Protein AF-0000000079729311 (afdb_homodimer)

Organism: NCBI:txid2484979

Nearest PDB structures (foldseek):
  4n81-assembly1_A-2  TM=8.905E-01  e=1.165E-19  Zymomonas mobilis subsp. mobilis ZM4 = ATCC 31821
  3t0j-assembly1_B  TM=8.937E-01  e=8.590E-19  Staphylococcus aureus subsp. aureus MSSA476
  5j16-assembly2_B  TM=9.073E-01  e=2.200E-18  Staphylococcus aureus subsp. aureus MSSA476
  5dw8-assembly1_B  TM=8.768E-01  e=5.312E-18  Staphylococcus aureus
  5i3s-assembly1_A  TM=8.401E-01  e=3.130E-18  Staphylococcus aureus subsp. aureus MSSA476

pLDDT: mean 93.42, std 11.42, range [40.66, 98.94]

InterPro domains:
  IPR000760 Inositol monophosphatase-like [PF00459] (5-240)
  IPR000760 Inositol monophosphatase-like [PR00377] (39-59)
  IPR000760 Inositol monophosphatase-like [PR00377] (81-97)
  IPR000760 Inositol monophosphatase-like [PR00377] (130-153)
  IPR000760 Inositol monophosphatase-like [PR00377] (206-230)

Radius of gyration: 22.95 Å; Cα contacts (8 Å, |Δi|>4): 1235; chains: 2; bounding box: 49×71×58 Å

Structure (mmCIF, N/CA/C/O backbone):
data_AF-0000000079729311-model_v1
#
loop_
_entity.id
_entity.type
_entity.pdbx_description
1 polymer 'Inositol monophosphatase family protein'
#
loop_
_atom_site.group_PDB
_atom_site.id
_atom_site.type_symbol
_atom_site.label_atom_id
_atom_site.label_alt_id
_atom_site.label_comp_id
_atom_site.label_asym_id
_atom_site.label_entity_id
_atom_site.label_seq_id
_atom_site.p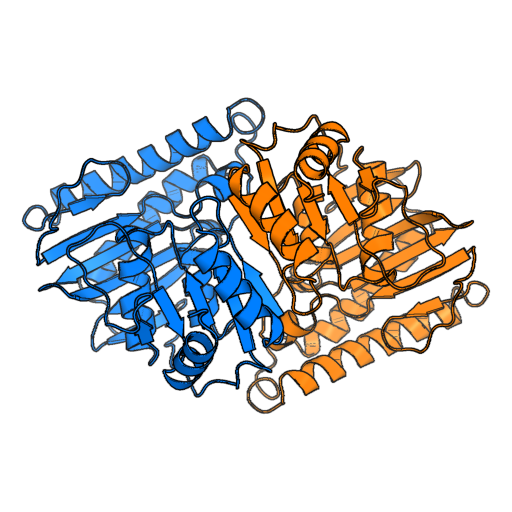dbx_PDB_ins_code
_atom_site.Cartn_x
_atom_site.Cartn_y
_atom_site.Cartn_z
_atom_site.occupancy
_atom_site.B_iso_or_equiv
_atom_site.auth_seq_id
_atom_site.auth_comp_id
_atom_site.auth_asym_id
_atom_site.auth_atom_id
_atom_site.pdbx_PDB_model_num
ATOM 1 N N . MET A 1 1 ? -20.75 22.094 -6.539 1 47.5 1 MET A N 1
ATOM 2 C CA . MET A 1 1 ? -19.781 22.016 -5.438 1 47.5 1 MET A CA 1
ATOM 3 C C . MET A 1 1 ? -19.891 23.234 -4.539 1 47.5 1 MET A C 1
ATOM 5 O O . MET A 1 1 ? -20.016 24.359 -5.023 1 47.5 1 MET A O 1
ATOM 9 N N . PRO A 1 2 ? -20.234 23.047 -3.271 1 57.47 2 PRO A N 1
ATOM 10 C CA . PRO A 1 2 ? -20.359 24.266 -2.471 1 57.47 2 PRO A CA 1
ATOM 11 C C . PRO A 1 2 ? -19.219 25.25 -2.693 1 57.47 2 PRO A C 1
ATOM 13 O O . PRO A 1 2 ? -18.109 24.828 -3.055 1 57.47 2 PRO A O 1
ATOM 16 N N . VAL A 1 3 ? -19.5 26.375 -2.639 1 67 3 VAL A N 1
ATOM 17 C CA . VAL A 1 3 ? -18.531 27.453 -2.781 1 67 3 VAL A CA 1
ATOM 18 C C . VAL A 1 3 ? -17.406 27.281 -1.766 1 67 3 VAL A C 1
ATOM 20 O O . VAL A 1 3 ? -17.656 27.172 -0.562 1 67 3 VAL A O 1
ATOM 23 N N . ARG A 1 4 ? -16.219 27.094 -2.252 1 81.12 4 ARG A N 1
ATOM 24 C CA . ARG A 1 4 ? -15.055 26.922 -1.406 1 81.12 4 ARG A CA 1
ATOM 25 C C . ARG A 1 4 ? -14.695 28.219 -0.682 1 81.12 4 ARG A C 1
ATOM 27 O O . ARG A 1 4 ? -14.812 29.297 -1.249 1 81.12 4 ARG A O 1
ATOM 34 N N . SER A 1 5 ? -14.352 28.078 0.505 1 90.75 5 SER A N 1
ATOM 35 C CA . SER A 1 5 ? -13.852 29.219 1.27 1 90.75 5 SER A CA 1
ATOM 36 C C . SER A 1 5 ? -12.57 29.781 0.652 1 90.75 5 SER A C 1
ATOM 38 O O . SER A 1 5 ? -11.969 29.156 -0.216 1 90.75 5 SER A O 1
ATOM 40 N N . GLU A 1 6 ? -12.242 30.953 1.077 1 93.06 6 GLU A N 1
ATOM 41 C CA . GLU A 1 6 ? -11.016 31.594 0.625 1 93.06 6 GLU A CA 1
ATOM 42 C C . GLU A 1 6 ? -9.797 30.734 0.941 1 93.06 6 GLU A C 1
ATOM 44 O O . GLU A 1 6 ? -8.883 30.625 0.123 1 93.06 6 GLU A O 1
ATOM 49 N N . ILE A 1 7 ? -9.812 30.094 2.055 1 96.5 7 ILE A N 1
ATOM 50 C CA . ILE A 1 7 ? -8.688 29.281 2.5 1 96.5 7 ILE A CA 1
ATOM 51 C C . ILE A 1 7 ? -8.555 28.047 1.61 1 96.5 7 ILE A C 1
ATOM 53 O O . ILE A 1 7 ? -7.461 27.75 1.122 1 96.5 7 ILE A O 1
ATOM 57 N N . LEU A 1 8 ? -9.609 27.375 1.333 1 97.75 8 LEU A N 1
ATOM 58 C CA . LEU A 1 8 ? -9.547 26.172 0.509 1 97.75 8 LEU A CA 1
ATOM 59 C C . LEU A 1 8 ? -9.18 26.516 -0.929 1 97.75 8 LEU A C 1
ATOM 61 O O . LEU A 1 8 ? -8.469 25.75 -1.594 1 97.75 8 LEU A O 1
ATOM 65 N N . SER A 1 9 ? -9.703 27.672 -1.355 1 97.56 9 SER A N 1
ATOM 66 C CA . SER A 1 9 ? -9.312 28.125 -2.686 1 97.56 9 SER A CA 1
ATOM 67 C C . SER A 1 9 ? -7.812 28.391 -2.764 1 97.56 9 SER A C 1
ATOM 69 O O . SER A 1 9 ? -7.16 28.031 -3.742 1 97.56 9 SER A O 1
ATOM 71 N N . ALA A 1 10 ? -7.312 29.016 -1.75 1 97.88 10 ALA A N 1
ATOM 72 C CA . ALA A 1 10 ? -5.875 29.266 -1.676 1 97.88 10 ALA A CA 1
ATOM 73 C C . ALA A 1 10 ? -5.09 27.953 -1.637 1 97.88 10 ALA A C 1
ATOM 75 O O . ALA A 1 10 ? -4.07 27.828 -2.318 1 97.88 10 ALA A O 1
ATOM 76 N N . PHE A 1 11 ? -5.605 26.984 -0.88 1 98.69 11 PHE A N 1
ATOM 77 C CA . PHE A 1 11 ? -4.957 25.672 -0.783 1 98.69 11 PHE A CA 1
ATOM 78 C C . PHE A 1 11 ? -4.883 25 -2.148 1 98.69 11 PHE A C 1
ATOM 80 O O . PHE A 1 11 ? -3.838 24.469 -2.523 1 98.69 11 PHE A O 1
ATOM 87 N N . GLU A 1 12 ? -5.961 25.062 -2.838 1 98.31 12 GLU A N 1
ATOM 88 C CA . GLU A 1 12 ? -5.988 24.422 -4.148 1 98.31 12 GLU A CA 1
ATOM 89 C C . GLU A 1 12 ? -4.949 25.031 -5.082 1 98.31 12 GLU A C 1
ATOM 91 O O . GLU A 1 12 ? -4.199 24.312 -5.742 1 98.31 12 GLU A O 1
ATOM 96 N N . VAL A 1 13 ? -4.91 26.328 -5.098 1 98.12 13 VAL A N 1
ATOM 97 C CA . VAL A 1 13 ? -4.023 27.047 -6.004 1 98.12 13 VAL A CA 1
ATOM 98 C C . VAL A 1 13 ? -2.57 26.688 -5.699 1 98.12 13 VAL A C 1
ATOM 100 O O . VAL A 1 13 ? -1.824 26.281 -6.594 1 98.12 13 VAL A O 1
ATOM 103 N N . VAL A 1 14 ? -2.229 26.766 -4.469 1 98.69 14 VAL A N 1
ATOM 104 C CA . VAL A 1 14 ? -0.816 26.625 -4.137 1 98.69 14 VAL A CA 1
ATOM 105 C C . VAL A 1 14 ? -0.429 25.141 -4.184 1 98.69 14 VAL A C 1
ATOM 107 O O . VAL A 1 14 ? 0.695 24.812 -4.562 1 98.69 14 VAL A O 1
ATOM 110 N N . ALA A 1 15 ? -1.345 24.266 -3.83 1 98.75 15 ALA A N 1
ATOM 111 C CA . ALA A 1 15 ? -1.068 22.828 -3.92 1 98.75 15 ALA A CA 1
ATOM 112 C C . ALA A 1 15 ? -0.78 22.422 -5.359 1 98.75 15 ALA A C 1
ATOM 114 O O . ALA A 1 15 ? 0.157 21.656 -5.617 1 98.75 15 ALA A O 1
ATOM 115 N N . ARG A 1 16 ? -1.562 22.938 -6.262 1 98.62 16 ARG A N 1
ATOM 116 C CA . ARG A 1 16 ? -1.352 22.625 -7.672 1 98.62 16 ARG A CA 1
ATOM 117 C C . ARG A 1 16 ? -0.005 23.156 -8.156 1 98.62 16 ARG A C 1
ATOM 119 O O . ARG A 1 16 ? 0.691 22.484 -8.922 1 98.62 16 ARG A O 1
ATOM 126 N N . LYS A 1 17 ? 0.293 24.328 -7.727 1 98.62 17 LYS A N 1
ATOM 127 C CA . LYS A 1 17 ? 1.581 24.906 -8.102 1 98.62 17 LYS A CA 1
ATOM 128 C C . LYS A 1 17 ? 2.736 24.062 -7.574 1 98.62 17 LYS A C 1
ATOM 130 O O . LYS A 1 17 ? 3.67 23.75 -8.312 1 98.62 17 LYS A O 1
ATOM 135 N N . ALA A 1 18 ? 2.688 23.719 -6.297 1 98.31 18 ALA A N 1
ATOM 136 C CA . ALA A 1 18 ? 3.717 22.891 -5.691 1 98.31 18 ALA A CA 1
ATOM 137 C C . ALA A 1 18 ? 3.783 21.516 -6.379 1 98.31 18 ALA A C 1
ATOM 139 O O . ALA A 1 18 ? 4.871 21.031 -6.691 1 98.31 18 ALA A O 1
ATOM 140 N N . GLY A 1 19 ? 2.6 20.922 -6.605 1 97.94 19 GLY A N 1
ATOM 141 C CA . GLY A 1 19 ? 2.527 19.641 -7.285 1 97.94 19 GLY A CA 1
ATOM 142 C C . GLY A 1 19 ? 3.166 19.656 -8.656 1 97.94 19 GLY A C 1
ATOM 143 O O . GLY A 1 19 ? 3.898 18.734 -9.023 1 97.94 19 GLY A O 1
ATOM 144 N N . ALA A 1 20 ? 2.869 20.688 -9.398 1 97.56 20 ALA A N 1
ATOM 145 C CA . ALA A 1 20 ? 3.441 20.828 -10.734 1 97.56 20 ALA A CA 1
ATOM 146 C C . ALA A 1 20 ? 4.965 20.875 -10.672 1 97.56 20 ALA A C 1
ATOM 148 O O . ALA A 1 20 ? 5.645 20.281 -11.516 1 97.56 20 ALA A O 1
ATOM 149 N N . GLU A 1 21 ? 5.477 21.562 -9.719 1 95.38 21 GLU A N 1
ATOM 150 C CA . GLU A 1 21 ? 6.926 21.672 -9.57 1 95.38 21 GLU A CA 1
ATOM 151 C C . GLU A 1 21 ? 7.547 20.328 -9.203 1 95.38 21 GLU A C 1
ATOM 153 O O . GLU A 1 21 ? 8.562 19.938 -9.773 1 95.38 21 GLU A O 1
ATOM 158 N N . ILE A 1 22 ? 6.941 19.641 -8.266 1 94 22 ILE A N 1
ATOM 159 C CA . ILE A 1 22 ? 7.422 18.344 -7.805 1 94 22 ILE A CA 1
ATOM 160 C C . ILE A 1 22 ? 7.438 17.359 -8.969 1 94 22 ILE A C 1
ATOM 162 O O . ILE A 1 22 ? 8.359 16.547 -9.086 1 94 22 ILE A O 1
ATOM 166 N N . LEU A 1 23 ? 6.48 17.391 -9.836 1 94.25 23 LEU A N 1
ATOM 167 C CA . LEU A 1 23 ? 6.309 16.438 -10.922 1 94.25 23 LEU A CA 1
ATOM 168 C C . LEU A 1 23 ? 7.445 16.547 -11.938 1 94.25 23 LEU A C 1
ATOM 170 O O . LEU A 1 23 ? 7.738 15.602 -12.664 1 94.25 23 LEU A O 1
ATOM 174 N N . LYS A 1 24 ? 8.094 17.719 -12.016 1 91.75 24 LYS A N 1
ATOM 175 C CA . LYS A 1 24 ? 9.227 17.906 -12.914 1 91.75 24 LYS A CA 1
ATOM 176 C C . LYS A 1 24 ? 10.367 16.953 -12.562 1 91.75 24 LYS A C 1
ATOM 178 O O . LYS A 1 24 ? 11.148 16.562 -13.438 1 91.75 24 LYS A O 1
ATOM 183 N N . ALA A 1 25 ? 10.375 16.594 -11.305 1 87.44 25 ALA A N 1
ATOM 184 C CA . ALA A 1 25 ? 11.469 15.75 -10.828 1 87.44 25 ALA A CA 1
ATOM 185 C C . ALA A 1 25 ? 11.039 14.289 -10.758 1 87.44 25 ALA A C 1
ATOM 187 O O . ALA A 1 25 ? 11.859 13.406 -10.531 1 87.44 25 ALA A O 1
ATOM 188 N N . PHE A 1 26 ? 9.828 13.992 -10.992 1 89.06 26 PHE A N 1
ATOM 189 C CA . PHE A 1 26 ? 9.305 12.641 -10.836 1 89.06 26 PHE A CA 1
ATOM 190 C C . PHE A 1 26 ? 9.672 11.781 -12.039 1 89.06 26 PHE A C 1
ATOM 192 O O . PHE A 1 26 ? 9.352 12.125 -13.18 1 89.06 26 PHE A O 1
ATOM 199 N N . ARG A 1 27 ? 10.234 10.57 -11.867 1 77.25 27 ARG A N 1
ATOM 200 C CA . ARG A 1 27 ? 10.68 9.594 -12.859 1 77.25 27 ARG A CA 1
ATOM 201 C C . ARG A 1 27 ? 11.578 10.234 -13.906 1 77.25 27 ARG A C 1
ATOM 203 O O . ARG A 1 27 ? 11.594 9.812 -15.062 1 77.25 27 ARG A O 1
ATOM 210 N N . SER A 1 28 ? 11.953 11.461 -13.758 1 63.97 28 SER A N 1
ATOM 211 C CA . SER A 1 28 ? 12.891 12.102 -14.68 1 63.97 28 SER A CA 1
ATOM 212 C C . SER A 1 28 ? 14.227 11.367 -14.703 1 63.97 28 SER A C 1
ATOM 214 O O . SER A 1 28 ? 14.648 10.797 -13.695 1 63.97 28 SER A O 1
ATOM 216 N N . SER A 1 29 ? 14.438 10.508 -15.898 1 52.09 29 SER A N 1
ATOM 217 C CA . SER A 1 29 ? 15.562 9.664 -16.297 1 52.09 29 SER A CA 1
ATOM 218 C C . SER A 1 29 ? 16.844 10.102 -15.602 1 52.09 29 SER A C 1
ATOM 220 O O . SER A 1 29 ? 17.656 9.258 -15.203 1 52.09 29 SER A O 1
ATOM 222 N N . SER A 1 30 ? 17.266 11.297 -15.883 1 42.31 30 SER A N 1
ATOM 223 C CA . SER A 1 30 ? 18.625 11.727 -15.578 1 42.31 30 SER A CA 1
ATOM 224 C C . SER A 1 30 ? 18.953 11.492 -14.109 1 42.31 30 SER A C 1
ATOM 226 O O . SER A 1 30 ? 20.062 11.07 -13.781 1 42.31 30 SER A O 1
ATOM 228 N N . GLU A 1 31 ? 18.203 12 -13.242 1 41 31 GLU A N 1
ATOM 229 C CA . GLU A 1 31 ? 18.609 12.141 -11.844 1 41 31 GLU A CA 1
ATOM 230 C C . GLU A 1 31 ? 18.234 10.906 -11.031 1 41 31 GLU A C 1
ATOM 232 O O . GLU A 1 31 ? 18.703 10.727 -9.906 1 41 31 GLU A O 1
ATOM 237 N N . PHE A 1 32 ? 17.344 10.031 -11.312 1 41.97 32 PHE A N 1
ATOM 238 C CA . PHE A 1 32 ? 16.984 8.859 -10.523 1 41.97 32 PHE A CA 1
ATOM 239 C C . PHE A 1 32 ? 18.125 7.844 -10.523 1 41.97 32 PHE A C 1
ATOM 241 O O . PHE A 1 32 ? 18.391 7.191 -9.508 1 41.97 32 PHE A O 1
ATOM 248 N N . ARG A 1 33 ? 18.719 7.496 -11.75 1 44 33 ARG A N 1
ATOM 249 C CA . ARG A 1 33 ? 19.797 6.523 -11.797 1 44 33 ARG A CA 1
ATOM 250 C C . ARG A 1 33 ? 21 7.008 -11 1 44 33 ARG A C 1
ATOM 252 O O . ARG A 1 33 ? 21.828 6.203 -10.547 1 44 33 ARG A O 1
ATOM 259 N N . LEU A 1 34 ? 21.219 8.273 -11.164 1 42.59 34 LEU A N 1
ATOM 260 C CA . LEU A 1 34 ? 22.5 8.742 -10.641 1 42.59 34 LEU A CA 1
ATOM 261 C C . LEU A 1 34 ? 22.344 9.289 -9.227 1 42.59 34 LEU A C 1
ATOM 263 O O . LEU A 1 34 ? 23.312 9.414 -8.484 1 42.59 34 LEU A O 1
ATOM 267 N N . LYS A 1 35 ? 21.203 9.875 -8.938 1 47.66 35 LYS A N 1
ATOM 268 C CA . LYS A 1 35 ? 21.266 10.617 -7.676 1 47.66 35 LYS A CA 1
ATOM 269 C C . LYS A 1 35 ? 20.812 9.75 -6.504 1 47.66 35 LYS A C 1
ATOM 271 O O . LYS A 1 35 ? 20 8.844 -6.676 1 47.66 35 LYS A O 1
ATOM 276 N N . ASP A 1 36 ? 21.516 9.688 -5.402 1 56.91 36 ASP A N 1
ATOM 277 C CA . ASP A 1 36 ? 21.172 9.117 -4.105 1 56.91 36 ASP A CA 1
ATOM 278 C C . ASP A 1 36 ? 19.703 9.391 -3.768 1 56.91 36 ASP A C 1
ATOM 280 O O . ASP A 1 36 ? 19.25 10.539 -3.795 1 56.91 36 ASP A O 1
ATOM 284 N N . PRO A 1 37 ? 18.844 8.32 -3.945 1 59.69 37 PRO A N 1
ATOM 285 C CA . PRO A 1 37 ? 17.453 8.516 -3.549 1 59.69 37 PRO A CA 1
ATOM 286 C C . PRO A 1 37 ? 17.281 9.578 -2.459 1 59.69 37 PRO A C 1
ATOM 288 O O . PRO A 1 37 ? 16.297 10.305 -2.441 1 59.69 37 PRO A O 1
ATOM 291 N N . MET A 1 38 ? 18.188 9.781 -1.799 1 64.94 38 MET A N 1
ATOM 292 C CA . MET A 1 38 ? 18.156 10.758 -0.714 1 64.94 38 MET A CA 1
ATOM 293 C C . MET A 1 38 ? 18.266 12.172 -1.257 1 64.94 38 MET A C 1
ATOM 295 O O . MET A 1 38 ? 17.672 13.102 -0.707 1 64.94 38 MET A O 1
ATOM 299 N N . GLN A 1 39 ? 18.938 12.227 -2.35 1 65.56 39 GLN A N 1
ATOM 300 C CA . GLN A 1 39 ? 19.094 13.555 -2.934 1 65.56 39 GLN A CA 1
ATOM 301 C C . GLN A 1 39 ? 17.812 14 -3.627 1 65.56 39 GLN A C 1
ATOM 303 O O . GLN A 1 39 ? 17.438 15.172 -3.545 1 65.56 39 GLN A O 1
ATOM 308 N N . VAL A 1 40 ? 17.234 13.102 -4.352 1 63.16 40 VAL A N 1
ATOM 309 C CA . VAL A 1 40 ? 15.977 13.398 -5.031 1 63.16 40 VAL A CA 1
ATOM 310 C C . VAL A 1 40 ? 14.938 13.875 -4.016 1 63.16 40 VAL A C 1
ATOM 312 O O . VAL A 1 40 ? 14.211 14.844 -4.27 1 63.16 40 VAL A O 1
ATOM 315 N N . LEU A 1 41 ? 15.008 13.203 -2.936 1 67.12 41 LEU A N 1
ATOM 316 C CA . LEU A 1 41 ? 14.109 13.562 -1.84 1 67.12 41 LEU A CA 1
ATOM 317 C C . LEU A 1 41 ? 14.297 15.016 -1.44 1 67.12 41 LEU A C 1
ATOM 319 O O . LEU A 1 41 ? 13.32 15.766 -1.323 1 67.12 41 LEU A O 1
ATOM 323 N N . THR A 1 42 ? 15.461 15.352 -1.582 1 72.62 42 THR A N 1
ATOM 324 C CA . THR A 1 42 ? 15.82 16.656 -1.043 1 72.62 42 THR A CA 1
ATOM 325 C C . THR A 1 42 ? 15.422 17.766 -2.016 1 72.62 42 THR A C 1
ATOM 327 O O . THR A 1 42 ? 14.805 18.75 -1.621 1 72.62 42 THR A O 1
ATOM 330 N N . ASP A 1 43 ? 15.562 17.562 -3.281 1 84.06 43 ASP A N 1
ATOM 331 C CA . ASP A 1 43 ? 15.328 18.625 -4.262 1 84.06 43 ASP A CA 1
ATOM 332 C C . ASP A 1 43 ? 13.836 18.891 -4.422 1 84.06 43 ASP A C 1
ATOM 334 O O . ASP A 1 43 ? 13.406 20.047 -4.453 1 84.06 43 ASP A O 1
ATOM 338 N N . ALA A 1 44 ? 13.094 17.891 -4.527 1 90 44 ALA A N 1
ATOM 339 C CA . ALA A 1 44 ? 11.648 18.047 -4.695 1 90 44 ALA A CA 1
ATOM 340 C C . ALA A 1 44 ? 11.016 18.672 -3.451 1 90 44 ALA A C 1
ATOM 342 O O . ALA A 1 44 ? 10.141 19.531 -3.555 1 90 44 ALA A O 1
ATOM 343 N N . ASP A 1 45 ? 11.484 18.25 -2.346 1 92 45 ASP A N 1
ATOM 344 C CA . ASP A 1 45 ? 11 18.797 -1.084 1 92 45 ASP A CA 1
ATOM 345 C C . ASP A 1 45 ? 11.297 20.297 -0.988 1 92 45 ASP A C 1
ATOM 347 O O . ASP A 1 45 ? 10.43 21.078 -0.602 1 92 45 ASP A O 1
ATOM 351 N N . LEU A 1 46 ? 12.43 20.672 -1.38 1 91.69 46 LEU A N 1
ATOM 352 C CA . LEU A 1 46 ? 12.852 22.062 -1.276 1 91.69 46 LEU A CA 1
ATOM 353 C C . LEU A 1 46 ? 12.109 22.922 -2.285 1 91.69 46 LEU A C 1
ATOM 355 O O . LEU A 1 46 ? 11.766 24.078 -1.987 1 91.69 46 LEU A O 1
ATOM 359 N N . ALA A 1 47 ? 11.93 22.391 -3.449 1 93.5 47 ALA A N 1
ATOM 360 C CA . ALA A 1 47 ? 11.188 23.141 -4.461 1 93.5 47 ALA A CA 1
ATOM 361 C C . ALA A 1 47 ? 9.758 23.422 -3.99 1 93.5 47 ALA A C 1
ATOM 363 O O . ALA A 1 47 ? 9.266 24.547 -4.121 1 93.5 47 ALA A O 1
ATOM 364 N N . SER A 1 48 ? 9.156 22.422 -3.482 1 96.62 48 SER A N 1
ATOM 365 C CA . SER A 1 48 ? 7.812 22.578 -2.928 1 96.62 48 SER A CA 1
ATOM 366 C C . SER A 1 48 ? 7.812 23.547 -1.749 1 96.62 48 SER A C 1
ATOM 368 O O . SER A 1 48 ? 6.906 24.375 -1.613 1 96.62 48 SER A O 1
ATOM 370 N N . HIS A 1 49 ? 8.82 23.5 -0.948 1 96.75 49 HIS A N 1
ATOM 371 C CA . HIS A 1 49 ? 8.969 24.391 0.204 1 96.75 49 HIS A CA 1
ATOM 372 C C . HIS A 1 49 ? 9 25.844 -0.222 1 96.75 49 HIS A C 1
ATOM 374 O O . HIS A 1 49 ? 8.289 26.672 0.35 1 96.75 49 HIS A O 1
ATOM 380 N N . GLU A 1 50 ? 9.727 26.141 -1.214 1 96.81 50 GLU A N 1
ATOM 381 C CA . GLU A 1 50 ? 9.859 27.516 -1.681 1 96.81 50 GLU A CA 1
ATOM 382 C C . GLU A 1 50 ? 8.531 28.078 -2.184 1 96.81 50 GLU A C 1
ATOM 384 O O . GLU A 1 50 ? 8.172 29.219 -1.894 1 96.81 50 GLU A O 1
ATOM 389 N N . ILE A 1 51 ? 7.82 27.25 -2.834 1 98.19 51 ILE A N 1
ATOM 390 C CA . ILE A 1 51 ? 6.539 27.672 -3.398 1 98.19 51 ILE A CA 1
ATOM 391 C C . ILE A 1 51 ? 5.543 27.938 -2.271 1 98.19 51 ILE A C 1
ATOM 393 O O . ILE A 1 51 ? 4.895 28.984 -2.242 1 98.19 51 ILE A O 1
ATOM 397 N N . LEU A 1 52 ? 5.477 27.016 -1.348 1 98.31 52 LEU A N 1
ATOM 398 C CA . LEU A 1 52 ? 4.508 27.125 -0.264 1 98.31 52 LEU A CA 1
ATOM 399 C C . LEU A 1 52 ? 4.863 28.266 0.672 1 98.31 52 LEU A C 1
ATOM 401 O O . LEU A 1 52 ? 4.004 29.094 1.014 1 98.31 52 LEU A O 1
ATOM 405 N N . ALA A 1 53 ? 6.117 28.328 1.038 1 97.88 53 ALA A N 1
ATOM 406 C CA . ALA A 1 53 ? 6.57 29.391 1.929 1 97.88 53 ALA A CA 1
ATOM 407 C C . ALA A 1 53 ? 6.332 30.766 1.308 1 97.88 53 ALA A C 1
ATOM 409 O O . ALA A 1 53 ? 5.84 31.688 1.975 1 97.88 53 ALA A O 1
ATOM 410 N N . GLY A 1 54 ? 6.688 30.875 0.041 1 98.19 54 GLY A N 1
ATOM 411 C CA . GLY A 1 54 ? 6.488 32.156 -0.641 1 98.19 54 GLY A CA 1
ATOM 412 C C . GLY A 1 54 ? 5.027 32.562 -0.742 1 98.19 54 GLY A C 1
ATOM 413 O O . GLY A 1 54 ? 4.684 33.719 -0.535 1 98.19 54 GLY A O 1
ATOM 414 N N . PHE A 1 55 ? 4.211 31.609 -1.044 1 98.31 55 PHE A N 1
ATOM 415 C CA . PHE A 1 55 ? 2.781 31.844 -1.207 1 98.31 55 PHE A CA 1
ATOM 416 C C . PHE A 1 55 ? 2.166 32.344 0.091 1 98.31 55 PHE A C 1
ATOM 418 O O . PHE A 1 55 ? 1.463 33.375 0.095 1 98.31 55 PHE A O 1
ATOM 425 N N . PHE A 1 56 ? 2.404 31.688 1.217 1 97.88 56 PHE A N 1
ATOM 426 C CA . PHE A 1 56 ? 1.772 32.031 2.486 1 97.88 56 PHE A CA 1
ATOM 427 C C . PHE A 1 56 ? 2.361 33.312 3.053 1 97.88 56 PHE A C 1
ATOM 429 O O . PHE A 1 56 ? 1.659 34.094 3.699 1 97.88 56 PHE A O 1
ATOM 436 N N . ALA A 1 57 ? 3.646 33.562 2.811 1 96.5 57 ALA A N 1
ATOM 437 C CA . ALA A 1 57 ? 4.273 34.812 3.242 1 96.5 57 ALA A CA 1
ATOM 438 C C . ALA A 1 57 ? 3.639 36 2.547 1 96.5 57 ALA A C 1
ATOM 440 O O . ALA A 1 57 ? 3.49 37.062 3.148 1 96.5 57 ALA A O 1
ATOM 441 N N . ARG A 1 58 ? 3.23 35.781 1.36 1 97.38 58 ARG A N 1
ATOM 442 C CA . ARG A 1 58 ? 2.684 36.875 0.559 1 97.38 58 ARG A CA 1
ATOM 443 C C . ARG A 1 58 ? 1.209 37.125 0.873 1 97.38 58 ARG A C 1
ATOM 445 O O . ARG A 1 58 ? 0.784 38.25 1.111 1 97.38 58 ARG A O 1
ATOM 452 N N . ASP A 1 59 ? 0.445 36.062 0.952 1 96.69 59 ASP A N 1
ATOM 453 C CA . ASP A 1 59 ? -1.009 36.188 0.928 1 96.69 59 ASP A CA 1
ATOM 454 C C . ASP A 1 59 ? -1.597 36.031 2.33 1 96.69 59 ASP A C 1
ATOM 456 O O . ASP A 1 59 ? -2.746 36.406 2.57 1 96.69 59 ASP A O 1
ATOM 460 N N . PHE A 1 60 ? -0.788 35.438 3.248 1 97.31 60 PHE A N 1
ATOM 461 C CA . PHE A 1 60 ? -1.29 35.156 4.59 1 97.31 60 PHE A CA 1
ATOM 462 C C . PHE A 1 60 ? -0.231 35.469 5.641 1 97.31 60 PHE A C 1
ATOM 464 O O . PHE A 1 60 ? -0.03 34.688 6.578 1 97.31 60 PHE A O 1
ATOM 471 N N . SER A 1 61 ? 0.376 36.594 5.52 1 96.38 61 SER A N 1
ATOM 472 C CA . SER A 1 61 ? 1.564 36.938 6.293 1 96.38 61 SER A CA 1
ATOM 473 C C . SER A 1 61 ? 1.238 37.062 7.777 1 96.38 61 SER A C 1
ATOM 475 O O . SER A 1 61 ? 2.125 36.938 8.625 1 96.38 61 SER A O 1
ATOM 477 N N . GLU A 1 62 ? 0.021 37.25 8.156 1 97.38 62 GLU A N 1
ATOM 478 C CA . GLU A 1 62 ? -0.361 37.5 9.547 1 97.38 62 GLU A CA 1
ATOM 479 C C . GLU A 1 62 ? -0.549 36.188 10.305 1 97.38 62 GLU A C 1
ATOM 481 O O . GLU A 1 62 ? -0.654 36.188 11.531 1 97.38 62 GLU A O 1
ATOM 486 N N . ILE A 1 63 ? -0.631 35.125 9.617 1 97.94 63 ILE A N 1
ATOM 487 C CA . ILE A 1 63 ? -0.85 33.844 10.234 1 97.94 63 ILE A CA 1
ATOM 488 C C . ILE A 1 63 ? 0.452 33.031 10.227 1 97.94 63 ILE A C 1
ATOM 490 O O . ILE A 1 63 ? 1.087 32.875 9.18 1 97.94 63 ILE A O 1
ATOM 494 N N . PRO A 1 64 ? 0.859 32.531 11.352 1 98.19 64 PRO A N 1
ATOM 495 C CA . PRO A 1 64 ? 2.07 31.703 11.398 1 98.19 64 PRO A CA 1
ATOM 496 C C . PRO A 1 64 ? 1.999 30.5 10.461 1 98.19 64 PRO A C 1
ATOM 498 O O . PRO A 1 64 ? 0.914 29.969 10.211 1 98.19 64 PRO A O 1
ATOM 501 N N . LEU A 1 65 ? 3.234 30.125 9.969 1 98.19 65 LEU A N 1
ATOM 502 C CA . LEU A 1 65 ? 3.344 29 9.039 1 98.19 65 LEU A CA 1
ATOM 503 C C . LEU A 1 65 ? 4.281 27.938 9.578 1 98.19 65 LEU A C 1
ATOM 505 O O . LEU A 1 65 ? 5.418 28.219 9.953 1 98.19 65 LEU A O 1
ATOM 509 N N . VAL A 1 66 ? 3.758 26.734 9.656 1 98.25 66 VAL A N 1
ATOM 510 C CA . VAL A 1 66 ? 4.531 25.562 10.07 1 98.25 66 VAL A CA 1
ATOM 511 C C . VAL A 1 66 ? 4.801 24.672 8.859 1 98.25 66 VAL A C 1
ATOM 513 O O . VAL A 1 66 ? 3.869 24.25 8.172 1 98.25 66 VAL A O 1
ATOM 516 N N . LEU A 1 67 ? 6.074 24.422 8.578 1 96.25 67 LEU A N 1
ATOM 517 C CA . LEU A 1 67 ? 6.48 23.578 7.461 1 96.25 67 LEU A CA 1
ATOM 518 C C . LEU A 1 67 ? 7.402 22.453 7.93 1 96.25 67 LEU A C 1
ATOM 520 O O . LEU A 1 67 ? 8.117 22.609 8.93 1 96.25 67 LEU A O 1
ATOM 524 N N . GLU A 1 68 ? 7.391 21.359 7.215 1 91.38 68 GLU A N 1
ATOM 525 C CA . GLU A 1 68 ? 8.281 20.234 7.535 1 91.38 68 GLU A CA 1
ATOM 526 C C . GLU A 1 68 ? 9.742 20.625 7.348 1 91.38 68 GLU A C 1
ATOM 528 O O . GLU A 1 68 ? 10.594 20.281 8.172 1 91.38 68 GLU A O 1
ATOM 533 N N . GLU A 1 69 ? 10.031 21.359 6.328 1 87.31 69 GLU A N 1
ATOM 534 C CA . GLU A 1 69 ? 11.406 21.625 5.914 1 87.31 69 GLU A CA 1
ATOM 535 C C . GLU A 1 69 ? 11.961 22.875 6.602 1 87.31 69 GLU A C 1
ATOM 537 O O . GLU A 1 69 ? 12.906 23.484 6.109 1 87.31 69 GLU A O 1
ATOM 542 N N . GLN A 1 70 ? 11.359 23.344 7.672 1 89.25 70 GLN A N 1
ATOM 543 C CA . GLN A 1 70 ? 11.891 24.453 8.469 1 89.25 70 GLN A CA 1
ATOM 544 C C . GLN A 1 70 ? 11.867 24.109 9.953 1 89.25 70 GLN A C 1
ATOM 546 O O . GLN A 1 70 ? 11.289 23.109 10.359 1 89.25 70 GLN A O 1
ATOM 551 N N . GLU A 1 71 ? 12.578 24.938 10.711 1 91.5 71 GLU A N 1
ATOM 552 C CA . GLU A 1 71 ? 12.523 24.797 12.164 1 91.5 71 GLU A CA 1
ATOM 553 C C . GLU A 1 71 ? 11.219 25.344 12.719 1 91.5 71 GLU A C 1
ATOM 555 O O . GLU A 1 71 ? 10.75 26.406 12.289 1 91.5 71 GLU A O 1
ATOM 560 N N . ASN A 1 72 ? 10.648 24.516 13.539 1 95.75 72 ASN A N 1
ATOM 561 C CA . ASN A 1 72 ? 9.422 24.922 14.219 1 95.75 72 ASN A CA 1
ATOM 562 C C . ASN A 1 72 ? 9.57 24.828 15.734 1 95.75 72 ASN A C 1
ATOM 564 O O . ASN A 1 72 ? 10.234 23.922 16.25 1 95.75 72 ASN A O 1
ATOM 568 N N . LEU A 1 73 ? 8.969 25.734 16.406 1 94.5 73 LEU A N 1
ATOM 569 C CA . LEU A 1 73 ? 9.055 25.75 17.875 1 94.5 73 LEU A CA 1
ATOM 570 C C . LEU A 1 73 ? 7.758 25.25 18.5 1 94.5 73 LEU A C 1
ATOM 572 O O . LEU A 1 73 ? 6.672 25.562 18 1 94.5 73 LEU A O 1
ATOM 576 N N . GLU A 1 74 ? 7.91 24.531 19.562 1 96.12 74 GLU A N 1
ATOM 577 C CA . GLU A 1 74 ? 6.77 24.109 20.359 1 96.12 74 GLU A CA 1
ATOM 578 C C . GLU A 1 74 ? 6.672 24.922 21.641 1 96.12 74 GLU A C 1
ATOM 580 O O . GLU A 1 74 ? 7.688 25.375 22.188 1 96.12 74 GLU A O 1
ATOM 585 N N . PRO A 1 75 ? 5.523 25.078 22.203 1 97.88 75 PRO A N 1
ATOM 586 C CA . PRO A 1 75 ? 4.25 24.656 21.609 1 97.88 75 PRO A CA 1
ATOM 587 C C . PRO A 1 75 ? 3.895 25.453 20.359 1 97.88 75 PRO A C 1
ATOM 589 O O . PRO A 1 75 ? 4.246 26.641 20.25 1 97.88 75 PRO A O 1
ATOM 592 N N . LEU A 1 76 ? 3.236 24.844 19.438 1 98.38 76 LEU A N 1
ATOM 593 C CA . LEU A 1 76 ? 2.752 25.516 18.234 1 98.38 76 LEU A CA 1
ATOM 594 C C . LEU A 1 76 ? 1.685 26.547 18.578 1 98.38 76 LEU A C 1
ATOM 596 O O . LEU A 1 76 ? 1.037 26.453 19.625 1 98.38 76 LEU A O 1
ATOM 600 N N . PRO A 1 77 ? 1.488 27.547 17.688 1 98 77 PRO A N 1
ATOM 601 C CA . PRO A 1 77 ? 0.451 28.547 17.938 1 98 77 PRO A CA 1
ATOM 602 C C . PRO A 1 77 ? -0.96 27.969 17.875 1 98 77 PRO A C 1
ATOM 604 O O . PRO A 1 77 ? -1.149 26.844 17.391 1 98 77 PRO A O 1
ATOM 607 N N . LYS A 1 78 ? -1.899 28.766 18.375 1 98.19 78 LYS A N 1
ATOM 608 C CA . LYS A 1 78 ? -3.295 28.344 18.375 1 98.19 78 LYS A CA 1
ATOM 609 C C . LYS A 1 78 ? -3.896 28.406 16.984 1 98.19 78 LYS A C 1
ATOM 611 O O . LYS A 1 78 ? -4.844 27.688 16.672 1 98.19 78 LYS A O 1
ATOM 616 N N . THR A 1 79 ? -3.395 29.375 16.203 1 98.69 79 THR A N 1
ATOM 617 C CA . THR A 1 79 ? -3.824 29.547 14.828 1 98.69 79 THR A CA 1
ATOM 618 C C . THR A 1 79 ? -2.623 29.578 13.883 1 98.69 79 THR A C 1
ATOM 620 O O . THR A 1 79 ? -1.706 30.375 14.062 1 98.69 79 THR A O 1
ATOM 623 N N . TYR A 1 80 ? -2.598 28.641 12.906 1 98.81 80 TYR A N 1
ATOM 624 C CA . TYR A 1 80 ? -1.459 28.547 12 1 98.81 80 TYR A CA 1
ATOM 625 C C . TYR A 1 80 ? -1.812 27.719 10.766 1 98.81 80 TYR A C 1
ATOM 627 O O . TYR A 1 80 ? -2.746 26.922 10.789 1 98.81 80 TYR A O 1
ATOM 635 N N . PHE A 1 81 ? -1.13 27.984 9.688 1 98.81 81 PHE A N 1
ATOM 636 C CA . PHE A 1 81 ? -1.075 27.078 8.547 1 98.81 81 PHE A CA 1
ATOM 637 C C . PHE A 1 81 ? -0.01 26 8.766 1 98.81 81 PHE A C 1
ATOM 639 O O . PHE A 1 81 ? 0.99 26.25 9.445 1 98.81 81 PHE A O 1
ATOM 646 N N . VAL A 1 82 ? -0.241 24.875 8.227 1 98.81 82 VAL A N 1
ATOM 647 C CA . VAL A 1 82 ? 0.721 23.781 8.352 1 98.81 82 VAL A CA 1
ATOM 648 C C . VAL A 1 82 ? 0.752 22.969 7.051 1 98.81 82 VAL A C 1
ATOM 650 O O . VAL A 1 82 ? -0.292 22.719 6.445 1 98.81 82 VAL A O 1
ATOM 653 N N . CYS A 1 83 ? 2.004 22.609 6.598 1 98.44 83 CYS A N 1
ATOM 654 C CA . CYS A 1 83 ? 2.121 21.938 5.312 1 98.44 83 CYS A CA 1
ATOM 655 C C . CYS A 1 83 ? 3.178 20.844 5.367 1 98.44 83 CYS A C 1
ATOM 657 O O . CYS A 1 83 ? 4.234 21.016 5.969 1 98.44 83 CYS A O 1
ATOM 659 N N . ASP A 1 84 ? 2.859 19.766 4.82 1 98.19 84 ASP A N 1
ATOM 660 C CA . ASP A 1 84 ? 3.852 18.797 4.348 1 98.19 84 ASP A CA 1
ATOM 661 C C . ASP A 1 84 ? 4.156 19.016 2.867 1 98.19 84 ASP A C 1
ATOM 663 O O . ASP A 1 84 ? 3.328 18.688 2.01 1 98.19 84 ASP A O 1
ATOM 667 N N . GLU A 1 85 ? 5.293 19.469 2.594 1 97.19 85 GLU A N 1
ATOM 668 C CA . GLU A 1 85 ? 5.68 19.859 1.242 1 97.19 85 GLU A CA 1
ATOM 669 C C . GLU A 1 85 ? 5.637 18.672 0.29 1 97.19 85 GLU A C 1
ATOM 671 O O . GLU A 1 85 ? 5.273 18.812 -0.878 1 97.19 85 GLU A O 1
ATOM 676 N N . LEU A 1 86 ? 6.02 17.578 0.76 1 96.69 86 LEU A N 1
ATOM 677 C CA . LEU A 1 86 ? 6.02 16.344 -0.019 1 96.69 86 LEU A CA 1
ATOM 678 C C . LEU A 1 86 ? 5.91 15.125 0.892 1 96.69 86 LEU A C 1
ATOM 680 O O . LEU A 1 86 ? 6.926 14.555 1.303 1 96.69 86 LEU A O 1
ATOM 684 N N . ASP A 1 87 ? 4.66 14.688 1.139 1 97.06 87 ASP A N 1
ATOM 685 C CA . ASP A 1 87 ? 4.418 13.453 1.88 1 97.06 87 ASP A CA 1
ATOM 686 C C . ASP A 1 87 ? 4.641 12.234 0.996 1 97.06 87 ASP A C 1
ATOM 688 O O . ASP A 1 87 ? 4.078 12.141 -0.097 1 97.06 87 ASP A O 1
ATOM 692 N N . GLY A 1 88 ? 5.43 11.281 1.505 1 95.5 88 GLY A N 1
ATOM 693 C CA . GLY A 1 88 ? 5.805 10.133 0.699 1 95.5 88 GLY A CA 1
ATOM 694 C C . GLY A 1 88 ? 7.035 10.375 -0.154 1 95.5 88 GLY A C 1
ATOM 695 O O . GLY A 1 88 ? 7.102 9.922 -1.298 1 95.5 88 GLY A O 1
ATOM 696 N N . SER A 1 89 ? 8.039 11.141 0.408 1 92.38 89 SER A N 1
ATOM 697 C CA . SER A 1 89 ? 9.227 11.523 -0.344 1 92.38 89 SER A CA 1
ATOM 698 C C . SER A 1 89 ? 10.047 10.297 -0.748 1 92.38 89 SER A C 1
ATOM 700 O O . SER A 1 89 ? 10.602 10.25 -1.848 1 92.38 89 SER A O 1
ATOM 702 N N . ALA A 1 90 ? 10.102 9.281 0.131 1 90.81 90 ALA A N 1
ATOM 703 C CA . ALA A 1 90 ? 10.805 8.047 -0.212 1 90.81 90 ALA A CA 1
ATOM 704 C C . ALA A 1 90 ? 10.141 7.344 -1.392 1 90.81 90 ALA A C 1
ATOM 706 O O . ALA A 1 90 ? 10.828 6.848 -2.293 1 90.81 90 ALA A O 1
ATOM 707 N N . LEU A 1 91 ? 8.828 7.262 -1.365 1 93.69 91 LEU A N 1
ATOM 708 C CA . LEU A 1 91 ? 8.086 6.672 -2.475 1 93.69 91 LEU A CA 1
ATOM 709 C C . LEU A 1 91 ? 8.336 7.441 -3.766 1 93.69 91 LEU A C 1
ATOM 711 O O . LEU A 1 91 ? 8.586 6.84 -4.812 1 93.69 91 LEU A O 1
ATOM 715 N N . PHE A 1 92 ? 8.328 8.742 -3.627 1 93.31 92 PHE A N 1
ATOM 716 C CA . PHE A 1 92 ? 8.594 9.633 -4.754 1 93.31 92 PHE A CA 1
ATOM 717 C C . PHE A 1 92 ? 9.945 9.305 -5.387 1 93.31 92 PHE A C 1
ATOM 719 O O . PHE A 1 92 ? 10.047 9.203 -6.613 1 93.31 92 PHE A O 1
ATOM 726 N N . SER A 1 93 ? 10.898 9.125 -4.602 1 89.25 93 SER A N 1
ATOM 727 C CA . SER A 1 93 ? 12.258 8.883 -5.07 1 89.25 93 SER A CA 1
ATOM 728 C C . SER A 1 93 ? 12.359 7.551 -5.809 1 89.25 93 SER A C 1
ATOM 730 O O . SER A 1 93 ? 13.32 7.309 -6.539 1 89.25 93 SER A O 1
ATOM 732 N N . ARG A 1 94 ? 11.32 6.684 -5.664 1 90.12 94 ARG A N 1
ATOM 733 C CA . ARG A 1 94 ? 11.32 5.367 -6.297 1 90.12 94 ARG A CA 1
ATOM 734 C C . ARG A 1 94 ? 10.32 5.312 -7.449 1 90.12 94 ARG A C 1
ATOM 736 O O . ARG A 1 94 ? 10.062 4.242 -8 1 90.12 94 ARG A O 1
ATOM 743 N N . GLY A 1 95 ? 9.734 6.398 -7.684 1 91.31 95 GLY A N 1
ATOM 744 C CA . GLY A 1 95 ? 8.789 6.473 -8.789 1 91.31 95 GLY A CA 1
ATOM 745 C C . GLY A 1 95 ? 7.406 5.977 -8.422 1 91.31 95 GLY A C 1
ATOM 746 O O . GLY A 1 95 ? 6.609 5.645 -9.297 1 91.31 95 GLY A O 1
ATOM 747 N N . ILE A 1 96 ? 7.113 5.852 -7.191 1 93.94 96 ILE A N 1
ATOM 748 C CA . ILE A 1 96 ? 5.789 5.453 -6.734 1 93.94 96 ILE A CA 1
ATOM 749 C C . ILE A 1 96 ? 4.895 6.684 -6.602 1 93.94 96 ILE A C 1
ATOM 751 O O . ILE A 1 96 ? 5.312 7.703 -6.051 1 93.94 96 ILE A O 1
ATOM 755 N N . SER A 1 97 ? 3.736 6.637 -7.02 1 94.81 97 SER A N 1
ATOM 756 C CA . SER A 1 97 ? 2.893 7.805 -7.262 1 94.81 97 SER A CA 1
ATOM 757 C C . SER A 1 97 ? 2.115 8.195 -6.008 1 94.81 97 SER A C 1
ATOM 759 O O . SER A 1 97 ? 1.422 9.211 -5.992 1 94.81 97 SER A O 1
ATOM 761 N N . ASP A 1 98 ? 2.279 7.461 -4.906 1 96.5 98 ASP A N 1
ATOM 762 C CA . ASP A 1 98 ? 1.441 7.66 -3.727 1 96.5 98 ASP A CA 1
ATOM 763 C C . ASP A 1 98 ? 1.982 8.789 -2.854 1 96.5 98 ASP A C 1
ATOM 765 O O . ASP A 1 98 ? 1.947 8.703 -1.624 1 96.5 98 ASP A O 1
ATOM 769 N N . PHE A 1 99 ? 2.463 9.867 -3.451 1 96.44 99 PHE A N 1
ATOM 770 C CA . PHE A 1 99 ? 2.912 11.047 -2.719 1 96.44 99 PHE A CA 1
ATOM 771 C C . PHE A 1 99 ? 1.904 12.18 -2.846 1 96.44 99 PHE A C 1
ATOM 773 O O . PHE A 1 99 ? 1.061 12.172 -3.744 1 96.44 99 PHE A O 1
ATOM 780 N N . SER A 1 100 ? 1.996 13.109 -1.889 1 98.56 100 SER A N 1
ATOM 781 C CA . SER A 1 100 ? 1.011 14.18 -1.862 1 98.56 100 SER A CA 1
ATOM 782 C C . SER A 1 100 ? 1.6 15.453 -1.267 1 98.56 100 SER A C 1
ATOM 784 O O . SER A 1 100 ? 2.686 15.43 -0.683 1 98.56 100 SER A O 1
ATOM 786 N N . VAL A 1 101 ? 0.911 16.562 -1.531 1 98.75 101 VAL A N 1
ATOM 787 C CA . VAL A 1 101 ? 1.084 17.828 -0.823 1 98.75 101 VAL A CA 1
ATOM 788 C C . VAL A 1 101 ? -0.059 18.016 0.17 1 98.75 101 VAL A C 1
ATOM 790 O O . VAL A 1 101 ? -1.232 17.969 -0.207 1 98.75 101 VAL A O 1
ATOM 793 N N . ILE A 1 102 ? 0.296 18.234 1.431 1 98.88 102 ILE A N 1
ATOM 794 C CA . ILE A 1 102 ? -0.725 18.312 2.469 1 98.88 102 ILE A CA 1
ATOM 795 C C . ILE A 1 102 ? -0.743 19.719 3.064 1 98.88 102 ILE A C 1
ATOM 797 O O . ILE A 1 102 ? 0.301 20.25 3.455 1 98.88 102 ILE A O 1
ATOM 801 N N . LEU A 1 103 ? -1.913 20.328 3.111 1 98.94 103 LEU A N 1
ATOM 802 C CA . LEU A 1 103 ? -2.098 21.656 3.666 1 98.94 103 LEU A CA 1
ATOM 803 C C . LEU A 1 103 ? -3.213 21.672 4.707 1 98.94 103 LEU A C 1
ATOM 805 O O . LEU A 1 103 ? -4.309 21.156 4.453 1 98.94 103 LEU A O 1
ATOM 809 N N . GLY A 1 104 ? -2.9 22.219 5.848 1 98.88 104 GLY A N 1
ATOM 810 C CA . GLY A 1 104 ? -3.885 22.344 6.91 1 98.88 104 GLY A CA 1
ATOM 811 C C . GLY A 1 104 ? -3.949 23.75 7.496 1 98.88 104 GLY A C 1
ATOM 812 O O . GLY A 1 104 ? -2.986 24.516 7.398 1 98.88 104 GLY A O 1
ATOM 813 N N . TYR A 1 105 ? -5.07 24.109 7.953 1 98.88 105 TYR A N 1
ATOM 814 C CA . TYR A 1 105 ? -5.309 25.328 8.727 1 98.88 105 TYR A CA 1
ATOM 815 C C . TYR A 1 105 ? -5.895 25 10.094 1 98.88 105 TYR A C 1
ATOM 817 O O . TYR A 1 105 ? -6.969 24.391 10.188 1 98.88 105 TYR A O 1
ATOM 825 N N . VAL A 1 106 ? -5.086 25.281 11.109 1 98.81 106 VAL A N 1
ATOM 826 C CA . VAL A 1 106 ? -5.531 25.109 12.492 1 98.81 106 VAL A CA 1
ATOM 827 C C . VAL A 1 106 ? -5.996 26.453 13.055 1 98.81 106 VAL A C 1
ATOM 829 O O . VAL A 1 106 ? -5.281 27.453 12.961 1 98.81 106 VAL A O 1
ATOM 832 N N . GLU A 1 107 ? -7.137 26.453 13.602 1 98.62 107 GLU A N 1
ATOM 833 C CA . GLU A 1 107 ? -7.715 27.656 14.203 1 98.62 107 GLU A CA 1
ATOM 834 C C . GLU A 1 107 ? -8.133 27.391 15.648 1 98.62 107 GLU A C 1
ATOM 836 O O . GLU A 1 107 ? -8.898 26.469 15.922 1 98.62 107 GLU A O 1
ATOM 841 N N . ASN A 1 108 ? -7.602 28.188 16.516 1 98.19 108 ASN A N 1
ATOM 842 C CA . ASN A 1 108 ? -7.93 28.094 17.938 1 98.19 108 ASN A CA 1
ATOM 843 C C . ASN A 1 108 ? -7.684 26.672 18.469 1 98.19 108 ASN A C 1
ATOM 845 O O . ASN A 1 108 ? -8.531 26.109 19.156 1 98.19 108 ASN A O 1
ATOM 849 N N . GLY A 1 109 ? -6.672 26.062 17.969 1 97.94 109 GLY A N 1
ATOM 850 C CA . GLY A 1 109 ? -6.199 24.797 18.516 1 97.94 109 GLY A CA 1
ATOM 851 C C . GLY A 1 109 ? -6.887 23.594 17.906 1 97.94 109 GLY A C 1
ATOM 852 O O . GLY A 1 109 ? -6.836 22.484 18.469 1 97.94 109 GLY A O 1
ATOM 853 N N . ARG A 1 110 ? -7.559 23.844 16.812 1 98.12 110 ARG A N 1
ATOM 854 C CA . ARG A 1 110 ? -8.258 22.734 16.172 1 98.12 110 ARG A CA 1
ATOM 855 C C . ARG A 1 110 ? -8.156 22.828 14.648 1 98.12 110 ARG A C 1
ATOM 857 O O . ARG A 1 110 ? -8.312 23.906 14.078 1 98.12 110 ARG A O 1
ATOM 864 N N . PRO A 1 111 ? -7.906 21.688 13.992 1 98.75 111 PRO A N 1
ATOM 865 C CA . PRO A 1 111 ? -7.945 21.75 12.523 1 98.75 111 PRO A CA 1
ATOM 866 C C . PRO A 1 111 ? -9.281 22.266 11.992 1 98.75 111 PRO A C 1
ATOM 868 O O . PRO A 1 111 ? -10.336 21.781 12.391 1 98.75 111 PRO A O 1
ATOM 871 N N . PHE A 1 112 ? -9.188 23.203 11.078 1 98.75 112 PHE A N 1
ATOM 872 C CA . PHE A 1 112 ? -10.383 23.875 10.594 1 98.75 112 PHE A CA 1
ATOM 873 C C . PHE A 1 112 ? -10.594 23.609 9.109 1 98.75 112 PHE A C 1
ATOM 875 O O . PHE A 1 112 ? -11.719 23.406 8.656 1 98.75 112 PHE A O 1
ATOM 882 N N . ALA A 1 113 ? -9.578 23.625 8.375 1 98.81 113 ALA A N 1
ATOM 883 C CA . ALA A 1 113 ? -9.617 23.344 6.941 1 98.81 113 ALA A CA 1
ATOM 884 C C . ALA A 1 113 ? -8.406 22.531 6.504 1 98.81 113 ALA A C 1
ATOM 886 O O . ALA A 1 113 ? -7.344 22.594 7.129 1 98.81 113 ALA A O 1
ATOM 887 N N . GLY A 1 114 ? -8.594 21.719 5.441 1 98.81 114 GLY A N 1
ATOM 888 C CA . GLY A 1 114 ? -7.5 20.891 4.973 1 98.81 114 GLY A CA 1
ATOM 889 C C . GLY A 1 114 ? -7.613 20.531 3.504 1 98.81 114 GLY A C 1
ATOM 890 O O . GLY A 1 114 ? -8.711 20.5 2.949 1 98.81 114 GLY A O 1
ATOM 891 N N . CYS A 1 115 ? -6.457 20.266 2.973 1 98.88 115 CYS A N 1
ATOM 892 C CA . CYS A 1 115 ? -6.301 19.828 1.59 1 98.88 115 CYS A CA 1
ATOM 893 C C . CYS A 1 115 ? -5.188 18.797 1.466 1 98.88 115 CYS A C 1
ATOM 895 O O . CYS A 1 115 ? -4.09 19 1.989 1 98.88 115 CYS A O 1
ATOM 897 N N . ILE A 1 116 ? -5.484 17.703 0.901 1 98.94 116 ILE A N 1
ATOM 898 C CA . ILE A 1 116 ? -4.48 16.75 0.463 1 98.94 116 ILE A CA 1
ATOM 899 C C . ILE A 1 116 ? -4.527 16.609 -1.057 1 98.94 116 ILE A C 1
ATOM 901 O O . ILE A 1 116 ? -5.547 16.188 -1.617 1 98.94 116 ILE A O 1
ATOM 905 N N . TYR A 1 117 ? -3.393 16.938 -1.685 1 98.94 117 TYR A N 1
ATOM 906 C CA . TYR A 1 117 ? -3.342 16.953 -3.143 1 98.94 117 TYR A CA 1
ATOM 907 C C . TYR A 1 117 ? -2.377 15.891 -3.666 1 98.94 117 TYR A C 1
ATOM 909 O O . TYR A 1 117 ? -1.219 15.836 -3.248 1 98.94 117 TYR A O 1
ATOM 917 N N . PHE A 1 118 ? -2.883 15.055 -4.543 1 98.75 118 PHE A N 1
ATOM 918 C CA . PHE A 1 118 ? -2.088 14.039 -5.227 1 98.75 118 PHE A CA 1
ATOM 919 C C . PHE A 1 118 ? -1.804 14.453 -6.664 1 98.75 118 PHE A C 1
ATOM 921 O O . PHE A 1 118 ? -2.65 14.281 -7.543 1 98.75 118 PHE A O 1
ATOM 928 N N . PRO A 1 119 ? -0.597 14.883 -6.918 1 97.88 119 PRO A N 1
ATOM 929 C CA . PRO A 1 119 ? -0.292 15.508 -8.211 1 97.88 119 PRO A CA 1
ATOM 930 C C . PRO A 1 119 ? -0.453 14.547 -9.383 1 97.88 119 PRO A C 1
ATOM 932 O O . PRO A 1 119 ? -0.932 14.945 -10.453 1 97.88 119 PRO A O 1
ATOM 935 N N . ILE A 1 120 ? -0.12 13.32 -9.211 1 96.88 120 ILE A N 1
ATOM 936 C CA . ILE A 1 120 ? -0.114 12.383 -10.32 1 96.88 120 ILE A CA 1
ATOM 937 C C . ILE A 1 120 ? -1.543 12.148 -10.812 1 96.88 120 ILE A C 1
ATOM 939 O O . ILE A 1 120 ? -1.804 12.148 -12.016 1 96.88 120 ILE A O 1
ATOM 943 N N . SER A 1 121 ? -2.439 12 -9.953 1 96.69 121 SER A N 1
ATOM 944 C CA . SER A 1 121 ? -3.816 11.688 -10.32 1 96.69 121 SER A CA 1
ATOM 945 C C . SER A 1 121 ? -4.676 12.953 -10.359 1 96.69 121 SER A C 1
ATOM 947 O O . SER A 1 121 ? -5.863 12.891 -10.688 1 96.69 121 SER A O 1
ATOM 949 N N . ASP A 1 122 ? -4.094 14.078 -10.031 1 98.06 122 ASP A N 1
ATOM 950 C CA . ASP A 1 122 ? -4.852 15.312 -9.875 1 98.06 122 ASP A CA 1
ATOM 951 C C . ASP A 1 122 ? -6.062 15.102 -8.961 1 98.06 122 ASP A C 1
ATOM 953 O O . ASP A 1 122 ? -7.184 15.477 -9.312 1 98.06 122 ASP A O 1
ATOM 957 N N . SER A 1 123 ? -5.848 14.453 -7.898 1 98.25 123 SER A N 1
ATOM 958 C CA . SER A 1 123 ? -6.863 14.102 -6.91 1 98.25 123 SER A CA 1
ATOM 959 C C . SER A 1 123 ? -6.758 14.992 -5.676 1 98.25 123 SER A C 1
ATOM 961 O O . SER A 1 123 ? -5.656 15.312 -5.23 1 98.25 123 SER A O 1
ATOM 963 N N . PHE A 1 124 ? -7.973 15.375 -5.141 1 98.62 124 PHE A N 1
ATOM 964 C CA . PHE A 1 124 ? -8.008 16.266 -3.982 1 98.62 124 PHE A CA 1
ATOM 965 C C . PHE A 1 124 ? -8.891 15.688 -2.887 1 98.62 124 PHE A C 1
ATOM 967 O O . PHE A 1 124 ? -9.992 15.195 -3.162 1 98.62 124 PHE A O 1
ATOM 974 N N . VAL A 1 125 ? -8.422 15.797 -1.716 1 98.81 125 VAL A N 1
ATOM 975 C CA . VAL A 1 125 ? -9.273 15.805 -0.529 1 98.81 125 VAL A CA 1
ATOM 976 C C . VAL A 1 125 ? -9.414 17.219 0.003 1 98.81 125 VAL A C 1
ATOM 978 O O . VAL A 1 125 ? -8.422 17.922 0.204 1 98.81 125 VAL A O 1
ATOM 981 N N . PHE A 1 126 ? -10.602 17.641 0.193 1 98.81 126 PHE A N 1
ATOM 982 C CA . PHE A 1 126 ? -10.898 18.938 0.822 1 98.81 126 PHE A CA 1
ATOM 983 C C . PHE A 1 126 ? -11.828 18.75 2.016 1 98.81 126 PHE A C 1
ATOM 985 O O . PHE A 1 126 ? -12.734 17.922 1.977 1 98.81 126 PHE A O 1
ATOM 992 N N . ALA A 1 127 ? -11.594 19.531 2.986 1 98.75 127 ALA A N 1
ATOM 993 C CA . ALA A 1 127 ? -12.539 19.562 4.098 1 98.75 127 ALA A CA 1
ATOM 994 C C . ALA A 1 127 ? -12.477 20.891 4.836 1 98.75 127 ALA A C 1
ATOM 996 O O . ALA A 1 127 ? -11.422 21.531 4.895 1 98.75 127 ALA A O 1
ATOM 997 N N . GLU A 1 128 ? -13.5 21.281 5.34 1 98.56 128 GLU A N 1
ATOM 998 C CA . GLU A 1 128 ? -13.641 22.453 6.195 1 98.56 128 GLU A CA 1
ATOM 999 C C . GLU A 1 128 ? -14.719 22.234 7.254 1 98.56 128 GLU A C 1
ATOM 1001 O O . GLU A 1 128 ? -15.773 21.672 6.969 1 98.56 128 GLU A O 1
ATOM 1006 N N . ARG A 1 129 ? -14.383 22.672 8.461 1 97.94 129 ARG A N 1
ATOM 1007 C CA . ARG A 1 129 ? -15.312 22.453 9.562 1 97.94 129 ARG A CA 1
ATOM 1008 C C . ARG A 1 129 ? -16.688 23.047 9.242 1 97.94 129 ARG A C 1
ATOM 1010 O O . ARG A 1 129 ? -16.797 24.219 8.906 1 97.94 129 ARG A O 1
ATOM 1017 N N . GLY A 1 130 ? -17.672 22.188 9.328 1 97.44 130 GLY A N 1
ATOM 1018 C CA . GLY A 1 130 ? -19.047 22.609 9.094 1 97.44 130 GLY A CA 1
ATOM 1019 C C . GLY A 1 130 ? -19.438 22.562 7.633 1 97.44 130 GLY A C 1
ATOM 1020 O O . GLY A 1 130 ? -20.609 22.766 7.297 1 97.44 130 GLY A O 1
ATOM 1021 N N . LYS A 1 131 ? -18.516 22.25 6.777 1 97.62 131 LYS A N 1
ATOM 1022 C CA . LYS A 1 131 ? -18.812 22.297 5.348 1 97.62 131 LYS A CA 1
ATOM 1023 C C . LYS A 1 131 ? -18.625 20.922 4.703 1 97.62 131 LYS A C 1
ATOM 1025 O O . LYS A 1 131 ? -18.812 20.766 3.494 1 97.62 131 LYS A O 1
ATOM 1030 N N . GLY A 1 132 ? -18.172 19.922 5.441 1 97.88 132 GLY A N 1
ATOM 1031 C CA . GLY A 1 132 ? -18.094 18.562 4.941 1 97.88 132 GLY A CA 1
ATOM 1032 C C . GLY A 1 132 ? -16.703 18.219 4.406 1 97.88 132 GLY A C 1
ATOM 1033 O O . GLY A 1 132 ? -15.789 19.031 4.465 1 97.88 132 GLY A O 1
ATOM 1034 N N . ALA A 1 133 ? -16.547 17.031 4.004 1 98.44 133 ALA A N 1
ATOM 1035 C CA . ALA A 1 133 ? -15.344 16.5 3.357 1 98.44 133 ALA A CA 1
ATOM 1036 C C . ALA A 1 133 ? -15.648 16.031 1.935 1 98.44 133 ALA A C 1
ATOM 1038 O O . ALA A 1 133 ? -16.719 15.477 1.673 1 98.44 133 ALA A O 1
ATOM 1039 N N . TYR A 1 134 ? -14.742 16.281 1.081 1 98.44 134 TYR A N 1
ATOM 1040 C CA . TYR A 1 134 ? -14.93 15.961 -0.329 1 98.44 134 TYR A CA 1
ATOM 1041 C C . TYR A 1 134 ? -13.703 15.266 -0.9 1 98.44 134 TYR A C 1
ATOM 1043 O O . TYR A 1 134 ? -12.57 15.641 -0.592 1 98.44 134 TYR A O 1
ATOM 1051 N N . LEU A 1 135 ? -13.922 14.281 -1.67 1 98.19 135 LEU A N 1
ATOM 1052 C CA . LEU A 1 135 ? -12.914 13.617 -2.486 1 98.19 135 LEU A CA 1
ATOM 1053 C C . LEU A 1 135 ? -13.227 13.766 -3.971 1 98.19 135 LEU A C 1
ATOM 1055 O O . LEU A 1 135 ? -14.227 13.227 -4.453 1 98.19 135 LEU A O 1
ATOM 1059 N N . ASP A 1 136 ? -12.414 14.508 -4.582 1 97.5 136 ASP A N 1
ATOM 1060 C CA . ASP A 1 136 ? -12.578 14.789 -6.004 1 97.5 136 ASP A CA 1
ATOM 1061 C C . ASP A 1 136 ? -13.984 15.312 -6.305 1 97.5 136 ASP A C 1
ATOM 1063 O O . ASP A 1 136 ? -14.641 14.836 -7.23 1 97.5 136 ASP A O 1
ATOM 1067 N N . GLY A 1 137 ? -14.375 16.188 -5.461 1 96.44 137 GLY A N 1
ATOM 1068 C CA . GLY A 1 137 ? -15.625 16.891 -5.688 1 96.44 137 GLY A CA 1
ATOM 1069 C C . GLY A 1 137 ? -16.828 16.141 -5.125 1 96.44 137 GLY A C 1
ATOM 1070 O O . GLY A 1 137 ? -17.922 16.703 -5.047 1 96.44 137 GLY A O 1
ATOM 1071 N N . ARG A 1 138 ? -16.703 14.938 -4.707 1 96.31 138 ARG A N 1
ATOM 1072 C CA . ARG A 1 138 ? -17.797 14.164 -4.141 1 96.31 138 ARG A CA 1
ATOM 1073 C C . ARG A 1 138 ? -17.781 14.211 -2.617 1 96.31 138 ARG A C 1
ATOM 1075 O O . ARG A 1 138 ? -16.75 13.938 -1.997 1 96.31 138 ARG A O 1
ATOM 1082 N N . ARG A 1 139 ? -18.875 14.508 -2.039 1 97.38 139 ARG A N 1
ATOM 1083 C CA . ARG A 1 139 ? -18.969 14.555 -0.583 1 97.38 139 ARG A CA 1
ATOM 1084 C C . ARG A 1 139 ? -18.812 13.164 0.025 1 97.38 139 ARG A C 1
ATOM 1086 O O . ARG A 1 139 ? -19.344 12.188 -0.504 1 97.38 139 ARG A O 1
ATOM 1093 N N . ILE A 1 140 ? -18.141 13.125 1.087 1 97 140 ILE A N 1
ATOM 1094 C CA . ILE A 1 140 ? -17.875 11.859 1.774 1 97 140 ILE A CA 1
ATOM 1095 C C . ILE A 1 140 ? -18.641 11.836 3.096 1 97 140 ILE A C 1
ATOM 1097 O O . ILE A 1 140 ? -18.562 12.773 3.887 1 97 140 ILE A O 1
ATOM 1101 N N . GLU A 1 141 ? -19.312 10.82 3.275 1 95.94 141 GLU A N 1
ATOM 1102 C CA . GLU A 1 141 ? -19.969 10.531 4.539 1 95.94 141 GLU A CA 1
ATOM 1103 C C . GLU A 1 141 ? -19.844 9.062 4.914 1 95.94 141 GLU A C 1
ATOM 1105 O O . GLU A 1 141 ? -20.234 8.18 4.145 1 95.94 141 GLU A O 1
ATOM 1110 N N . PHE A 1 142 ? -19.266 8.852 6.012 1 93.94 142 PHE A N 1
ATOM 1111 C CA . PHE A 1 142 ? -19.125 7.477 6.469 1 93.94 142 PHE A CA 1
ATOM 1112 C C . PHE A 1 142 ? -20.469 6.93 6.945 1 93.94 142 PHE A C 1
ATOM 1114 O O . PHE A 1 142 ? -21.25 7.645 7.578 1 93.94 142 PHE A O 1
ATOM 1121 N N . SER A 1 143 ? -20.812 5.738 6.312 1 80 143 SER A N 1
ATOM 1122 C CA . SER A 1 143 ? -22.031 5.051 6.723 1 80 143 SER A CA 1
ATOM 1123 C C . SER A 1 143 ? -21.719 3.785 7.512 1 80 143 SER A C 1
ATOM 1125 O O . SER A 1 143 ? -21.281 2.783 6.938 1 80 143 SER A O 1
ATOM 1127 N N . GLY A 1 144 ? -21.672 3.689 8.773 1 71.38 144 GLY A N 1
ATOM 1128 C CA . GLY A 1 144 ? -21.453 2.523 9.617 1 71.38 144 GLY A CA 1
ATOM 1129 C C . GLY A 1 144 ? -20.172 1.786 9.289 1 71.38 144 GLY A C 1
ATOM 1130 O O . GLY A 1 144 ? -19.516 2.082 8.289 1 71.38 144 GLY A O 1
ATOM 1131 N N . SER A 1 145 ? -19.641 1.123 10.195 1 70.62 145 SER A N 1
ATOM 1132 C CA . SER A 1 145 ? -18.422 0.351 9.977 1 70.62 145 SER A CA 1
ATOM 1133 C C . SER A 1 145 ? -18.656 -1.14 10.188 1 70.62 145 SER A C 1
ATOM 1135 O O . SER A 1 145 ? -19.609 -1.528 10.883 1 70.62 145 SER A O 1
ATOM 1137 N N . PHE A 1 146 ? -17.953 -1.889 9.422 1 82 146 PHE A N 1
ATOM 1138 C CA . PHE A 1 146 ? -17.828 -3.33 9.609 1 82 146 PHE A CA 1
ATOM 1139 C C . PHE A 1 146 ? -17.078 -3.65 10.898 1 82 146 PHE A C 1
ATOM 1141 O O . PHE A 1 146 ? -16.297 -2.836 11.383 1 82 146 PHE A O 1
ATOM 1148 N N . PRO A 1 147 ? -17.531 -4.828 11.508 1 91.5 147 PRO A N 1
ATOM 1149 C CA . PRO A 1 147 ? -16.656 -5.289 12.586 1 91.5 147 PRO A CA 1
ATOM 1150 C C . PRO A 1 147 ? -15.211 -5.504 12.109 1 91.5 147 PRO A C 1
ATOM 1152 O O . PRO A 1 147 ? -14.969 -5.664 10.906 1 91.5 147 PRO A O 1
ATOM 1155 N N . LEU A 1 148 ? -14.352 -5.43 13.039 1 95.19 148 LEU A N 1
ATOM 1156 C CA . LEU A 1 148 ? -12.93 -5.547 12.734 1 95.19 148 LEU A CA 1
ATOM 1157 C C . LEU A 1 148 ? -12.656 -6.773 11.867 1 95.19 148 LEU A C 1
ATOM 1159 O O . LEU A 1 148 ? -11.883 -6.699 10.914 1 95.19 148 LEU A O 1
ATOM 1163 N N . ALA A 1 149 ? -13.344 -7.871 12.086 1 93.94 149 ALA A N 1
ATOM 1164 C CA . ALA A 1 149 ? -13.125 -9.133 11.391 1 93.94 149 ALA A CA 1
ATOM 1165 C C . ALA A 1 149 ? -13.461 -9.008 9.906 1 93.94 149 ALA A C 1
ATOM 1167 O O . ALA A 1 149 ? -13.016 -9.82 9.086 1 93.94 149 ALA A O 1
ATOM 1168 N N . LYS A 1 150 ? -14.227 -8.039 9.531 1 92 150 LYS A N 1
ATOM 1169 C CA . LYS A 1 150 ? -14.609 -7.82 8.141 1 92 150 LYS A CA 1
ATOM 1170 C C . LYS A 1 150 ? -14.023 -6.52 7.602 1 92 150 LYS A C 1
ATOM 1172 O O . LYS A 1 150 ? -14.484 -6 6.578 1 92 150 LYS A O 1
ATOM 1177 N N . SER A 1 151 ? -13.016 -5.961 8.344 1 94 151 SER A N 1
ATOM 1178 C CA . SER A 1 151 ? -12.461 -4.66 7.988 1 94 151 SER A CA 1
ATOM 1179 C C . SER A 1 151 ? -11.125 -4.801 7.277 1 94 151 SER A C 1
ATOM 1181 O O . SER A 1 151 ? -10.391 -5.77 7.504 1 94 151 SER A O 1
ATOM 1183 N N . VAL A 1 152 ? -10.93 -3.92 6.359 1 94.81 152 VAL A N 1
ATOM 1184 C CA . VAL A 1 152 ? -9.594 -3.701 5.805 1 94.81 152 VAL A CA 1
ATOM 1185 C C . VAL A 1 152 ? -8.906 -2.562 6.555 1 94.81 152 VAL A C 1
ATOM 1187 O O . VAL A 1 152 ? -9.453 -1.464 6.668 1 94.81 152 VAL A O 1
ATOM 1190 N N . ILE A 1 153 ? -7.652 -2.803 7.039 1 97.06 153 ILE A N 1
ATOM 1191 C CA . ILE A 1 153 ? -6.969 -1.846 7.902 1 97.06 153 ILE A CA 1
ATOM 1192 C C . ILE A 1 153 ? -5.781 -1.235 7.16 1 97.06 153 ILE A C 1
ATOM 1194 O O . ILE A 1 153 ? -5.039 -1.944 6.48 1 97.06 153 ILE A O 1
ATOM 1198 N N . SER A 1 154 ? -5.727 0.042 7.289 1 98.25 154 SER A N 1
ATOM 1199 C CA . SER A 1 154 ? -4.539 0.755 6.832 1 98.25 154 SER A CA 1
ATOM 1200 C C . SER A 1 154 ? -3.539 0.948 7.969 1 98.25 154 SER A C 1
ATOM 1202 O O . SER A 1 154 ? -3.93 1.248 9.102 1 98.25 154 SER A O 1
ATOM 1204 N N . LEU A 1 155 ? -2.291 0.712 7.633 1 98.56 155 LEU A N 1
ATOM 1205 C CA . LEU A 1 155 ? -1.211 0.806 8.609 1 98.56 155 LEU A CA 1
ATOM 1206 C C . LEU A 1 155 ? -0.136 1.779 8.141 1 98.56 155 LEU A C 1
ATOM 1208 O O . LEU A 1 155 ? 0.003 2.023 6.938 1 98.56 155 LEU A O 1
ATOM 1212 N N . GLU A 1 156 ? 0.505 2.391 9.062 1 97.94 156 GLU A N 1
ATOM 1213 C CA . GLU A 1 156 ? 1.818 2.979 8.82 1 97.94 156 GLU A CA 1
ATOM 1214 C C . GLU A 1 156 ? 2.92 2.166 9.5 1 97.94 156 GLU A C 1
ATOM 1216 O O . GLU A 1 156 ? 3.176 2.33 10.695 1 97.94 156 GLU A O 1
ATOM 1221 N N . ILE A 1 157 ? 3.553 1.332 8.742 1 97.88 157 ILE A N 1
ATOM 1222 C CA . ILE A 1 157 ? 4.648 0.499 9.227 1 97.88 157 ILE A CA 1
ATOM 1223 C C . ILE A 1 157 ? 5.984 1.153 8.883 1 97.88 157 ILE A C 1
ATOM 1225 O O . ILE A 1 157 ? 6.367 1.225 7.711 1 97.88 157 ILE A O 1
ATOM 1229 N N . ASN A 1 158 ? 6.668 1.599 9.914 1 96.44 158 ASN A N 1
ATOM 1230 C CA . ASN A 1 158 ? 7.902 2.34 9.664 1 96.44 158 ASN A CA 1
ATOM 1231 C C . ASN A 1 158 ? 8.938 2.082 10.75 1 96.44 158 ASN A C 1
ATOM 1233 O O . ASN A 1 158 ? 8.672 1.352 11.711 1 96.44 158 ASN A O 1
ATOM 1237 N N . ASN A 1 159 ? 10.086 2.676 10.578 1 96.81 159 ASN A N 1
ATOM 1238 C CA . ASN A 1 159 ? 11.219 2.342 11.43 1 96.81 159 ASN A CA 1
ATOM 1239 C C . ASN A 1 159 ? 11.18 3.113 12.742 1 96.81 159 ASN A C 1
ATOM 1241 O O . ASN A 1 159 ? 12.086 2.979 13.578 1 96.81 159 ASN A O 1
ATOM 1245 N N . THR A 1 160 ? 10.156 3.914 12.992 1 96.81 160 THR A N 1
ATOM 1246 C CA . THR A 1 160 ? 10.031 4.66 14.242 1 96.81 160 THR A CA 1
ATOM 1247 C C . THR A 1 160 ? 9.141 3.912 15.234 1 96.81 160 THR A C 1
ATOM 1249 O O . THR A 1 160 ? 9.078 4.273 16.406 1 96.81 160 THR A O 1
ATOM 1252 N N . LEU A 1 161 ? 8.469 2.877 14.805 1 97.25 161 LEU A N 1
ATOM 1253 C CA . LEU A 1 161 ? 7.551 2.137 15.656 1 97.25 161 LEU A CA 1
ATOM 1254 C C . LEU A 1 161 ? 8.289 1.502 16.828 1 97.25 161 LEU A C 1
ATOM 1256 O O . LEU A 1 161 ? 9.383 0.969 16.672 1 97.25 161 LEU A O 1
ATOM 1260 N N . SER A 1 162 ? 7.703 1.574 18 1 97.25 162 SER A N 1
ATOM 1261 C CA . SER A 1 162 ? 8.203 0.826 19.141 1 97.25 162 SER A CA 1
ATOM 1262 C C . SER A 1 162 ? 7.762 -0.632 19.094 1 97.25 162 SER A C 1
ATOM 1264 O O . SER A 1 162 ? 6.891 -0.993 18.297 1 97.25 162 SER A O 1
ATOM 1266 N N . GLU A 1 163 ? 8.359 -1.427 19.891 1 95.69 163 GLU A N 1
ATOM 1267 C CA . GLU A 1 163 ? 7.941 -2.82 20 1 95.69 163 GLU A CA 1
ATOM 1268 C C . GLU A 1 163 ? 6.488 -2.928 20.453 1 95.69 163 GLU A C 1
ATOM 1270 O O . GLU A 1 163 ? 5.75 -3.801 19.984 1 95.69 163 GLU A O 1
ATOM 1275 N N . ASP A 1 164 ? 6.109 -2.053 21.344 1 97 164 ASP A N 1
ATOM 1276 C CA . ASP A 1 164 ? 4.734 -2.039 21.828 1 97 164 ASP A CA 1
ATOM 1277 C C . ASP A 1 164 ? 3.76 -1.682 20.703 1 97 164 ASP A C 1
ATOM 1279 O O . ASP A 1 164 ? 2.689 -2.283 20.594 1 97 164 ASP A O 1
ATOM 1283 N N . ASP A 1 165 ? 4.105 -0.687 19.906 1 97.81 165 ASP A N 1
ATOM 1284 C CA . ASP A 1 165 ? 3.283 -0.322 18.75 1 97.81 165 ASP A CA 1
ATOM 1285 C C . ASP A 1 165 ? 3.119 -1.503 17.797 1 97.81 165 ASP A C 1
ATOM 1287 O O . ASP A 1 165 ? 2.008 -1.796 17.344 1 97.81 165 ASP A O 1
ATOM 1291 N N . PHE A 1 166 ? 4.23 -2.102 17.578 1 96.38 166 PHE A N 1
ATOM 1292 C CA . PHE A 1 166 ? 4.238 -3.213 16.641 1 96.38 166 PHE A CA 1
ATOM 1293 C C . PHE A 1 166 ? 3.404 -4.375 17.156 1 96.38 166 PHE A C 1
ATOM 1295 O O . PHE A 1 166 ? 2.68 -5.02 16.406 1 96.38 166 PHE A O 1
ATOM 1302 N N . SER A 1 167 ? 3.486 -4.668 18.391 1 97.25 167 SER A N 1
ATOM 1303 C CA . SER A 1 167 ? 2.672 -5.707 19.016 1 97.25 167 SER A CA 1
ATOM 1304 C C . SER A 1 167 ? 1.186 -5.383 18.922 1 97.25 167 SER A C 1
ATOM 1306 O O . SER A 1 167 ? 0.367 -6.27 18.672 1 97.25 167 SER A O 1
ATOM 1308 N N . TRP A 1 168 ? 0.835 -4.141 19.141 1 98.56 168 TRP A N 1
ATOM 1309 C CA . TRP A 1 168 ? -0.548 -3.697 19 1 98.56 168 TRP A CA 1
ATOM 1310 C C . TRP A 1 168 ? -1.048 -3.898 17.578 1 98.56 168 TRP A C 1
ATOM 1312 O O . TRP A 1 168 ? -2.137 -4.438 17.359 1 98.56 168 TRP A O 1
ATOM 1322 N N . ILE A 1 169 ? -0.222 -3.531 16.641 1 98.62 169 ILE A N 1
ATOM 1323 C CA . ILE A 1 169 ? -0.558 -3.713 15.227 1 98.62 169 ILE A CA 1
ATOM 1324 C C . ILE A 1 169 ? -0.786 -5.195 14.938 1 98.62 169 ILE A C 1
ATOM 1326 O O . ILE A 1 169 ? -1.768 -5.562 14.289 1 98.62 169 ILE A O 1
ATOM 1330 N N . PHE A 1 170 ? 0.101 -6.027 15.438 1 97.94 170 PHE A N 1
ATOM 1331 C CA . PHE A 1 170 ? 0.006 -7.465 15.227 1 97.94 170 PHE A CA 1
ATOM 1332 C C . PHE A 1 170 ? -1.337 -7.996 15.719 1 97.94 170 PHE A C 1
ATOM 1334 O O . PHE A 1 170 ? -2.004 -8.758 15.016 1 97.94 170 PHE A O 1
ATOM 1341 N N . LYS A 1 171 ? -1.74 -7.59 16.844 1 98.44 171 LYS A N 1
ATOM 1342 C CA . LYS A 1 171 ? -2.99 -8.062 17.438 1 98.44 171 LYS A CA 1
ATOM 1343 C C . LYS A 1 171 ? -4.191 -7.617 16.609 1 98.44 171 LYS A C 1
ATOM 1345 O O . LYS A 1 171 ? -5.148 -8.367 16.438 1 98.44 171 LYS A O 1
ATOM 1350 N N . VAL A 1 172 ? -4.152 -6.414 16.156 1 98.69 172 VAL A N 1
ATOM 1351 C CA . VAL A 1 172 ? -5.246 -5.895 15.336 1 98.69 172 VAL A CA 1
ATOM 1352 C C . VAL A 1 172 ? -5.289 -6.629 14 1 98.69 172 VAL A C 1
ATOM 1354 O O . VAL A 1 172 ? -6.355 -7.059 13.555 1 98.69 172 VAL A O 1
ATOM 1357 N N . VAL A 1 173 ? -4.117 -6.805 13.406 1 98.31 173 VAL A N 1
ATOM 1358 C CA . VAL A 1 173 ? -4.012 -7.457 12.109 1 98.31 173 VAL A CA 1
ATOM 1359 C C . VAL A 1 173 ? -4.547 -8.883 12.203 1 98.31 173 VAL A C 1
ATOM 1361 O O . VAL A 1 173 ? -5.242 -9.352 11.297 1 98.31 173 VAL A O 1
ATOM 1364 N N . LYS A 1 174 ? -4.293 -9.539 13.266 1 98.06 174 LYS A N 1
ATOM 1365 C CA . LYS A 1 174 ? -4.707 -10.93 13.461 1 98.06 174 LYS A CA 1
ATOM 1366 C C . LYS A 1 174 ? -6.23 -11.055 13.445 1 98.06 174 LYS A C 1
ATOM 1368 O O . LYS A 1 174 ? -6.766 -12.125 13.18 1 98.06 174 LYS A O 1
ATOM 1373 N N . ARG A 1 175 ? -6.91 -10 13.641 1 97.31 175 ARG A N 1
ATOM 1374 C CA . ARG A 1 175 ? -8.359 -10.055 13.789 1 97.31 175 ARG A CA 1
ATOM 1375 C C . ARG A 1 175 ? -9.055 -9.391 12.602 1 97.31 175 ARG A C 1
ATOM 1377 O O . ARG A 1 175 ? -10.281 -9.438 12.484 1 97.31 175 ARG A O 1
ATOM 1384 N N . ALA A 1 176 ? -8.312 -8.773 11.773 1 96.5 176 ALA A N 1
ATOM 1385 C CA . ALA A 1 176 ? -8.883 -8.055 10.633 1 96.5 176 ALA A CA 1
ATOM 1386 C C . ALA A 1 176 ? -8.961 -8.945 9.398 1 96.5 176 ALA A C 1
ATOM 1388 O O . ALA A 1 176 ? -8.336 -10.008 9.359 1 96.5 176 ALA A O 1
ATOM 1389 N N . MET A 1 177 ? -9.695 -8.523 8.422 1 93.69 177 MET A N 1
ATOM 1390 C CA . MET A 1 177 ? -9.805 -9.258 7.16 1 93.69 177 MET A CA 1
ATOM 1391 C C . MET A 1 177 ? -8.508 -9.18 6.371 1 93.69 177 MET A C 1
ATOM 1393 O O . MET A 1 177 ? -8.031 -10.188 5.844 1 93.69 177 MET A O 1
ATOM 1397 N N . THR A 1 178 ? -8.047 -8 6.211 1 95 178 THR A N 1
ATOM 1398 C CA . THR A 1 178 ? -6.777 -7.742 5.535 1 95 178 THR A CA 1
ATOM 1399 C C . THR A 1 178 ? -6.203 -6.391 5.949 1 95 178 THR A C 1
ATOM 1401 O O . THR A 1 178 ? -6.836 -5.648 6.699 1 95 178 THR A O 1
ATOM 1404 N N . SER A 1 179 ? -4.922 -6.199 5.629 1 97.62 179 SER A N 1
ATOM 1405 C CA . SER A 1 179 ? -4.273 -4.938 5.977 1 97.62 179 SER A CA 1
ATOM 1406 C C . SER A 1 179 ? -3.363 -4.457 4.852 1 97.62 179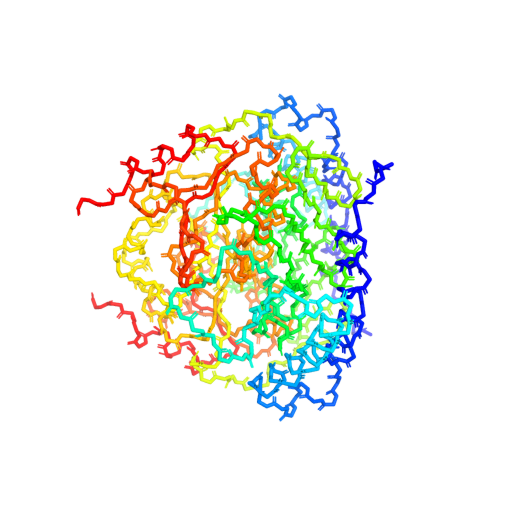 SER A C 1
ATOM 1408 O O . SER A 1 179 ? -2.996 -5.234 3.967 1 97.62 179 SER A O 1
ATOM 1410 N N . ARG A 1 180 ? -3.092 -3.215 4.875 1 97.56 180 ARG A N 1
ATOM 1411 C CA . ARG A 1 180 ? -2.16 -2.605 3.932 1 97.56 180 ARG A CA 1
ATOM 1412 C C . ARG A 1 180 ? -1.417 -1.438 4.574 1 97.56 180 ARG A C 1
ATOM 1414 O O . ARG A 1 180 ? -1.855 -0.902 5.594 1 97.56 180 ARG A O 1
ATOM 1421 N N . SER A 1 181 ? -0.313 -1.105 4.09 1 98.44 181 SER A N 1
ATOM 1422 C CA . SER A 1 181 ? 0.525 0.026 4.469 1 98.44 181 SER A CA 1
ATOM 1423 C C . SER A 1 181 ? 1.084 0.737 3.242 1 98.44 181 SER A C 1
ATOM 1425 O O . SER A 1 181 ? 1.968 0.212 2.562 1 98.44 181 SER A O 1
ATOM 1427 N N . LEU A 1 182 ? 0.67 1.954 3.086 1 98.12 182 LEU A N 1
ATOM 1428 C CA . LEU A 1 182 ? 0.979 2.6 1.814 1 98.12 182 LEU A CA 1
ATOM 1429 C C . LEU A 1 182 ? 2.264 3.414 1.916 1 98.12 182 LEU A C 1
ATOM 1431 O O . LEU A 1 182 ? 2.814 3.842 0.899 1 98.12 182 LEU A O 1
ATOM 1435 N N . GLY A 1 183 ? 2.799 3.676 3.074 1 97.31 183 GLY A N 1
ATOM 1436 C CA . GLY A 1 183 ? 4.094 4.316 3.246 1 97.31 183 GLY A CA 1
ATOM 1437 C C . GLY A 1 183 ? 4.023 5.832 3.164 1 97.31 183 GLY A C 1
ATOM 1438 O O . GLY A 1 183 ? 5.055 6.504 3.135 1 97.31 183 GLY A O 1
ATOM 1439 N N . ALA A 1 184 ? 2.816 6.379 3.066 1 97.69 184 ALA A N 1
ATOM 1440 C CA . ALA A 1 184 ? 2.553 7.816 3.066 1 97.69 184 ALA A CA 1
ATOM 1441 C C . ALA A 1 184 ? 1.236 8.133 3.771 1 97.69 184 ALA A C 1
ATOM 1443 O O . ALA A 1 184 ? 0.198 7.551 3.449 1 97.69 184 ALA A O 1
ATOM 1444 N N . THR A 1 185 ? 1.309 9.07 4.695 1 98.38 185 THR A N 1
ATOM 1445 C CA . THR A 1 185 ? 0.162 9.359 5.547 1 98.38 185 THR A CA 1
ATOM 1446 C C . THR A 1 185 ? -1.01 9.883 4.723 1 98.38 185 THR A C 1
ATOM 1448 O O . THR A 1 185 ? -2.154 9.469 4.926 1 98.38 185 THR A O 1
ATOM 1451 N N . GLY A 1 186 ? -0.732 10.789 3.771 1 98.75 186 GLY A N 1
ATOM 1452 C CA . GLY A 1 186 ? -1.78 11.305 2.904 1 98.75 186 GLY A CA 1
ATOM 1453 C C . GLY A 1 186 ? -2.52 10.219 2.148 1 98.75 186 GLY A C 1
ATOM 1454 O O . GLY A 1 186 ? -3.744 10.266 2.025 1 98.75 186 GLY A O 1
ATOM 1455 N N . ALA A 1 187 ? -1.75 9.273 1.661 1 98.56 187 ALA A N 1
ATOM 1456 C CA . ALA A 1 187 ? -2.354 8.148 0.947 1 98.56 187 ALA A CA 1
ATOM 1457 C C . ALA A 1 187 ? -3.242 7.324 1.872 1 98.56 187 ALA A C 1
ATOM 1459 O O . ALA A 1 187 ? -4.297 6.836 1.459 1 98.56 187 ALA A O 1
ATOM 1460 N N . GLY A 1 188 ? -2.818 7.137 3.1 1 98.56 188 GLY A N 1
ATOM 1461 C CA . GLY A 1 188 ? -3.643 6.445 4.078 1 98.56 188 GLY A CA 1
ATOM 1462 C C . GLY A 1 188 ? -4.965 7.141 4.34 1 98.56 188 GLY A C 1
ATOM 1463 O O . GLY A 1 188 ? -6.016 6.496 4.371 1 98.56 188 GLY A O 1
ATOM 1464 N N . PHE A 1 189 ? -4.891 8.445 4.488 1 98.81 189 PHE A N 1
ATOM 1465 C CA . PHE A 1 189 ? -6.109 9.219 4.699 1 98.81 189 PHE A CA 1
ATOM 1466 C C . PHE A 1 189 ? -7.039 9.102 3.5 1 98.81 189 PHE A C 1
ATOM 1468 O O . PHE A 1 189 ? -8.242 8.898 3.66 1 98.81 189 PHE A O 1
ATOM 1475 N N . ARG A 1 190 ? -6.48 9.25 2.309 1 98.31 190 ARG A N 1
ATOM 1476 C CA . ARG A 1 190 ? -7.309 9.188 1.11 1 98.31 190 ARG A CA 1
ATOM 1477 C C . ARG A 1 190 ? -8.016 7.84 1.001 1 98.31 190 ARG A C 1
ATOM 1479 O O . ARG A 1 190 ? -9.195 7.773 0.648 1 98.31 190 ARG A O 1
ATOM 1486 N N . GLU A 1 191 ? -7.316 6.812 1.262 1 97.06 191 GLU A N 1
ATOM 1487 C CA . GLU A 1 191 ? -7.895 5.477 1.133 1 97.06 191 GLU A CA 1
ATOM 1488 C C . GLU A 1 191 ? -8.992 5.25 2.164 1 97.06 191 GLU A C 1
ATOM 1490 O O . GLU A 1 191 ? -10.008 4.609 1.869 1 97.06 191 GLU A O 1
ATOM 1495 N N . LEU A 1 192 ? -8.812 5.719 3.357 1 97.06 192 LEU A N 1
ATOM 1496 C CA . LEU A 1 192 ? -9.859 5.645 4.371 1 97.06 192 LEU A CA 1
ATOM 1497 C C . LEU A 1 192 ? -11.078 6.457 3.953 1 97.06 192 LEU A C 1
ATOM 1499 O O . LEU A 1 192 ? -12.211 5.969 4.016 1 97.06 192 LEU A O 1
ATOM 1503 N N . LEU A 1 193 ? -10.844 7.637 3.473 1 97.75 193 LEU A N 1
ATOM 1504 C CA . LEU A 1 193 ? -11.914 8.547 3.09 1 97.75 193 LEU A CA 1
ATOM 1505 C C . LEU A 1 193 ? -12.672 8.023 1.874 1 97.75 193 LEU A C 1
ATOM 1507 O O . LEU A 1 193 ? -13.875 8.227 1.75 1 97.75 193 LEU A O 1
ATOM 1511 N N . SER A 1 194 ? -11.969 7.309 1.033 1 94.88 194 SER A N 1
ATOM 1512 C CA . SER A 1 194 ? -12.594 6.762 -0.165 1 94.88 194 SER A CA 1
ATOM 1513 C C . SER A 1 194 ? -13.422 5.52 0.161 1 94.88 194 SER A C 1
ATOM 1515 O O . SER A 1 194 ? -14.172 5.031 -0.684 1 94.88 194 SER A O 1
ATOM 1517 N N . GLY A 1 195 ? -13.219 5.008 1.333 1 92.62 195 GLY A N 1
ATOM 1518 C CA . GLY A 1 195 ? -13.945 3.812 1.726 1 92.62 195 GLY A CA 1
ATOM 1519 C C . GLY A 1 195 ? -13.18 2.533 1.469 1 92.62 195 GLY A C 1
ATOM 1520 O O . GLY A 1 195 ? -13.68 1.437 1.726 1 92.62 195 GLY A O 1
ATOM 1521 N N . GLY A 1 196 ? -11.977 2.662 1.016 1 93.38 196 GLY A N 1
ATOM 1522 C CA . GLY A 1 196 ? -11.148 1.493 0.764 1 93.38 196 GLY A CA 1
ATOM 1523 C C . GLY A 1 196 ? -10.75 0.761 2.031 1 93.38 196 GLY A C 1
ATOM 1524 O O . GLY A 1 196 ? -10.609 -0.463 2.027 1 93.38 196 GLY A O 1
ATOM 1525 N N . THR A 1 197 ? -10.5 1.504 3.072 1 95.81 197 THR A N 1
ATOM 1526 C CA . THR A 1 197 ? -10.172 0.928 4.371 1 95.81 197 THR A CA 1
ATOM 1527 C C . THR A 1 197 ? -11.133 1.444 5.445 1 95.81 197 THR A C 1
ATOM 1529 O O . THR A 1 197 ? -11.93 2.348 5.188 1 95.81 197 THR A O 1
ATOM 1532 N N . ASP A 1 198 ? -11.055 0.802 6.652 1 96 198 ASP A N 1
ATOM 1533 C CA . ASP A 1 198 ? -12.031 1.112 7.691 1 96 198 ASP A CA 1
ATOM 1534 C C . ASP A 1 198 ? -11.352 1.721 8.914 1 96 198 ASP A C 1
ATOM 1536 O O . ASP A 1 198 ? -11.992 2.402 9.719 1 96 198 ASP A O 1
ATOM 1540 N N . LEU A 1 199 ? -10.172 1.389 9.062 1 97.5 199 LEU A N 1
ATOM 1541 C CA . LEU A 1 199 ? -9.344 1.784 10.195 1 97.5 199 LEU A CA 1
ATOM 1542 C C . LEU A 1 199 ? -7.926 2.102 9.742 1 97.5 199 LEU A C 1
ATOM 1544 O O . LEU A 1 199 ? -7.375 1.413 8.875 1 97.5 199 LEU A O 1
ATOM 1548 N N . PHE A 1 200 ? -7.375 3.154 10.281 1 98.69 200 PHE A N 1
ATOM 1549 C CA . PHE A 1 200 ? -6.012 3.561 9.961 1 98.69 200 PHE A CA 1
ATOM 1550 C C . PHE A 1 200 ? -5.184 3.715 11.234 1 98.69 200 PHE A C 1
ATOM 1552 O O . PHE A 1 200 ? -5.434 4.613 12.039 1 98.69 200 PHE A O 1
ATOM 1559 N N . LEU A 1 201 ? -4.188 2.836 11.414 1 98.88 201 LEU A N 1
ATOM 1560 C CA . LEU A 1 201 ? -3.287 2.887 12.562 1 98.88 201 LEU A CA 1
ATOM 1561 C C . LEU A 1 201 ? -1.97 3.557 12.188 1 98.88 201 LEU A C 1
ATOM 1563 O O . LEU A 1 201 ? -1.146 2.971 11.477 1 98.88 201 LEU A O 1
ATOM 1567 N N . ASN A 1 202 ? -1.82 4.758 12.555 1 98.81 202 ASN A N 1
ATOM 1568 C CA . ASN A 1 202 ? -0.576 5.516 12.484 1 98.81 202 ASN A CA 1
ATOM 1569 C C . ASN A 1 202 ? -0.035 5.836 13.875 1 98.81 202 ASN A C 1
ATOM 1571 O O . ASN A 1 202 ? -0.376 6.871 14.461 1 98.81 202 ASN A O 1
ATOM 1575 N N . LEU A 1 203 ? 0.862 4.934 14.336 1 98.62 203 LEU A N 1
ATOM 1576 C CA . LEU A 1 203 ? 1.107 4.891 15.773 1 98.62 203 LEU A CA 1
ATOM 1577 C C . LEU A 1 203 ? 2.434 5.559 16.125 1 98.62 203 LEU A C 1
ATOM 1579 O O . LEU A 1 203 ? 2.77 5.707 17.297 1 98.62 203 LEU A O 1
ATOM 1583 N N . ASN A 1 204 ? 3.174 5.941 15.086 1 97.31 204 ASN A N 1
ATOM 1584 C CA . ASN A 1 204 ? 4.41 6.668 15.352 1 97.31 204 ASN A CA 1
ATOM 1585 C C . ASN A 1 204 ? 5.023 7.215 14.07 1 97.31 204 ASN A C 1
ATOM 1587 O O . ASN A 1 204 ? 4.723 6.73 12.977 1 97.31 204 ASN A O 1
ATOM 1591 N N . GLY A 1 205 ? 5.746 8.312 14.242 1 95.88 205 GLY A N 1
ATOM 1592 C CA . GLY A 1 205 ? 6.531 8.828 13.133 1 95.88 205 GLY A CA 1
ATOM 1593 C C . GLY A 1 205 ? 5.867 9.992 12.422 1 95.88 205 GLY A C 1
ATOM 1594 O O . GLY A 1 205 ? 6.531 10.758 11.719 1 95.88 205 GLY A O 1
ATOM 1595 N N . ALA A 1 206 ? 4.59 10.148 12.617 1 97.5 206 ALA A N 1
ATOM 1596 C CA . ALA A 1 206 ? 3.885 11.234 11.938 1 97.5 206 ALA A CA 1
ATOM 1597 C C . ALA A 1 206 ? 3.998 12.539 12.719 1 97.5 206 ALA A C 1
ATOM 1599 O O . ALA A 1 206 ? 4.383 12.539 13.891 1 97.5 206 ALA A O 1
ATOM 1600 N N . LYS A 1 207 ? 3.809 13.625 12.016 1 98.31 207 LYS A N 1
ATOM 1601 C CA . LYS A 1 207 ? 3.832 14.977 12.562 1 98.31 207 LYS A CA 1
ATOM 1602 C C . LYS A 1 207 ? 2.541 15.727 12.242 1 98.31 207 LYS A C 1
ATOM 1604 O O . LYS A 1 207 ? 1.678 15.203 11.531 1 98.31 207 LYS A O 1
ATOM 1609 N N . VAL A 1 208 ? 2.428 16.875 12.797 1 98.62 208 VAL A N 1
ATOM 1610 C CA . VAL A 1 208 ? 1.209 17.672 12.703 1 98.62 208 VAL A CA 1
ATOM 1611 C C . VAL A 1 208 ? 0.899 17.984 11.242 1 98.62 208 VAL A C 1
ATOM 1613 O O . VAL A 1 208 ? -0.268 18.047 10.844 1 98.62 208 VAL A O 1
ATOM 1616 N N . TRP A 1 209 ? 1.909 18.125 10.352 1 98.69 209 TRP A N 1
ATOM 1617 C CA . TRP A 1 209 ? 1.692 18.469 8.953 1 98.69 209 TRP A CA 1
ATOM 1618 C C . TRP A 1 209 ? 1.186 17.25 8.172 1 98.69 209 TRP A C 1
ATOM 1620 O O . TRP A 1 209 ? 0.646 17.406 7.074 1 98.69 209 TRP A O 1
ATOM 1630 N N . ASP A 1 210 ? 1.34 16.094 8.797 1 98.62 210 ASP A N 1
ATOM 1631 C CA . ASP A 1 210 ? 0.8 14.891 8.188 1 98.62 210 ASP A CA 1
ATOM 1632 C C . ASP A 1 210 ? -0.678 14.711 8.523 1 98.62 210 ASP A C 1
ATOM 1634 O O . ASP A 1 210 ? -1.428 14.102 7.762 1 98.62 210 ASP A O 1
ATOM 1638 N N . PHE A 1 211 ? -1.157 15.281 9.617 1 98.81 211 PHE A N 1
ATOM 1639 C CA . PHE A 1 211 ? -2.424 14.852 10.195 1 98.81 211 PHE A CA 1
ATOM 1640 C C . PHE A 1 211 ? -3.486 15.93 10.039 1 98.81 211 PHE A C 1
ATOM 1642 O O . PHE A 1 211 ? -4.676 15.625 9.922 1 98.81 211 PHE A O 1
ATOM 1649 N N . ALA A 1 212 ? -3.143 17.188 10.031 1 98.88 212 ALA A N 1
ATOM 1650 C CA . ALA A 1 212 ? -4.102 18.266 10.211 1 98.88 212 ALA A CA 1
ATOM 1651 C C . ALA A 1 212 ? -5.195 18.203 9.148 1 98.88 212 ALA A C 1
ATOM 1653 O O . ALA A 1 212 ? -6.387 18.234 9.469 1 98.88 212 ALA A O 1
ATOM 1654 N N . ALA A 1 213 ? -4.766 18.094 7.91 1 98.94 213 ALA A N 1
ATOM 1655 C CA . ALA A 1 213 ? -5.73 18.062 6.816 1 98.94 213 ALA A CA 1
ATOM 1656 C C . ALA A 1 213 ? -6.621 16.828 6.895 1 98.94 213 ALA A C 1
ATOM 1658 O O . ALA A 1 213 ? -7.844 16.922 6.766 1 98.94 213 ALA A O 1
ATOM 1659 N N . GLY A 1 214 ? -6.004 15.695 7.152 1 98.88 214 GLY A N 1
ATOM 1660 C CA . GLY A 1 214 ? -6.758 14.453 7.238 1 98.88 214 GLY A CA 1
ATOM 1661 C C . GLY A 1 214 ? -7.707 14.422 8.422 1 98.88 214 GLY A C 1
ATOM 1662 O O . GLY A 1 214 ? -8.789 13.836 8.336 1 98.88 214 GLY A O 1
ATOM 1663 N N . ALA A 1 215 ? -7.305 15.039 9.492 1 98.81 215 ALA A N 1
ATOM 1664 C CA . ALA A 1 215 ? -8.117 15.031 10.711 1 98.81 215 ALA A CA 1
ATOM 1665 C C . ALA A 1 215 ? -9.453 15.727 10.484 1 98.81 215 ALA A C 1
ATOM 1667 O O . ALA A 1 215 ? -10.508 15.18 10.812 1 98.81 215 ALA A O 1
ATOM 1668 N N . VAL A 1 216 ? -9.438 16.906 9.891 1 98.75 216 VAL A N 1
ATOM 1669 C CA . VAL A 1 216 ? -10.688 17.625 9.656 1 98.75 216 VAL A CA 1
ATOM 1670 C C . VAL A 1 216 ? -11.531 16.875 8.633 1 98.75 216 VAL A C 1
ATOM 1672 O O . VAL A 1 216 ? -12.758 16.828 8.75 1 98.75 216 VAL A O 1
ATOM 1675 N N . ALA A 1 217 ? -10.914 16.266 7.664 1 98.88 217 ALA A N 1
ATOM 1676 C CA . ALA A 1 217 ? -11.656 15.492 6.668 1 98.88 217 ALA A CA 1
ATOM 1677 C C . ALA A 1 217 ? -12.367 14.305 7.309 1 98.88 217 ALA A C 1
ATOM 1679 O O . ALA A 1 217 ? -13.555 14.07 7.051 1 98.88 217 ALA A O 1
ATOM 1680 N N . ILE A 1 218 ? -11.656 13.562 8.172 1 98.69 218 ILE A N 1
ATOM 1681 C CA . ILE A 1 218 ? -12.219 12.383 8.828 1 98.69 218 ILE A CA 1
ATOM 1682 C C . ILE A 1 218 ? -13.391 12.797 9.711 1 98.69 218 ILE A C 1
ATOM 1684 O O . ILE A 1 218 ? -14.453 12.172 9.672 1 98.69 218 ILE A O 1
ATOM 1688 N N . GLU A 1 219 ? -13.211 13.836 10.453 1 98.38 219 GLU A N 1
ATOM 1689 C CA . GLU A 1 219 ? -14.266 14.297 11.352 1 98.38 219 GLU A CA 1
ATOM 1690 C C . GLU A 1 219 ? -15.492 14.766 10.57 1 98.38 219 GLU A C 1
ATOM 1692 O O . GLU A 1 219 ? -16.625 14.422 10.922 1 98.38 219 GLU A O 1
ATOM 1697 N N . GLU A 1 220 ? -15.258 15.547 9.492 1 98.31 220 GLU A N 1
ATOM 1698 C CA . GLU A 1 220 ? -16.359 16.047 8.672 1 98.31 220 GLU A CA 1
ATOM 1699 C C . GLU A 1 220 ? -17.078 14.898 7.961 1 98.31 220 GLU A C 1
ATOM 1701 O O . GLU A 1 220 ? -18.266 15 7.664 1 98.31 220 GLU A O 1
ATOM 1706 N N . ALA A 1 221 ? -16.375 13.82 7.75 1 98 221 ALA A N 1
ATOM 1707 C CA . ALA A 1 221 ? -16.969 12.648 7.113 1 98 221 ALA A CA 1
ATOM 1708 C C . ALA A 1 221 ? -17.734 11.805 8.133 1 98 221 ALA A C 1
ATOM 1710 O O . ALA A 1 221 ? -18.453 10.875 7.758 1 98 221 ALA A O 1
ATOM 1711 N N . GLY A 1 222 ? -17.547 12.047 9.391 1 97.12 222 GLY A N 1
ATOM 1712 C CA . GLY A 1 222 ? -18.266 11.336 10.43 1 97.12 222 GLY A CA 1
ATOM 1713 C C . GLY A 1 222 ? -17.406 10.344 11.188 1 97.12 222 GLY A C 1
ATOM 1714 O O . GLY A 1 222 ? -17.922 9.547 11.977 1 97.12 222 GLY A O 1
ATOM 1715 N N . GLY A 1 223 ? -16.141 10.383 10.977 1 97.38 223 GLY A N 1
ATOM 1716 C CA . GLY A 1 223 ? -15.219 9.492 11.672 1 97.38 223 GLY A CA 1
ATOM 1717 C C . GLY A 1 223 ? -14.602 10.125 12.906 1 97.38 223 GLY A C 1
ATOM 1718 O O . GLY A 1 223 ? -15.117 11.117 13.43 1 97.38 223 GLY A O 1
ATOM 1719 N N . ALA A 1 224 ? -13.508 9.445 13.398 1 97.19 224 ALA A N 1
ATOM 1720 C CA . ALA A 1 224 ? -12.836 9.938 14.602 1 97.19 224 ALA A CA 1
ATOM 1721 C C . ALA A 1 224 ? -11.352 9.578 14.586 1 97.19 224 ALA A C 1
ATOM 1723 O O . ALA A 1 224 ? -10.938 8.648 13.891 1 97.19 224 ALA A O 1
ATOM 1724 N N . LEU A 1 225 ? -10.602 10.344 15.266 1 98.31 225 LEU A N 1
ATOM 1725 C CA . LEU A 1 225 ? -9.195 10.094 15.539 1 98.31 225 LEU A CA 1
ATOM 1726 C C . LEU A 1 225 ? -8.891 10.227 17.031 1 98.31 225 LEU A C 1
ATOM 1728 O O . LEU A 1 225 ? -9.297 11.203 17.672 1 98.31 225 LEU A O 1
ATOM 1732 N N . LEU A 1 226 ? -8.211 9.25 17.547 1 98.56 226 LEU A N 1
ATOM 1733 C CA . LEU A 1 226 ? -7.77 9.281 18.938 1 98.56 226 LEU A CA 1
ATOM 1734 C C . LEU A 1 226 ? -6.277 8.977 19.047 1 98.56 226 LEU A C 1
ATOM 1736 O O . LEU A 1 226 ? -5.746 8.18 18.281 1 98.56 226 LEU A O 1
ATOM 1740 N N . ASP A 1 227 ? -5.66 9.664 20 1 98.06 227 ASP A N 1
ATOM 1741 C CA . ASP A 1 227 ? -4.254 9.328 20.219 1 98.06 227 ASP A CA 1
ATOM 1742 C C . ASP A 1 227 ? -4.117 7.938 20.844 1 98.06 227 ASP A C 1
ATOM 1744 O O . ASP A 1 227 ? -5.109 7.238 21.047 1 98.06 227 ASP A O 1
ATOM 1748 N N . LYS A 1 228 ? -2.955 7.516 21.141 1 97.69 228 LYS A N 1
ATOM 1749 C CA . LYS A 1 228 ? -2.693 6.148 21.578 1 97.69 228 LYS A CA 1
ATOM 1750 C C . LYS A 1 228 ? -3.25 5.906 22.969 1 97.69 228 LYS A C 1
ATOM 1752 O O . LYS A 1 228 ? -3.336 4.762 23.422 1 97.69 228 LYS A O 1
ATOM 1757 N N . ASN A 1 229 ? -3.619 6.953 23.625 1 96.38 229 ASN A N 1
ATOM 1758 C CA . ASN A 1 229 ? -4.203 6.82 24.953 1 96.38 229 ASN A CA 1
ATOM 1759 C C . ASN A 1 229 ? -5.727 6.926 24.906 1 96.38 229 ASN A C 1
ATOM 1761 O O . ASN A 1 229 ? -6.383 6.945 25.953 1 96.38 229 ASN A O 1
ATOM 1765 N N . GLY A 1 230 ? -6.289 7.023 23.781 1 97.12 230 GLY A N 1
ATOM 1766 C CA . GLY A 1 230 ? -7.734 7.109 23.641 1 97.12 230 GLY A CA 1
ATOM 1767 C C . GLY A 1 230 ? -8.273 8.508 23.844 1 97.12 230 GLY A C 1
ATOM 1768 O O . GLY A 1 230 ? -9.469 8.695 24.094 1 97.12 230 GLY A O 1
ATOM 1769 N N . GLN A 1 231 ? -7.41 9.469 23.734 1 97.62 231 GLN A N 1
ATOM 1770 C CA . GLN A 1 231 ? -7.801 10.867 23.938 1 97.62 231 GLN A CA 1
ATOM 1771 C C . GLN A 1 231 ? -7.785 11.625 22.609 1 97.62 231 GLN A C 1
ATOM 1773 O O . GLN A 1 231 ? -7.254 11.141 21.609 1 97.62 231 GLN A O 1
ATOM 1778 N N . SER A 1 232 ? -8.422 12.781 22.641 1 97.5 232 SER A N 1
ATOM 1779 C CA . SER A 1 232 ? -8.391 13.656 21.484 1 97.5 232 SER A CA 1
ATOM 1780 C C . SER A 1 232 ? -6.969 14.141 21.188 1 97.5 232 SER A C 1
ATOM 1782 O O . SER A 1 232 ? -6.16 14.297 22.109 1 97.5 232 SER A O 1
ATOM 1784 N N . LEU A 1 233 ? -6.672 14.391 19.953 1 98.06 233 LEU A N 1
ATOM 1785 C CA . LEU A 1 233 ? -5.359 14.891 19.562 1 98.06 233 LEU A CA 1
ATOM 1786 C C . LEU A 1 233 ? -5.172 16.328 20.016 1 98.06 233 LEU A C 1
ATOM 1788 O O . LEU A 1 233 ? -6.137 17.094 20.078 1 98.06 233 LEU A O 1
ATOM 1792 N N . VAL A 1 234 ? -3.916 16.625 20.312 1 97.5 234 VAL A N 1
ATOM 1793 C CA . VAL A 1 234 ? -3.52 17.984 20.672 1 97.5 234 VAL A CA 1
ATOM 1794 C C . VAL A 1 234 ? -2.703 18.609 19.547 1 97.5 234 VAL A C 1
ATOM 1796 O O . VAL A 1 234 ? -1.768 17.984 19.031 1 97.5 234 VAL A O 1
ATOM 1799 N N . TRP A 1 235 ? -2.996 19.828 19.234 1 98.44 235 TRP A N 1
ATOM 1800 C CA . TRP A 1 235 ? -2.494 20.375 17.969 1 98.44 235 TRP A CA 1
ATOM 1801 C C . TRP A 1 235 ? -1.454 21.469 18.219 1 98.44 235 TRP A C 1
ATOM 1803 O O . TRP A 1 235 ? -1.232 22.328 17.375 1 98.44 235 TRP A O 1
ATOM 1813 N N . ASP A 1 236 ? -0.868 21.469 19.438 1 98.19 236 ASP A N 1
ATOM 1814 C CA . ASP A 1 236 ? 0.24 22.375 19.719 1 98.19 236 ASP A CA 1
ATOM 1815 C C . ASP A 1 236 ? 1.561 21.625 19.812 1 98.19 236 ASP A C 1
ATOM 1817 O O . ASP A 1 236 ? 2.578 22.172 20.219 1 98.19 236 ASP A O 1
ATOM 1821 N N . LYS A 1 237 ? 1.52 20.359 19.484 1 97.56 237 LYS A N 1
ATOM 1822 C CA . LYS A 1 237 ? 2.701 19.516 19.422 1 97.56 237 LYS A CA 1
ATOM 1823 C C . LYS A 1 237 ? 2.992 19.062 18 1 97.56 237 LYS A C 1
ATOM 1825 O O . LYS A 1 237 ? 2.072 18.891 17.188 1 97.56 237 LYS A O 1
ATOM 1830 N N . ILE A 1 238 ? 4.258 18.828 17.734 1 97.94 238 ILE A N 1
ATOM 1831 C CA . ILE A 1 238 ? 4.684 18.453 16.375 1 97.94 238 ILE A CA 1
ATOM 1832 C C . ILE A 1 238 ? 4.469 16.969 16.156 1 97.94 238 ILE A C 1
ATOM 1834 O O . ILE A 1 238 ? 3.879 16.562 15.148 1 97.94 238 ILE A O 1
ATOM 1838 N N . ARG A 1 239 ? 4.934 16.109 17.094 1 97.19 239 ARG A N 1
ATOM 1839 C CA . ARG A 1 239 ? 4.801 14.672 16.938 1 97.19 239 ARG A CA 1
ATOM 1840 C C . ARG A 1 239 ? 3.35 14.227 17.094 1 97.19 239 ARG A C 1
ATOM 1842 O O . ARG A 1 239 ? 2.656 14.68 18.016 1 97.19 239 ARG A O 1
ATOM 1849 N N . MET A 1 240 ? 2.928 13.398 16.172 1 97 240 MET A N 1
ATOM 1850 C CA . MET A 1 240 ? 1.541 12.938 16.156 1 97 240 MET A CA 1
ATOM 1851 C C . MET A 1 240 ? 1.471 11.422 16 1 97 240 MET A C 1
ATOM 1853 O O . MET A 1 240 ? 2.373 10.805 15.438 1 97 240 MET A O 1
ATOM 1857 N N . SER A 1 241 ? 0.507 10.773 16.547 1 98.25 241 SER A N 1
ATOM 1858 C CA . SER A 1 241 ? 0.064 9.398 16.328 1 98.25 241 SER A CA 1
ATOM 1859 C C . SER A 1 241 ? -1.427 9.25 16.609 1 98.25 241 SER A C 1
ATOM 1861 O O . SER A 1 241 ? -1.994 10.008 17.406 1 98.25 241 SER A O 1
ATOM 1863 N N . ALA A 1 242 ? -2.043 8.336 15.922 1 98.75 242 ALA A N 1
ATOM 1864 C CA . ALA A 1 242 ? -3.48 8.219 16.141 1 98.75 242 ALA A CA 1
ATOM 1865 C C . ALA A 1 242 ? -4.004 6.863 15.68 1 98.75 242 ALA A C 1
ATOM 1867 O O . ALA A 1 242 ? -3.389 6.219 14.828 1 98.75 242 ALA A O 1
ATOM 1868 N N . VAL A 1 243 ? -5.055 6.445 16.297 1 98.81 243 VAL A N 1
ATOM 1869 C CA . VAL A 1 243 ? -5.996 5.461 15.773 1 98.81 243 VAL A CA 1
ATOM 1870 C C . VAL A 1 243 ? -7.164 6.172 15.086 1 98.81 243 VAL A C 1
ATOM 1872 O O . VAL A 1 243 ? -7.883 6.949 15.727 1 98.81 243 VAL A O 1
ATOM 1875 N N . ILE A 1 244 ? -7.289 5.953 13.781 1 98.56 244 ILE A N 1
ATOM 1876 C CA . ILE A 1 244 ? -8.242 6.691 12.961 1 98.56 244 ILE A CA 1
ATOM 1877 C C . ILE A 1 244 ? -9.273 5.73 12.375 1 98.56 244 ILE A C 1
ATOM 1879 O O . ILE A 1 244 ? -8.914 4.684 11.828 1 98.56 244 ILE A O 1
ATOM 1883 N N . GLY A 1 245 ? -10.516 6.02 12.531 1 97 245 GLY A N 1
ATOM 1884 C CA . GLY A 1 245 ? -11.531 5.109 12.023 1 97 245 GLY A CA 1
ATOM 1885 C C . GLY A 1 245 ? -12.789 5.82 11.555 1 97 245 GLY A C 1
ATOM 1886 O O . GLY A 1 245 ? -12.969 7.008 11.82 1 97 245 GLY A O 1
ATOM 1887 N N . LYS A 1 246 ? -13.609 5.082 10.852 1 95.25 246 LYS A N 1
ATOM 1888 C CA . LYS A 1 246 ? -14.859 5.586 10.289 1 95.25 246 LYS A CA 1
ATOM 1889 C C . LYS A 1 246 ? -15.906 5.793 11.383 1 95.25 246 LYS A C 1
ATOM 1891 O O . LYS A 1 246 ? -16.891 6.516 11.188 1 95.25 246 LYS A O 1
ATOM 1896 N N . ASP A 1 247 ? -15.641 5.047 12.5 1 89.94 247 ASP A N 1
ATOM 1897 C CA . ASP A 1 247 ? -16.516 5.266 13.641 1 89.94 247 ASP A CA 1
ATOM 1898 C C . ASP A 1 247 ? -15.836 4.859 14.945 1 89.94 247 ASP A C 1
ATOM 1900 O O . ASP A 1 247 ? -14.781 4.223 14.93 1 89.94 247 ASP A O 1
ATOM 1904 N N . LYS A 1 248 ? -16.469 5.191 15.992 1 91.25 248 LYS A N 1
ATOM 1905 C CA . LYS A 1 248 ? -15.859 5.008 17.312 1 91.25 248 LYS A CA 1
ATOM 1906 C C . LYS A 1 248 ? -15.891 3.541 17.719 1 91.25 248 LYS A C 1
ATOM 1908 O O . LYS A 1 248 ? -15.078 3.105 18.547 1 91.25 248 LYS A O 1
ATOM 1913 N N . ASN A 1 249 ? -16.828 2.805 17.188 1 92.62 249 ASN A N 1
ATOM 1914 C CA . ASN A 1 249 ? -16.891 1.391 17.547 1 92.62 249 ASN A CA 1
ATOM 1915 C C . ASN A 1 249 ? -15.672 0.626 17.047 1 92.62 249 ASN A C 1
ATOM 1917 O O . ASN A 1 249 ? -15.078 -0.146 17.797 1 92.62 249 ASN A O 1
ATOM 1921 N N . LEU A 1 250 ? -15.352 0.838 15.828 1 94.94 250 LEU A N 1
ATOM 1922 C CA . LEU A 1 250 ? -14.18 0.177 15.266 1 94.94 250 LEU A CA 1
ATOM 1923 C C . LEU A 1 250 ? -12.906 0.617 15.984 1 94.94 250 LEU A C 1
ATOM 1925 O O . LEU A 1 250 ? -12.023 -0.203 16.266 1 94.94 250 LEU A O 1
ATOM 1929 N N . ILE A 1 251 ? -12.805 1.859 16.328 1 96.88 251 ILE A N 1
ATOM 1930 C CA . ILE A 1 251 ? -11.688 2.371 17.109 1 96.88 251 ILE A CA 1
ATOM 1931 C C . ILE A 1 251 ? -11.633 1.665 18.469 1 96.88 251 ILE A C 1
ATOM 1933 O O . ILE A 1 251 ? -10.555 1.267 18.922 1 96.88 251 ILE A O 1
ATOM 1937 N N . GLY A 1 252 ? -12.805 1.528 19.047 1 96.94 252 GLY A N 1
ATOM 1938 C CA . GLY A 1 252 ? -12.883 0.82 20.312 1 96.94 252 GLY A CA 1
ATOM 1939 C C . GLY A 1 252 ? -12.375 -0.607 20.234 1 96.94 252 GLY A C 1
ATOM 1940 O O . GLY A 1 252 ? -11.711 -1.09 21.141 1 96.94 252 GLY A O 1
ATOM 1941 N N . GLU A 1 253 ? -12.695 -1.294 19.172 1 97.38 253 GLU A N 1
ATOM 1942 C CA . GLU A 1 253 ? -12.203 -2.656 18.984 1 97.38 253 GLU A CA 1
ATOM 1943 C C . GLU A 1 253 ? -10.68 -2.689 18.922 1 97.38 253 GLU A C 1
ATOM 1945 O O . GLU A 1 253 ? -10.055 -3.602 19.469 1 97.38 253 GLU A O 1
ATOM 1950 N N . ALA A 1 254 ? -10.117 -1.729 18.25 1 98 254 ALA A N 1
ATOM 1951 C CA . ALA A 1 254 ? -8.656 -1.655 18.188 1 98 254 ALA A CA 1
ATOM 1952 C C . ALA A 1 254 ? -8.055 -1.438 19.578 1 98 254 ALA A C 1
ATOM 1954 O O . ALA A 1 254 ? -7.07 -2.082 19.938 1 98 254 ALA A O 1
ATOM 1955 N N . PHE A 1 255 ? -8.648 -0.554 20.328 1 98.31 255 PHE A N 1
ATOM 1956 C CA . PHE A 1 255 ? -8.141 -0.27 21.672 1 98.31 255 PHE A CA 1
ATOM 1957 C C . PHE A 1 255 ? -8.297 -1.486 22.578 1 98.31 255 PHE A C 1
ATOM 1959 O O . PHE A 1 255 ? -7.477 -1.711 23.469 1 98.31 255 PHE A O 1
ATOM 1966 N N . GLY A 1 256 ? -9.328 -2.248 22.344 1 98.12 256 GLY A N 1
ATOM 1967 C CA . GLY A 1 256 ? -9.523 -3.471 23.109 1 98.12 256 GLY A CA 1
ATOM 1968 C C . GLY A 1 256 ? -8.398 -4.473 22.922 1 98.12 256 GLY A C 1
ATOM 1969 O O . GLY A 1 256 ? -8.227 -5.375 23.734 1 98.12 256 GLY A O 1
ATOM 1970 N N . LEU A 1 257 ? -7.625 -4.285 21.891 1 98.25 257 LEU A N 1
ATOM 1971 C CA . LEU A 1 257 ? -6.551 -5.215 21.562 1 98.25 257 LEU A CA 1
ATOM 1972 C C . LEU A 1 257 ? -5.191 -4.637 21.953 1 98.25 257 LEU A C 1
ATOM 1974 O O . LEU A 1 257 ? -4.156 -5.262 21.703 1 98.25 257 LEU A O 1
ATOM 1978 N N . LYS A 1 258 ? -5.16 -3.432 22.438 1 97.31 258 LYS A N 1
ATOM 1979 C CA . LYS A 1 258 ? -3.906 -2.814 22.859 1 97.31 258 LYS A CA 1
ATOM 1980 C C . LYS A 1 258 ? -3.26 -3.604 24 1 97.31 258 LYS A C 1
ATOM 1982 O O . LYS A 1 258 ? -3.912 -3.916 25 1 97.31 258 LYS A O 1
ATOM 1987 N N . PRO A 1 259 ? -1.989 -3.912 23.75 1 90.56 259 PRO A N 1
ATOM 1988 C CA . PRO A 1 259 ? -1.333 -4.652 24.844 1 90.56 259 PRO A CA 1
ATOM 1989 C C . PRO A 1 259 ? -1.256 -3.854 26.141 1 90.56 259 PRO A C 1
ATOM 1991 O O . PRO A 1 259 ? -1.15 -2.625 26.109 1 90.56 259 PRO A O 1
ATOM 1994 N N . GLY A 1 260 ? -1.465 -4.406 27.297 1 78.81 260 GLY A N 1
ATOM 1995 C CA . GLY A 1 260 ? -1.399 -3.809 28.609 1 78.81 260 GLY A CA 1
ATOM 1996 C C . GLY A 1 260 ? -0.013 -3.312 28.969 1 78.81 260 GLY A C 1
ATOM 1997 O O . GLY A 1 260 ? 0.984 -3.773 28.422 1 78.81 260 GLY A O 1
ATOM 1998 N N . MET B 1 1 ? 9.125 -6.578 -29.344 1 47.62 1 MET B N 1
ATOM 1999 C CA . MET B 1 1 ? 8.93 -7.5 -28.234 1 47.62 1 MET B CA 1
ATOM 2000 C C . MET B 1 1 ? 9.203 -8.938 -28.656 1 47.62 1 MET B C 1
ATOM 2002 O O . MET B 1 1 ? 8.812 -9.352 -29.75 1 47.62 1 MET B O 1
ATOM 2006 N N . PRO B 1 2 ? 10.18 -9.594 -28.047 1 57.47 2 PRO B N 1
ATOM 2007 C CA . PRO B 1 2 ? 10.43 -10.953 -28.516 1 57.47 2 PRO B CA 1
ATOM 2008 C C . PRO B 1 2 ? 9.141 -11.75 -28.719 1 57.47 2 PRO B C 1
ATOM 2010 O O . PRO B 1 2 ? 8.125 -11.469 -28.078 1 57.47 2 PRO B O 1
ATOM 2013 N N . VAL B 1 3 ? 9.172 -12.508 -29.609 1 65.88 3 VAL B N 1
ATOM 2014 C CA . VAL B 1 3 ? 8.055 -13.391 -29.938 1 65.88 3 VAL B CA 1
ATOM 2015 C C . VAL B 1 3 ? 7.668 -14.211 -28.703 1 65.88 3 VAL B C 1
ATOM 2017 O O . VAL B 1 3 ? 8.516 -14.891 -28.109 1 65.88 3 VAL B O 1
ATOM 2020 N N . ARG B 1 4 ? 6.469 -14.023 -28.25 1 80.75 4 ARG B N 1
ATOM 2021 C CA . ARG B 1 4 ? 5.961 -14.742 -27.078 1 80.75 4 ARG B CA 1
ATOM 2022 C C . ARG B 1 4 ? 5.738 -16.219 -27.406 1 80.75 4 ARG B C 1
ATOM 2024 O O . ARG B 1 4 ? 5.297 -16.562 -28.5 1 80.75 4 ARG B O 1
ATOM 2031 N N . SER B 1 5 ? 6.105 -17.016 -26.5 1 90.56 5 SER B N 1
ATOM 2032 C CA . SER B 1 5 ? 5.816 -18.438 -26.625 1 90.56 5 SER B CA 1
ATOM 2033 C C . SER B 1 5 ? 4.316 -18.703 -26.672 1 90.56 5 SER B C 1
ATOM 2035 O O . SER B 1 5 ? 3.516 -17.797 -26.391 1 90.56 5 SER B O 1
ATOM 2037 N N . GLU B 1 6 ? 3.984 -19.875 -27.094 1 93 6 GLU B N 1
ATOM 2038 C CA . GLU B 1 6 ? 2.584 -20.281 -27.125 1 93 6 GLU B CA 1
ATOM 2039 C C . GLU B 1 6 ? 1.934 -20.172 -25.75 1 93 6 GLU B C 1
ATOM 2041 O O . GLU B 1 6 ? 0.784 -19.75 -25.641 1 93 6 GLU B O 1
ATOM 2046 N N . ILE B 1 7 ? 2.662 -20.5 -24.75 1 96.44 7 ILE B N 1
ATOM 2047 C CA . ILE B 1 7 ? 2.143 -20.484 -23.391 1 96.44 7 ILE B CA 1
ATOM 2048 C C . ILE B 1 7 ? 1.86 -19.062 -22.938 1 96.44 7 ILE B C 1
ATOM 2050 O O . ILE B 1 7 ? 0.778 -18.766 -22.438 1 96.44 7 ILE B O 1
ATOM 2054 N N . LEU B 1 8 ? 2.756 -18.141 -23.172 1 97.75 8 LEU B N 1
ATOM 2055 C CA . LEU B 1 8 ? 2.557 -16.766 -22.75 1 97.75 8 LEU B CA 1
ATOM 2056 C C . LEU B 1 8 ? 1.438 -16.109 -23.562 1 97.75 8 LEU B C 1
ATOM 2058 O O . LEU B 1 8 ? 0.688 -15.281 -23.031 1 97.75 8 LEU B O 1
ATOM 2062 N N . SER B 1 9 ? 1.385 -16.5 -24.828 1 97.5 9 SER B N 1
ATOM 2063 C CA . SER B 1 9 ? 0.279 -16 -25.641 1 97.5 9 SER B CA 1
ATOM 2064 C C . SER B 1 9 ? -1.064 -16.484 -25.094 1 97.5 9 SER B C 1
ATOM 2066 O O . SER B 1 9 ? -2.02 -15.703 -25.031 1 97.5 9 SER B O 1
ATOM 2068 N N . ALA B 1 10 ? -1.1 -17.703 -24.734 1 97.88 10 ALA B N 1
ATOM 2069 C CA . ALA B 1 10 ? -2.311 -18.25 -24.125 1 97.88 10 ALA B CA 1
ATOM 2070 C C . ALA B 1 10 ? -2.641 -17.547 -22.812 1 97.88 10 ALA B C 1
ATOM 2072 O O . ALA B 1 10 ? -3.799 -17.219 -22.562 1 97.88 10 ALA B O 1
ATOM 2073 N N . PHE B 1 11 ? -1.597 -17.281 -22.016 1 98.69 11 PHE B N 1
ATOM 2074 C CA . PHE B 1 11 ? -1.784 -16.578 -20.75 1 98.69 11 PHE B CA 1
ATOM 2075 C C . PHE B 1 11 ? -2.387 -15.203 -20.969 1 98.69 11 PHE B C 1
ATOM 2077 O O . PHE B 1 11 ? -3.318 -14.805 -20.266 1 98.69 11 PHE B O 1
ATOM 2084 N N . GLU B 1 12 ? -1.853 -14.523 -21.922 1 98.31 12 GLU B N 1
ATOM 2085 C CA . GLU B 1 12 ? -2.348 -13.18 -22.188 1 98.31 12 GLU B CA 1
ATOM 2086 C C . GLU B 1 12 ? -3.828 -13.195 -22.562 1 98.31 12 GLU B C 1
ATOM 2088 O O . GLU B 1 12 ? -4.617 -12.414 -22.031 1 98.31 12 GLU B O 1
ATOM 2093 N N . VAL B 1 13 ? -4.172 -14.094 -23.422 1 98.19 13 VAL B N 1
ATOM 2094 C CA . VAL B 1 13 ? -5.535 -14.188 -23.938 1 98.19 13 VAL B CA 1
ATOM 2095 C C . VAL B 1 13 ? -6.5 -14.469 -22.797 1 98.19 13 VAL B C 1
ATOM 2097 O O . VAL B 1 13 ? -7.48 -13.75 -22.594 1 98.19 13 VAL B O 1
ATOM 2100 N N . VAL B 1 14 ? -6.184 -15.445 -22.031 1 98.69 14 VAL B N 1
ATOM 2101 C CA . VAL B 1 14 ? -7.152 -15.891 -21.031 1 98.69 14 VAL B CA 1
ATOM 2102 C C . VAL B 1 14 ? -7.156 -14.922 -19.844 1 98.69 14 VAL B C 1
ATOM 2104 O O . VAL B 1 14 ? -8.203 -14.68 -19.234 1 98.69 14 VAL B O 1
ATOM 2107 N N . ALA B 1 15 ? -6.008 -14.336 -19.531 1 98.75 15 ALA B N 1
ATOM 2108 C CA . ALA B 1 15 ? -5.953 -13.344 -18.469 1 98.75 15 ALA B CA 1
ATOM 2109 C C . ALA B 1 15 ? -6.832 -12.133 -18.797 1 98.75 15 ALA B C 1
ATOM 2111 O O . ALA B 1 15 ? -7.566 -11.641 -17.922 1 98.75 15 ALA B O 1
ATOM 2112 N N . ARG B 1 16 ? -6.773 -11.703 -20.016 1 98.62 16 ARG B N 1
ATOM 2113 C CA . ARG B 1 16 ? -7.598 -10.578 -20.438 1 98.62 16 ARG B CA 1
ATOM 2114 C C . ARG B 1 16 ? -9.078 -10.922 -20.359 1 98.62 16 ARG B C 1
ATOM 2116 O O . ARG B 1 16 ? -9.898 -10.094 -19.953 1 98.62 16 ARG B O 1
ATOM 2123 N N . LYS B 1 17 ? -9.375 -12.109 -20.781 1 98.62 17 LYS B N 1
ATOM 2124 C CA . LYS B 1 17 ? -10.766 -12.539 -20.719 1 98.62 17 LYS B CA 1
ATOM 2125 C C . LYS B 1 17 ? -11.258 -12.578 -19.266 1 98.62 17 LYS B C 1
ATOM 2127 O O . LYS B 1 17 ? -12.336 -12.062 -18.969 1 98.62 17 LYS B O 1
ATOM 2132 N N . ALA B 1 18 ? -10.484 -13.203 -18.406 1 98.31 18 ALA B N 1
ATOM 2133 C CA . ALA B 1 18 ? -10.836 -13.266 -16.984 1 98.31 18 ALA B CA 1
ATOM 2134 C C . ALA B 1 18 ? -10.93 -11.867 -16.375 1 98.31 18 ALA B C 1
ATOM 2136 O O . ALA B 1 18 ? -11.875 -11.555 -15.656 1 98.31 18 ALA B O 1
ATOM 2137 N N . GLY B 1 19 ? -9.93 -11.031 -16.688 1 97.94 19 GLY B N 1
ATOM 2138 C CA . GLY B 1 19 ? -9.922 -9.656 -16.219 1 97.94 19 GLY B CA 1
ATOM 2139 C C . GLY B 1 19 ? -11.156 -8.875 -16.625 1 97.94 19 GLY B C 1
ATOM 2140 O O . GLY B 1 19 ? -11.734 -8.148 -15.805 1 97.94 19 GLY B O 1
ATOM 2141 N N . ALA B 1 20 ? -11.523 -9.016 -17.875 1 97.56 20 ALA B N 1
ATOM 2142 C CA . ALA B 1 20 ? -12.711 -8.328 -18.375 1 97.56 20 ALA B CA 1
ATOM 2143 C C . ALA B 1 20 ? -13.953 -8.75 -17.594 1 97.56 20 ALA B C 1
ATOM 2145 O O . ALA B 1 20 ? -14.812 -7.918 -17.281 1 97.56 20 ALA B O 1
ATOM 2146 N N . GLU B 1 21 ? -14.055 -10 -17.297 1 95.5 21 GLU B N 1
ATOM 2147 C CA . GLU B 1 21 ? -15.203 -10.508 -16.562 1 95.5 21 GLU B CA 1
ATOM 2148 C C . GLU B 1 21 ? -15.227 -9.961 -15.133 1 95.5 21 GLU B C 1
ATOM 2150 O O . GLU B 1 21 ? -16.266 -9.531 -14.641 1 95.5 21 GLU B O 1
ATOM 2155 N N . ILE B 1 22 ? -14.086 -9.992 -14.492 1 94.12 22 ILE B N 1
ATOM 2156 C CA . ILE B 1 22 ? -13.953 -9.516 -13.117 1 94.12 22 ILE B CA 1
ATOM 2157 C C . ILE B 1 22 ? -14.328 -8.031 -13.047 1 94.12 22 ILE B C 1
ATOM 2159 O O . ILE B 1 22 ? -14.969 -7.598 -12.094 1 94.12 22 ILE B O 1
ATOM 2163 N N . LEU B 1 23 ? -13.977 -7.242 -14.008 1 94.31 23 LEU B N 1
ATOM 2164 C CA . LEU B 1 23 ? -14.172 -5.797 -14.016 1 94.31 23 LEU B CA 1
ATOM 2165 C C . LEU B 1 23 ? -15.656 -5.449 -14.047 1 94.31 23 LEU B C 1
ATOM 2167 O O . LEU B 1 23 ? -16.062 -4.359 -13.625 1 94.31 23 LEU B O 1
ATOM 2171 N N . LYS B 1 24 ? -16.5 -6.355 -14.547 1 91.81 24 LYS B N 1
ATOM 2172 C CA . LYS B 1 24 ? -17.938 -6.125 -14.57 1 91.81 24 LYS B CA 1
ATOM 2173 C C . LYS B 1 24 ? -18.484 -5.961 -13.156 1 91.81 24 LYS B C 1
ATOM 2175 O O . LYS B 1 24 ? -19.5 -5.273 -12.945 1 91.81 24 LYS B O 1
ATOM 2180 N N . ALA B 1 25 ? -17.781 -6.574 -12.25 1 87.5 25 ALA B N 1
ATOM 2181 C CA . ALA B 1 25 ? -18.25 -6.559 -10.867 1 87.5 25 ALA B CA 1
ATOM 2182 C C . ALA B 1 25 ? -17.516 -5.488 -10.055 1 87.5 25 ALA B C 1
ATOM 2184 O O . ALA B 1 25 ? -17.875 -5.219 -8.906 1 87.5 25 ALA B O 1
ATOM 2185 N N . PHE B 1 26 ? -16.562 -4.84 -10.602 1 89.06 26 PHE B N 1
ATOM 2186 C CA . PHE B 1 26 ? -15.75 -3.889 -9.859 1 89.06 26 PHE B CA 1
ATOM 2187 C C . PHE B 1 26 ? -16.469 -2.551 -9.719 1 89.06 26 PHE B C 1
ATOM 2189 O O . PHE B 1 26 ? -16.875 -1.947 -10.711 1 89.06 26 PHE B O 1
ATOM 2196 N N . ARG B 1 27 ? -16.562 -1.941 -8.516 1 77.06 27 ARG B N 1
ATOM 2197 C CA . ARG B 1 27 ? -17.203 -0.685 -8.141 1 77.06 27 ARG B CA 1
ATOM 2198 C C . ARG B 1 27 ? -18.641 -0.618 -8.68 1 77.06 27 ARG B C 1
ATOM 2200 O O . ARG B 1 27 ? -19.141 0.465 -8.977 1 77.06 27 ARG B O 1
ATOM 2207 N N . SER B 1 28 ? -19.156 -1.646 -9.273 1 64.19 28 SER B N 1
ATOM 2208 C CA . SER B 1 28 ? -20.547 -1.671 -9.727 1 64.19 28 SER B CA 1
ATOM 2209 C C . SER B 1 28 ? -21.5 -1.435 -8.562 1 64.19 28 SER B C 1
ATOM 2211 O O . SER B 1 28 ? -21.219 -1.805 -7.422 1 64.19 28 SER B O 1
ATOM 2213 N N . SER B 1 29 ? -22.078 -0.056 -8.516 1 51.62 29 SER B N 1
ATOM 2214 C CA . SER B 1 29 ? -23.016 0.567 -7.594 1 51.62 29 SER B CA 1
ATOM 2215 C C . SER B 1 29 ? -23.844 -0.481 -6.848 1 51.62 29 SER B C 1
ATOM 2217 O O . SER B 1 29 ? -24.125 -0.322 -5.66 1 51.62 29 SER B O 1
ATOM 2219 N N . SER B 1 30 ? -24.594 -1.21 -7.605 1 42 30 SER B N 1
ATOM 2220 C CA . SER B 1 30 ? -25.688 -1.979 -7.016 1 42 30 SER B CA 1
ATOM 2221 C C . SER B 1 30 ? -25.188 -2.863 -5.879 1 42 30 SER B C 1
ATOM 2223 O O . SER B 1 30 ? -25.844 -2.986 -4.844 1 42 30 SER B O 1
ATOM 2225 N N . GLU B 1 31 ? -24.266 -3.693 -6.113 1 40.66 31 GLU B N 1
ATOM 2226 C CA . GLU B 1 31 ? -23.953 -4.824 -5.242 1 40.66 31 GLU B CA 1
ATOM 2227 C C . GLU B 1 31 ? -22.906 -4.449 -4.199 1 40.66 31 GLU B C 1
ATOM 2229 O O . GLU B 1 31 ? -22.656 -5.215 -3.268 1 40.66 31 GLU B O 1
ATOM 2234 N N . PHE B 1 32 ? -22.062 -3.502 -4.246 1 41.59 32 PHE B N 1
ATOM 2235 C CA . PHE B 1 32 ? -21.062 -3.17 -3.229 1 41.59 32 PHE B CA 1
ATOM 2236 C C . PHE B 1 32 ? -21.75 -2.701 -1.946 1 41.59 32 PHE B C 1
ATOM 2238 O O . PHE B 1 32 ? -21.281 -3.006 -0.846 1 41.59 32 PHE B O 1
ATOM 2245 N N . ARG B 1 33 ? -22.75 -1.731 -2.049 1 43.81 33 ARG B N 1
ATOM 2246 C CA . ARG B 1 33 ? -23.438 -1.273 -0.846 1 43.81 33 ARG B CA 1
ATOM 2247 C C . ARG B 1 33 ? -24.172 -2.424 -0.157 1 43.81 33 ARG B C 1
ATOM 2249 O O . ARG B 1 33 ? -24.453 -2.359 1.042 1 43.81 33 ARG B O 1
ATOM 2256 N N . LEU B 1 34 ? -24.719 -3.215 -0.995 1 42.69 34 LEU B N 1
ATOM 2257 C CA . LEU B 1 34 ? -25.656 -4.176 -0.411 1 42.69 34 LEU B CA 1
ATOM 2258 C C . LEU B 1 34 ? -24.953 -5.504 -0.133 1 42.69 34 LEU B C 1
ATOM 2260 O O . LEU B 1 34 ? -25.453 -6.32 0.644 1 42.69 34 LEU B O 1
ATOM 2264 N N . LYS B 1 35 ? -23.969 -5.852 -0.949 1 48.19 35 LYS B N 1
ATOM 2265 C CA . LYS B 1 35 ? -23.578 -7.242 -0.753 1 48.19 35 LYS B CA 1
ATOM 2266 C C . LYS B 1 35 ? -22.406 -7.348 0.227 1 48.19 35 LYS B C 1
ATOM 2268 O O . LYS B 1 35 ? -21.609 -6.426 0.342 1 48.19 35 LYS B O 1
ATOM 2273 N N . ASP B 1 36 ? -22.422 -8.234 1.191 1 58.31 36 ASP B N 1
ATOM 2274 C CA . ASP B 1 36 ? -21.359 -8.648 2.088 1 58.31 36 ASP B CA 1
ATOM 2275 C C . ASP B 1 36 ? -20.031 -8.75 1.34 1 58.31 36 ASP B C 1
ATOM 2277 O O . ASP B 1 36 ? -19.938 -9.43 0.316 1 58.31 36 ASP B O 1
ATOM 2281 N N . PRO B 1 37 ? -19.156 -7.703 1.538 1 60.22 37 PRO B N 1
ATOM 2282 C CA . PRO B 1 37 ? -17.828 -7.801 0.904 1 60.22 37 PRO B CA 1
ATOM 2283 C C . PRO B 1 37 ? -17.391 -9.25 0.676 1 60.22 37 PRO B C 1
ATOM 2285 O O . PRO B 1 37 ? -16.734 -9.547 -0.321 1 60.22 37 PRO B O 1
ATOM 2288 N N . MET B 1 38 ? -17.859 -10.039 1.348 1 66.5 38 MET B N 1
ATOM 2289 C CA . MET B 1 38 ? -17.516 -11.453 1.235 1 66.5 38 MET B CA 1
ATOM 2290 C C . MET B 1 38 ? -18.203 -12.094 0.04 1 66.5 38 MET B C 1
ATOM 2292 O O . MET B 1 38 ? -17.641 -12.977 -0.612 1 66.5 38 MET B O 1
ATOM 2296 N N . GLN B 1 39 ? -19.328 -11.547 -0.217 1 66.5 39 GLN B N 1
ATOM 2297 C CA . GLN B 1 39 ? -20.062 -12.094 -1.354 1 66.5 39 GLN B CA 1
ATOM 2298 C C . GLN B 1 39 ? -19.438 -11.648 -2.674 1 66.5 39 GLN B C 1
ATOM 2300 O O . GLN B 1 39 ? -19.344 -12.438 -3.619 1 66.5 39 GLN B O 1
ATOM 2305 N N . VAL B 1 40 ? -19.125 -10.391 -2.744 1 64.94 40 VAL B N 1
ATOM 2306 C CA . VAL B 1 40 ? -18.484 -9.852 -3.943 1 64.94 40 VAL B CA 1
ATOM 2307 C C . VAL B 1 40 ? -17.219 -10.648 -4.258 1 64.94 40 VAL B C 1
ATOM 2309 O O . VAL B 1 40 ? -16.969 -10.992 -5.414 1 64.94 40 VAL B O 1
ATOM 2312 N N . LEU B 1 41 ? -16.547 -10.93 -3.199 1 67.81 41 LEU B N 1
ATOM 2313 C CA . LEU B 1 41 ? -15.336 -11.719 -3.32 1 67.81 41 LEU B CA 1
ATOM 2314 C C . LEU B 1 41 ? -15.625 -13.055 -3.996 1 67.81 41 LEU B C 1
ATOM 2316 O O . LEU B 1 41 ? -14.93 -13.438 -4.941 1 67.81 41 LEU B O 1
ATOM 2320 N N . THR B 1 42 ? -16.75 -13.461 -3.691 1 73.44 42 THR B N 1
ATOM 2321 C CA . THR B 1 42 ? -17.062 -14.82 -4.113 1 73.44 42 THR B CA 1
ATOM 2322 C C . THR B 1 42 ? -17.484 -14.852 -5.578 1 73.44 42 THR B C 1
ATOM 2324 O O . THR B 1 42 ? -17 -15.672 -6.359 1 73.44 42 THR B O 1
ATOM 2327 N N . ASP B 1 43 ? -18.203 -13.891 -6.039 1 84.31 43 ASP B N 1
ATOM 2328 C CA . ASP B 1 43 ? -18.75 -13.906 -7.395 1 84.31 43 ASP B CA 1
ATOM 2329 C C . ASP B 1 43 ? -17.656 -13.648 -8.43 1 84.31 43 ASP B C 1
ATOM 2331 O O . ASP B 1 43 ? -17.594 -14.336 -9.445 1 84.31 43 ASP B O 1
ATOM 2335 N N . ALA B 1 44 ? -16.875 -12.711 -8.18 1 90.25 44 ALA B N 1
ATOM 2336 C CA . ALA B 1 44 ? -15.797 -12.375 -9.117 1 90.25 44 ALA B CA 1
ATOM 2337 C C . ALA B 1 44 ? -14.781 -13.516 -9.203 1 90.25 44 ALA B C 1
ATOM 2339 O O . ALA B 1 44 ? -14.305 -13.844 -10.297 1 90.25 44 ALA B O 1
ATOM 2340 N N . ASP B 1 45 ? -14.508 -14.07 -8.109 1 92.25 45 ASP B N 1
ATOM 2341 C CA . ASP B 1 45 ? -13.586 -15.203 -8.07 1 92.25 45 ASP B CA 1
ATOM 2342 C C . ASP B 1 45 ? -14.125 -16.375 -8.883 1 92.25 45 ASP B C 1
ATOM 2344 O O . ASP B 1 45 ? -13.383 -16.984 -9.664 1 92.25 45 ASP B O 1
ATOM 2348 N N . LEU B 1 46 ? -15.344 -16.641 -8.758 1 92 46 LEU B N 1
ATOM 2349 C CA . LEU B 1 46 ? -15.969 -17.766 -9.43 1 92 46 LEU B CA 1
ATOM 2350 C C . LEU B 1 46 ? -16.062 -17.516 -10.93 1 92 46 LEU B C 1
ATOM 2352 O O . LEU B 1 46 ? -15.891 -18.438 -11.734 1 92 46 LEU B O 1
ATOM 2356 N N . ALA B 1 47 ? -16.391 -16.328 -11.266 1 93.69 47 ALA B N 1
ATOM 2357 C CA . ALA B 1 47 ? -16.469 -15.977 -12.688 1 93.69 47 ALA B CA 1
ATOM 2358 C C . ALA B 1 47 ? -15.109 -16.172 -13.367 1 93.69 47 ALA B C 1
ATOM 2360 O O . ALA B 1 47 ? -15.031 -16.75 -14.453 1 93.69 47 ALA B O 1
ATOM 2361 N N . SER B 1 48 ? -14.117 -15.68 -12.734 1 96.69 48 SER B N 1
ATOM 2362 C CA . SER B 1 48 ? -12.758 -15.859 -13.234 1 96.69 48 SER B CA 1
ATOM 2363 C C . SER B 1 48 ? -12.375 -17.328 -13.281 1 96.69 48 SER B C 1
ATOM 2365 O O . SER B 1 48 ? -11.75 -17.797 -14.234 1 96.69 48 SER B O 1
ATOM 2367 N N . HIS B 1 49 ? -12.789 -18.078 -12.312 1 96.88 49 HIS B N 1
ATOM 2368 C CA . HIS B 1 49 ? -12.531 -19.516 -12.234 1 96.88 49 HIS B CA 1
ATOM 2369 C C . HIS B 1 49 ? -13.102 -20.25 -13.438 1 96.88 49 HIS B C 1
ATOM 2371 O O . HIS B 1 49 ? -12.414 -21.062 -14.062 1 96.88 49 HIS B O 1
ATOM 2377 N N . GLU B 1 50 ? -14.281 -19.938 -13.789 1 96.94 50 GLU B N 1
ATOM 2378 C CA . GLU B 1 50 ? -14.945 -20.609 -14.898 1 96.94 50 GLU B CA 1
ATOM 2379 C C . GLU B 1 50 ? -14.227 -20.344 -16.219 1 96.94 50 GLU B C 1
ATOM 2381 O O . GLU B 1 50 ? -14.047 -21.266 -17.031 1 96.94 50 GLU B O 1
ATOM 2386 N N . ILE B 1 51 ? -13.789 -19.188 -16.375 1 98.19 51 ILE B N 1
ATOM 2387 C CA . ILE B 1 51 ? -13.109 -18.797 -17.594 1 98.19 51 ILE B CA 1
ATOM 2388 C C . ILE B 1 51 ? -11.766 -19.516 -17.703 1 98.19 51 ILE B C 1
ATOM 2390 O O . ILE B 1 51 ? -11.453 -20.109 -18.734 1 98.19 51 ILE B O 1
ATOM 2394 N N . LEU B 1 52 ? -11.031 -19.484 -16.625 1 98.38 52 LEU B N 1
ATOM 2395 C CA . LEU B 1 52 ? -9.703 -20.078 -16.625 1 98.38 52 LEU B CA 1
ATOM 2396 C C . LEU B 1 52 ? -9.781 -21.594 -16.75 1 98.38 52 LEU B C 1
ATOM 2398 O O . LEU B 1 52 ? -9.078 -22.203 -17.562 1 98.38 52 LEU B O 1
ATOM 2402 N N . ALA B 1 53 ? -10.648 -22.172 -15.953 1 97.88 53 ALA B N 1
ATOM 2403 C CA . ALA B 1 53 ? -10.812 -23.625 -15.977 1 97.88 53 ALA B CA 1
ATOM 2404 C C . ALA B 1 53 ? -11.242 -24.109 -17.359 1 97.88 53 ALA B C 1
ATOM 2406 O O . ALA B 1 53 ? -10.695 -25.078 -17.891 1 97.88 53 ALA B O 1
ATOM 2407 N N . GLY B 1 54 ? -12.211 -23.406 -17.922 1 98.19 54 GLY B N 1
ATOM 2408 C CA . GLY B 1 54 ? -12.68 -23.781 -19.25 1 98.19 54 GLY B CA 1
ATOM 2409 C C . GLY B 1 54 ? -11.609 -23.656 -20.312 1 98.19 54 GLY B C 1
ATOM 2410 O O . GLY B 1 54 ? -11.484 -24.531 -21.172 1 98.19 54 GLY B O 1
ATOM 2411 N N . PHE B 1 55 ? -10.875 -22.609 -20.25 1 98.31 55 PHE B N 1
ATOM 2412 C CA . PHE B 1 55 ? -9.828 -22.328 -21.219 1 98.31 55 PHE B CA 1
ATOM 2413 C C . PHE B 1 55 ? -8.773 -23.438 -21.203 1 98.31 55 PHE B C 1
ATOM 2415 O O . PHE B 1 55 ? -8.414 -23.984 -22.25 1 98.31 55 PHE B O 1
ATOM 2422 N N . PHE B 1 56 ? -8.242 -23.797 -20.047 1 97.88 56 PHE B N 1
ATOM 2423 C CA . PHE B 1 56 ? -7.152 -24.75 -19.938 1 97.88 56 PHE B CA 1
ATOM 2424 C C . PHE B 1 56 ? -7.648 -26.172 -20.203 1 97.88 56 PHE B C 1
ATOM 2426 O O . PHE B 1 56 ? -6.914 -27 -20.766 1 97.88 56 PHE B O 1
ATOM 2433 N N . ALA B 1 57 ? -8.883 -26.469 -19.844 1 96.44 57 ALA B N 1
ATOM 2434 C CA . ALA B 1 57 ? -9.469 -27.766 -20.141 1 96.44 57 ALA B CA 1
ATOM 2435 C C . ALA B 1 57 ? -9.57 -27.984 -21.656 1 96.44 57 ALA B C 1
ATOM 2437 O O . ALA B 1 57 ? -9.391 -29.109 -22.141 1 96.44 57 ALA B O 1
ATOM 2438 N N . ARG B 1 58 ? -9.797 -26.938 -22.328 1 97.38 58 ARG B N 1
ATOM 2439 C CA . ARG B 1 58 ? -10 -27.016 -23.781 1 97.38 58 ARG B CA 1
ATOM 2440 C C . ARG B 1 58 ? -8.672 -27.062 -24.516 1 97.38 58 ARG B C 1
ATOM 2442 O O . ARG B 1 58 ? -8.461 -27.906 -25.391 1 97.38 58 ARG B O 1
ATOM 2449 N N . ASP B 1 59 ? -7.754 -26.203 -24.141 1 96.62 59 ASP B N 1
ATOM 2450 C CA . ASP B 1 59 ? -6.59 -25.953 -24.984 1 96.62 59 ASP B CA 1
ATOM 2451 C C . ASP B 1 59 ? -5.352 -26.656 -24.453 1 96.62 59 ASP B C 1
ATOM 2453 O O . ASP B 1 59 ? -4.359 -26.828 -25.172 1 96.62 59 ASP B O 1
ATOM 2457 N N . PHE B 1 60 ? -5.41 -27.062 -23.156 1 97.25 60 PHE B N 1
ATOM 2458 C CA . PHE B 1 60 ? -4.246 -27.656 -22.531 1 97.25 60 PHE B CA 1
ATOM 2459 C C . PHE B 1 60 ? -4.66 -28.844 -21.641 1 97.25 60 PHE B C 1
ATOM 2461 O O . PHE B 1 60 ? -4.172 -28.984 -20.531 1 97.25 60 PHE B O 1
ATOM 2468 N N . SER B 1 61 ? -5.48 -29.672 -22.172 1 96.25 61 SER B N 1
ATOM 2469 C CA . SER B 1 61 ? -6.148 -30.719 -21.391 1 96.25 61 SER B CA 1
ATOM 2470 C C . SER B 1 61 ? -5.152 -31.734 -20.875 1 96.25 61 SER B C 1
ATOM 2472 O O . SER B 1 61 ? -5.426 -32.438 -19.906 1 96.25 61 SER B O 1
ATOM 2474 N N . GLU B 1 62 ? -3.988 -31.828 -21.406 1 97.38 62 GLU B N 1
ATOM 2475 C CA . GLU B 1 62 ? -3.018 -32.875 -21.047 1 97.38 62 GLU B CA 1
ATOM 2476 C C . GLU B 1 62 ? -2.176 -32.438 -19.844 1 97.38 62 GLU B C 1
ATOM 2478 O O . GLU B 1 62 ? -1.458 -33.25 -19.266 1 97.38 62 GLU B O 1
ATOM 2483 N N . ILE B 1 63 ? -2.225 -31.219 -19.531 1 97.88 63 ILE B N 1
ATOM 2484 C CA . ILE B 1 63 ? -1.428 -30.688 -18.438 1 97.88 63 ILE B CA 1
ATOM 2485 C C . ILE B 1 63 ? -2.326 -30.422 -17.234 1 97.88 63 ILE B C 1
ATOM 2487 O O . ILE B 1 63 ? -3.352 -29.75 -17.344 1 97.88 63 ILE B O 1
ATOM 2491 N N . PRO B 1 64 ? -1.973 -30.922 -16.078 1 98.19 64 PRO B N 1
ATOM 2492 C CA . PRO B 1 64 ? -2.762 -30.656 -14.875 1 98.19 64 PRO B CA 1
ATOM 2493 C C . PRO B 1 64 ? -2.908 -29.172 -14.586 1 98.19 64 PRO B C 1
ATOM 2495 O O . PRO B 1 64 ? -2.02 -28.375 -14.914 1 98.19 64 PRO B O 1
ATOM 2498 N N . LEU B 1 65 ? -4.094 -28.859 -13.945 1 98.19 65 LEU B N 1
ATOM 2499 C CA . LEU B 1 65 ? -4.406 -27.469 -13.625 1 98.19 65 LEU B CA 1
ATOM 2500 C C . LEU B 1 65 ? -4.664 -27.297 -12.133 1 98.19 65 LEU B C 1
ATOM 2502 O O . LEU B 1 65 ? -5.488 -28.016 -11.555 1 98.19 65 LEU B O 1
ATOM 2506 N N . VAL B 1 66 ? -3.916 -26.406 -11.539 1 98.25 66 VAL B N 1
ATOM 2507 C CA . VAL B 1 66 ? -4.078 -26.047 -10.133 1 98.25 66 VAL B CA 1
ATOM 2508 C C . VAL B 1 66 ? -4.715 -24.672 -10.023 1 98.25 66 VAL B C 1
ATOM 2510 O O . VAL B 1 66 ? -4.203 -23.703 -10.578 1 98.25 66 VAL B O 1
ATOM 2513 N N . LEU B 1 67 ? -5.859 -24.594 -9.359 1 96.38 67 LEU B N 1
ATOM 2514 C CA . LEU B 1 67 ? -6.578 -23.328 -9.164 1 96.38 67 LEU B CA 1
ATOM 2515 C C . LEU B 1 67 ? -6.848 -23.078 -7.688 1 96.38 67 LEU B C 1
ATOM 2517 O O . LEU B 1 67 ? -6.957 -24.031 -6.902 1 96.38 67 LEU B O 1
ATOM 2521 N N . GLU B 1 68 ? -6.945 -21.828 -7.32 1 91.62 68 GLU B N 1
ATOM 2522 C CA . GLU B 1 68 ? -7.262 -21.469 -5.941 1 91.62 68 GLU B CA 1
ATOM 2523 C C . GLU B 1 68 ? -8.656 -21.938 -5.555 1 91.62 68 GLU B C 1
ATOM 2525 O O . GLU B 1 68 ? -8.867 -22.453 -4.449 1 91.62 68 GLU B O 1
ATOM 2530 N N . GLU B 1 69 ? -9.594 -21.828 -6.426 1 87.5 69 GLU B N 1
ATOM 2531 C CA . GLU B 1 69 ? -11.008 -22.031 -6.121 1 87.5 69 GLU B CA 1
ATOM 2532 C C . GLU B 1 69 ? -11.406 -23.484 -6.316 1 87.5 69 GLU B C 1
ATOM 2534 O O . GLU B 1 69 ? -12.586 -23.797 -6.492 1 87.5 69 GLU B O 1
ATOM 2539 N N . GLN B 1 70 ? -10.477 -24.406 -6.395 1 89.5 70 GLN B N 1
ATOM 2540 C CA . GLN B 1 70 ? -10.766 -25.844 -6.449 1 89.5 70 GLN B CA 1
ATOM 2541 C C . GLN B 1 70 ? -9.906 -26.625 -5.461 1 89.5 70 GLN B C 1
ATOM 2543 O O . GLN B 1 70 ? -8.984 -26.062 -4.863 1 89.5 70 GLN B O 1
ATOM 2548 N N . GLU B 1 71 ? -10.281 -27.875 -5.27 1 91.69 71 GLU B N 1
ATOM 2549 C CA . GLU B 1 71 ? -9.461 -28.75 -4.438 1 91.69 71 GLU B CA 1
ATOM 2550 C C . GLU B 1 71 ? -8.219 -29.219 -5.191 1 91.69 71 GLU B C 1
ATOM 2552 O O . GLU B 1 71 ? -8.297 -29.547 -6.379 1 91.69 71 GLU B O 1
ATOM 2557 N N . ASN B 1 72 ? -7.148 -29.078 -4.488 1 95.88 72 ASN B N 1
ATOM 2558 C CA . ASN B 1 72 ? -5.879 -29.547 -5.035 1 95.88 72 ASN B CA 1
ATOM 2559 C C . ASN B 1 72 ? -5.207 -30.547 -4.105 1 95.88 72 ASN B C 1
ATOM 2561 O O . ASN B 1 72 ? -5.273 -30.406 -2.881 1 95.88 72 ASN B O 1
ATOM 2565 N N . LEU B 1 73 ? -4.586 -31.5 -4.672 1 94.5 73 LEU B N 1
ATOM 2566 C CA . LEU B 1 73 ? -3.914 -32.531 -3.875 1 94.5 73 LEU B CA 1
ATOM 2567 C C . LEU B 1 73 ? -2.406 -32.312 -3.867 1 94.5 73 LEU B C 1
ATOM 2569 O O . LEU B 1 73 ? -1.822 -31.938 -4.891 1 94.5 73 LEU B O 1
ATOM 2573 N N . GLU B 1 74 ? -1.817 -32.594 -2.746 1 96.12 74 GLU B N 1
ATOM 2574 C CA . GLU B 1 74 ? -0.364 -32.594 -2.611 1 96.12 74 GLU B CA 1
ATOM 2575 C C . GLU B 1 74 ? 0.185 -34 -2.543 1 96.12 74 GLU B C 1
ATOM 2577 O O . GLU B 1 74 ? -0.484 -34.906 -2.039 1 96.12 74 GLU B O 1
ATOM 2582 N N . PRO B 1 75 ? 1.394 -34.219 -2.939 1 97.88 75 PRO B N 1
ATOM 2583 C CA . PRO B 1 75 ? 2.242 -33.219 -3.617 1 97.88 75 PRO B CA 1
ATOM 2584 C C . PRO B 1 75 ? 1.716 -32.844 -5 1 97.88 75 PRO B C 1
ATOM 2586 O O . PRO B 1 75 ? 1.098 -33.688 -5.676 1 97.88 75 PRO B O 1
ATOM 2589 N N . LEU B 1 76 ? 1.932 -31.656 -5.41 1 98.38 76 LEU B N 1
ATOM 2590 C CA . LEU B 1 76 ? 1.568 -31.188 -6.746 1 98.38 76 LEU B CA 1
ATOM 2591 C C . LEU B 1 76 ? 2.395 -31.891 -7.812 1 98.38 76 LEU B C 1
ATOM 2593 O O . LEU B 1 76 ? 3.488 -32.406 -7.531 1 98.38 76 LEU B O 1
ATOM 2597 N N . PRO B 1 77 ? 1.872 -31.938 -9.062 1 97.94 77 PRO B N 1
ATOM 2598 C CA . PRO B 1 77 ? 2.627 -32.562 -10.148 1 97.94 77 PRO B CA 1
ATOM 2599 C C . PRO B 1 77 ? 3.896 -31.797 -10.508 1 97.94 77 PRO B C 1
ATOM 2601 O O . PRO B 1 77 ? 4.066 -30.641 -10.094 1 97.94 77 PRO B O 1
ATOM 2604 N N . LYS B 1 78 ? 4.758 -32.469 -11.258 1 98.19 78 LYS B N 1
ATOM 2605 C CA . LYS B 1 78 ? 6.012 -31.859 -11.664 1 98.19 78 LYS B CA 1
ATOM 2606 C C . LYS B 1 78 ? 5.781 -30.812 -12.758 1 98.19 78 LYS B C 1
ATOM 2608 O O . LYS B 1 78 ? 6.57 -29.875 -12.906 1 98.19 78 LYS B O 1
ATOM 2613 N N . THR B 1 79 ? 4.746 -31.078 -13.562 1 98.69 79 THR B N 1
ATOM 2614 C CA . THR B 1 79 ? 4.359 -30.156 -14.625 1 98.69 79 THR B CA 1
ATOM 2615 C C . THR B 1 79 ? 2.877 -29.812 -14.523 1 98.69 79 THR B C 1
ATOM 2617 O O . THR B 1 79 ? 2.025 -30.703 -14.516 1 98.69 79 THR B O 1
ATOM 2620 N N . TYR B 1 80 ? 2.572 -28.5 -14.383 1 98.81 80 TYR B N 1
ATOM 2621 C CA . TYR B 1 80 ? 1.187 -28.078 -14.211 1 98.81 80 TYR B CA 1
ATOM 2622 C C . TYR B 1 80 ? 1.034 -26.578 -14.484 1 98.81 80 TYR B C 1
ATOM 2624 O O . TYR B 1 80 ? 2.006 -25.828 -14.406 1 98.81 80 TYR B O 1
ATOM 2632 N N . PHE B 1 81 ? -0.146 -26.188 -14.883 1 98.81 81 PHE B N 1
ATOM 2633 C CA . PHE B 1 81 ? -0.563 -24.797 -14.828 1 98.81 81 PHE B CA 1
ATOM 2634 C C . PHE B 1 81 ? -1.092 -24.438 -13.445 1 98.81 81 PHE B C 1
ATOM 2636 O O . PHE B 1 81 ? -1.632 -25.297 -12.742 1 98.81 81 PHE B O 1
ATOM 2643 N N . VAL B 1 82 ? -0.907 -23.234 -13.078 1 98.81 82 VAL B N 1
ATOM 2644 C CA . VAL B 1 82 ? -1.395 -22.766 -11.781 1 98.81 82 VAL B CA 1
ATOM 2645 C C . VAL B 1 82 ? -1.899 -21.344 -11.891 1 98.81 82 VAL B C 1
ATOM 2647 O O . VAL B 1 82 ? -1.287 -20.516 -12.57 1 98.81 82 VAL B O 1
ATOM 2650 N N . CYS B 1 83 ? -3.092 -21.062 -11.25 1 98.44 83 CYS B N 1
ATOM 2651 C CA . CYS B 1 83 ? -3.691 -19.75 -11.406 1 98.44 83 CYS B CA 1
ATOM 2652 C C . CYS B 1 83 ? -4.289 -19.266 -10.086 1 98.44 83 CYS B C 1
ATOM 2654 O O . CYS B 1 83 ? -4.898 -20.031 -9.352 1 98.44 83 CYS B O 1
ATOM 2656 N N . ASP B 1 84 ? -4.055 -18.062 -9.805 1 98.25 84 ASP B N 1
ATOM 2657 C CA . ASP B 1 84 ? -4.898 -17.297 -8.891 1 98.25 84 ASP B CA 1
ATOM 2658 C C . ASP B 1 84 ? -5.953 -16.5 -9.648 1 98.25 84 ASP B C 1
ATOM 2660 O O . ASP B 1 84 ? -5.637 -15.516 -10.312 1 98.25 84 ASP B O 1
ATOM 2664 N N . GLU B 1 85 ? -7.137 -16.891 -9.523 1 97.25 85 GLU B N 1
ATOM 2665 C CA . GLU B 1 85 ? -8.234 -16.328 -10.297 1 97.25 85 GLU B CA 1
ATOM 2666 C C . GLU B 1 85 ? -8.414 -14.844 -10.008 1 97.25 85 GLU B C 1
ATOM 2668 O O . GLU B 1 85 ? -8.75 -14.062 -10.906 1 97.25 85 GLU B O 1
ATOM 2673 N N . LEU B 1 86 ? -8.242 -14.492 -8.82 1 96.75 86 LEU B N 1
ATOM 2674 C CA . LEU B 1 86 ? -8.352 -13.109 -8.383 1 96.75 86 LEU B CA 1
ATOM 2675 C C . LEU B 1 86 ? -7.52 -12.859 -7.133 1 96.75 86 LEU B C 1
ATOM 2677 O O . LEU B 1 86 ? -8.023 -12.992 -6.012 1 96.75 86 LEU B O 1
ATOM 2681 N N . ASP B 1 87 ? -6.266 -12.438 -7.344 1 97.19 87 ASP B N 1
ATOM 2682 C CA . ASP B 1 87 ? -5.402 -12.031 -6.238 1 97.19 87 ASP B CA 1
ATOM 2683 C C . ASP B 1 87 ? -5.758 -10.625 -5.75 1 97.19 87 ASP B C 1
ATOM 2685 O O . ASP B 1 87 ? -5.828 -9.688 -6.547 1 97.19 87 ASP B O 1
ATOM 2689 N N . GLY B 1 88 ? -5.934 -10.5 -4.441 1 95.62 88 GLY B N 1
ATOM 2690 C CA . GLY B 1 88 ? -6.395 -9.234 -3.887 1 95.62 88 GLY B CA 1
ATOM 2691 C C . GLY B 1 88 ? -7.902 -9.102 -3.875 1 95.62 88 GLY B C 1
ATOM 2692 O O . GLY B 1 88 ? -8.438 -8.016 -4.125 1 95.62 88 GLY B O 1
ATOM 2693 N N . SER B 1 89 ? -8.617 -10.234 -3.594 1 92.62 89 SER B N 1
ATOM 2694 C CA . SER B 1 89 ? -10.078 -10.258 -3.641 1 92.62 89 SER B CA 1
ATOM 2695 C C . SER B 1 89 ? -10.68 -9.32 -2.602 1 92.62 89 SER B C 1
ATOM 2697 O O . SER B 1 89 ? -11.688 -8.664 -2.859 1 92.62 89 SER B O 1
ATOM 2699 N N . ALA B 1 90 ? -10.039 -9.234 -1.417 1 90.94 90 ALA B N 1
ATOM 2700 C CA . ALA B 1 90 ? -10.523 -8.305 -0.396 1 90.94 90 ALA B CA 1
ATOM 2701 C C . ALA B 1 90 ? -10.414 -6.859 -0.873 1 90.94 90 ALA B C 1
ATOM 2703 O O . ALA B 1 90 ? -11.32 -6.059 -0.656 1 90.94 90 ALA B O 1
ATOM 2704 N N . LEU B 1 91 ? -9.289 -6.523 -1.478 1 93.75 91 LEU B N 1
ATOM 2705 C CA . LEU B 1 91 ? -9.102 -5.188 -2.031 1 93.75 91 LEU B CA 1
ATOM 2706 C C . LEU B 1 91 ? -10.148 -4.898 -3.105 1 93.75 91 LEU B C 1
ATOM 2708 O O . LEU B 1 91 ? -10.75 -3.822 -3.115 1 93.75 91 LEU B O 1
ATOM 2712 N N . PHE B 1 92 ? -10.367 -5.891 -3.92 1 93.44 92 PHE B N 1
ATOM 2713 C CA . PHE B 1 92 ? -11.367 -5.801 -4.977 1 93.44 92 PHE B CA 1
ATOM 2714 C C . PHE B 1 92 ? -12.734 -5.445 -4.398 1 93.44 92 PHE B C 1
ATOM 2716 O O . PHE B 1 92 ? -13.422 -4.562 -4.914 1 93.44 92 PHE B O 1
ATOM 2723 N N . SER B 1 93 ? -13.086 -6.078 -3.373 1 89.38 93 SER B N 1
ATOM 2724 C CA . SER B 1 93 ? -14.398 -5.898 -2.758 1 89.38 93 SER B CA 1
ATOM 2725 C C . SER B 1 93 ? -14.555 -4.492 -2.188 1 89.38 93 SER B C 1
ATOM 2727 O O . SER B 1 93 ? -15.672 -4.047 -1.916 1 89.38 93 SER B O 1
ATOM 2729 N N . ARG B 1 94 ? -13.422 -3.752 -2.053 1 90.31 94 ARG B N 1
ATOM 2730 C CA . ARG B 1 94 ? -13.445 -2.406 -1.487 1 90.31 94 ARG B CA 1
ATOM 2731 C C . ARG B 1 94 ? -13.195 -1.355 -2.562 1 90.31 94 ARG B C 1
ATOM 2733 O O . ARG B 1 94 ? -13.008 -0.176 -2.254 1 90.31 94 ARG B O 1
ATOM 2740 N N . GLY B 1 95 ? -13.062 -1.816 -3.725 1 91.31 95 GLY B N 1
ATOM 2741 C CA . GLY B 1 95 ? -12.859 -0.9 -4.836 1 91.31 95 GLY B CA 1
ATOM 2742 C C . GLY B 1 95 ? -11.414 -0.488 -5.012 1 91.31 95 GLY B C 1
ATOM 2743 O O . GLY B 1 95 ? -11.117 0.518 -5.66 1 91.31 95 GLY B O 1
ATOM 2744 N N . ILE B 1 96 ? -10.516 -1.17 -4.43 1 93.94 96 ILE B N 1
ATOM 2745 C CA . ILE B 1 96 ? -9.094 -0.898 -4.594 1 93.94 96 ILE B CA 1
ATOM 2746 C C . ILE B 1 96 ? -8.562 -1.638 -5.824 1 93.94 96 ILE B C 1
ATOM 2748 O O . ILE B 1 96 ? -8.867 -2.816 -6.023 1 93.94 96 ILE B O 1
ATOM 2752 N N . SER B 1 97 ? -7.797 -1.055 -6.602 1 94.88 97 SER B N 1
ATOM 2753 C CA . SER B 1 97 ? -7.488 -1.498 -7.957 1 94.88 97 SER B CA 1
ATOM 2754 C C . SER B 1 97 ? -6.297 -2.447 -7.973 1 94.88 97 SER B C 1
ATOM 2756 O O . SER B 1 97 ? -5.949 -3.002 -9.016 1 94.88 97 SER B O 1
ATOM 2758 N N . ASP B 1 98 ? -5.699 -2.744 -6.824 1 96.44 98 ASP B N 1
ATOM 2759 C CA . ASP B 1 98 ? -4.445 -3.486 -6.781 1 96.44 98 ASP B CA 1
ATOM 2760 C C . ASP B 1 98 ? -4.695 -4.992 -6.832 1 96.44 98 ASP B C 1
ATOM 2762 O O . ASP B 1 98 ? -3.98 -5.766 -6.195 1 96.44 98 ASP B O 1
ATOM 2766 N N . PHE B 1 99 ? -5.684 -5.441 -7.602 1 96.5 99 PHE B N 1
ATOM 2767 C CA . PHE B 1 99 ? -5.949 -6.863 -7.789 1 96.5 99 PHE B CA 1
ATOM 2768 C C . PHE B 1 99 ? -5.434 -7.336 -9.141 1 96.5 99 PHE B C 1
ATOM 2770 O O . PHE B 1 99 ? -5.184 -6.523 -10.039 1 96.5 99 PHE B O 1
ATOM 2777 N N . SER B 1 100 ? -5.238 -8.656 -9.219 1 98.56 100 SER B N 1
ATOM 2778 C CA . SER B 1 100 ? -4.652 -9.203 -10.438 1 98.56 100 SER B CA 1
ATOM 2779 C C . SER B 1 100 ? -5.129 -10.625 -10.695 1 98.56 100 SER B C 1
ATOM 2781 O O . SER B 1 100 ? -5.723 -11.258 -9.812 1 98.56 100 SER B O 1
ATOM 2783 N N . VAL B 1 101 ? -4.941 -11.062 -11.93 1 98.75 101 VAL B N 1
ATOM 2784 C CA . VAL B 1 101 ? -5.012 -12.461 -12.328 1 98.75 101 VAL B CA 1
ATOM 2785 C C . VAL B 1 101 ? -3.604 -13.016 -12.523 1 98.75 101 VAL B C 1
ATOM 2787 O O . VAL B 1 101 ? -2.811 -12.453 -13.289 1 98.75 101 VAL B O 1
ATOM 2790 N N . ILE B 1 102 ? -3.305 -14.109 -11.836 1 98.94 102 ILE B N 1
ATOM 2791 C CA . ILE B 1 102 ? -1.948 -14.641 -11.875 1 98.94 102 ILE B CA 1
ATOM 2792 C C . ILE B 1 102 ? -1.953 -16.016 -12.531 1 98.94 102 ILE B C 1
ATOM 2794 O O . ILE B 1 102 ? -2.742 -16.891 -12.156 1 98.94 102 ILE B O 1
ATOM 2798 N N . LEU B 1 103 ? -1.097 -16.203 -13.516 1 98.94 103 LEU B N 1
ATOM 2799 C CA . LEU B 1 103 ? -0.967 -17.469 -14.227 1 98.94 103 LEU B CA 1
ATOM 2800 C C . LEU B 1 103 ? 0.487 -17.922 -14.258 1 98.94 103 LEU B C 1
ATOM 2802 O O . LEU B 1 103 ? 1.381 -17.156 -14.602 1 98.94 103 LEU B O 1
ATOM 2806 N N . GLY B 1 104 ? 0.687 -19.156 -13.867 1 98.88 104 GLY B N 1
ATOM 2807 C CA . GLY B 1 104 ? 2.016 -19.75 -13.906 1 98.88 104 GLY B CA 1
ATOM 2808 C C . GLY B 1 104 ? 2.047 -21.109 -14.586 1 98.88 104 GLY B C 1
ATOM 2809 O O . GLY B 1 104 ? 1.024 -21.797 -14.664 1 98.88 104 GLY B O 1
ATOM 2810 N N . TYR B 1 105 ? 3.121 -21.406 -15.164 1 98.88 105 TYR B N 1
ATOM 2811 C CA . TYR B 1 105 ? 3.438 -22.719 -15.711 1 98.88 105 TYR B CA 1
ATOM 2812 C C . TYR B 1 105 ? 4.695 -23.297 -15.07 1 98.88 105 TYR B C 1
ATOM 2814 O O . TYR B 1 105 ? 5.773 -22.688 -15.164 1 98.88 105 TYR B O 1
ATOM 2822 N N . VAL B 1 106 ? 4.484 -24.391 -14.32 1 98.81 106 VAL B N 1
ATOM 2823 C CA . VAL B 1 106 ? 5.598 -25.094 -13.703 1 98.81 106 VAL B CA 1
ATOM 2824 C C . VAL B 1 106 ? 5.965 -26.312 -14.555 1 98.81 106 VAL B C 1
ATOM 2826 O O . VAL B 1 106 ? 5.098 -27.109 -14.922 1 98.81 106 VAL B O 1
ATOM 2829 N N . GLU B 1 107 ? 7.191 -26.422 -14.867 1 98.62 107 GLU B N 1
ATOM 2830 C CA . GLU B 1 107 ? 7.707 -27.531 -15.664 1 98.62 107 GLU B CA 1
ATOM 2831 C C . GLU B 1 107 ? 8.844 -28.234 -14.945 1 98.62 107 GLU B C 1
ATOM 2833 O O . GLU B 1 107 ? 9.836 -27.609 -14.562 1 98.62 107 GLU B O 1
ATOM 2838 N N . ASN B 1 108 ? 8.672 -29.516 -14.766 1 98.19 108 ASN B N 1
ATOM 2839 C CA . ASN B 1 108 ? 9.688 -30.328 -14.117 1 98.19 108 ASN B CA 1
ATOM 2840 C C . ASN B 1 108 ? 10.078 -29.766 -12.75 1 98.19 108 ASN B C 1
ATOM 2842 O O . ASN B 1 108 ? 11.266 -29.656 -12.438 1 98.19 108 ASN B O 1
ATOM 2846 N N . GLY B 1 109 ? 9.125 -29.234 -12.062 1 97.94 109 GLY B N 1
ATOM 2847 C CA . GLY B 1 109 ? 9.297 -28.844 -10.672 1 97.94 109 GLY B CA 1
ATOM 2848 C C . GLY B 1 109 ? 9.836 -27.438 -10.523 1 97.94 109 GLY B C 1
ATOM 2849 O O . GLY B 1 109 ? 10.328 -27.062 -9.453 1 97.94 109 GLY B O 1
ATOM 2850 N N . ARG B 1 110 ? 9.773 -26.703 -11.617 1 98.12 110 ARG B N 1
ATOM 2851 C CA . ARG B 1 110 ? 10.281 -25.344 -11.547 1 98.12 110 ARG B CA 1
ATOM 2852 C C . ARG B 1 110 ? 9.406 -24.391 -12.359 1 98.12 110 ARG B C 1
ATOM 2854 O O . ARG B 1 110 ? 8.992 -24.719 -13.477 1 98.12 110 ARG B O 1
ATOM 2861 N N . PRO B 1 111 ? 9.117 -23.203 -11.797 1 98.75 111 PRO B N 1
ATOM 2862 C CA . PRO B 1 111 ? 8.383 -22.234 -12.625 1 98.75 111 PRO B CA 1
ATOM 2863 C C . PRO B 1 111 ? 9.102 -21.922 -13.938 1 98.75 111 PRO B C 1
ATOM 2865 O O . PRO B 1 111 ? 10.297 -21.625 -13.938 1 98.75 111 PRO B O 1
ATOM 2868 N N . PHE B 1 112 ? 8.336 -21.984 -15.008 1 98.75 112 PHE B N 1
ATOM 2869 C CA . PHE B 1 112 ? 8.922 -21.844 -16.328 1 98.75 112 PHE B CA 1
ATOM 2870 C C . PHE B 1 112 ? 8.398 -20.609 -17.047 1 98.75 112 PHE B C 1
ATOM 2872 O O . PHE B 1 112 ? 9.148 -19.906 -17.719 1 98.75 112 PHE B O 1
ATOM 2879 N N . ALA B 1 113 ? 7.176 -20.344 -16.906 1 98.81 113 ALA B N 1
ATOM 2880 C CA . ALA B 1 113 ? 6.539 -19.172 -17.5 1 98.81 113 ALA B CA 1
ATOM 2881 C C . ALA B 1 113 ? 5.5 -18.578 -16.547 1 98.81 113 ALA B C 1
ATOM 2883 O O . ALA B 1 113 ? 4.922 -19.281 -15.727 1 98.81 113 ALA B O 1
ATOM 2884 N N . GLY B 1 114 ? 5.312 -17.25 -16.656 1 98.81 114 GLY B N 1
ATOM 2885 C CA . GLY B 1 114 ? 4.363 -16.594 -15.766 1 98.81 114 GLY B CA 1
ATOM 2886 C C . GLY B 1 114 ? 3.787 -15.32 -16.344 1 98.81 114 GLY B C 1
ATOM 2887 O O . GLY B 1 114 ? 4.418 -14.672 -17.188 1 98.81 114 GLY B O 1
ATOM 2888 N N . CYS B 1 115 ? 2.607 -15.031 -15.859 1 98.88 115 CYS B N 1
ATOM 2889 C CA . CYS B 1 115 ? 1.872 -13.82 -16.203 1 98.88 115 CYS B CA 1
ATOM 2890 C C . CYS B 1 115 ? 1.119 -13.273 -15 1 98.88 115 CYS B C 1
ATOM 2892 O O . CYS B 1 115 ? 0.426 -14.016 -14.305 1 98.88 115 CYS B O 1
ATOM 2894 N N . ILE B 1 116 ? 1.338 -12.07 -14.711 1 98.94 116 ILE B N 1
ATOM 2895 C CA . ILE B 1 116 ? 0.502 -11.328 -13.773 1 98.94 116 ILE B CA 1
ATOM 2896 C C . ILE B 1 116 ? -0.203 -10.188 -14.5 1 98.94 116 ILE B C 1
ATOM 2898 O O . ILE B 1 116 ? 0.45 -9.289 -15.039 1 98.94 116 ILE B O 1
ATOM 2902 N N . TYR B 1 117 ? -1.537 -10.242 -14.461 1 98.94 117 TYR B N 1
ATOM 2903 C CA . TYR B 1 117 ? -2.326 -9.273 -15.211 1 98.94 117 TYR B CA 1
ATOM 2904 C C . TYR B 1 117 ? -3.15 -8.398 -14.273 1 98.94 117 TYR B C 1
ATOM 2906 O O . TYR B 1 117 ? -3.885 -8.906 -13.422 1 98.94 117 TYR B O 1
ATOM 2914 N N . PHE B 1 118 ? -2.992 -7.102 -14.43 1 98.75 118 PHE B N 1
ATOM 2915 C CA . PHE B 1 118 ? -3.768 -6.113 -13.695 1 98.75 118 PHE B CA 1
ATOM 2916 C C . PHE B 1 118 ? -4.832 -5.484 -14.586 1 98.75 118 PHE B C 1
ATOM 2918 O O . PHE B 1 118 ? -4.539 -4.574 -15.367 1 98.75 118 PHE B O 1
ATOM 2925 N N . PRO B 1 119 ? -6.059 -5.879 -14.383 1 97.88 119 PRO B N 1
ATOM 2926 C CA . PRO B 1 119 ? -7.109 -5.508 -15.336 1 97.88 119 PRO B CA 1
ATOM 2927 C C . PRO B 1 119 ? -7.359 -4 -15.375 1 97.88 119 PRO B C 1
ATOM 2929 O O . PRO B 1 119 ? -7.602 -3.443 -16.453 1 97.88 119 PRO B O 1
ATOM 2932 N N . ILE B 1 120 ? -7.266 -3.34 -14.281 1 96.88 120 ILE B N 1
ATOM 2933 C CA . ILE B 1 120 ? -7.625 -1.928 -14.219 1 96.88 120 ILE B CA 1
ATOM 2934 C C . ILE B 1 120 ? -6.633 -1.109 -15.047 1 96.88 120 ILE B C 1
ATOM 2936 O O . ILE B 1 120 ? -7.035 -0.225 -15.805 1 96.88 120 ILE B O 1
ATOM 2940 N N . SER B 1 121 ? -5.414 -1.39 -14.961 1 96.69 121 SER B N 1
ATOM 2941 C CA . SER B 1 121 ? -4.391 -0.608 -15.648 1 96.69 1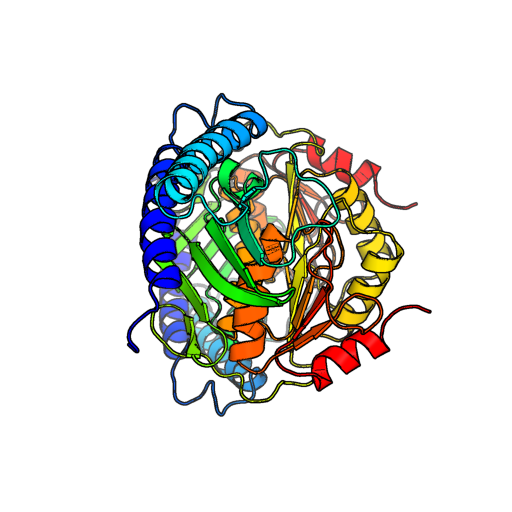21 SER B CA 1
ATOM 2942 C C . SER B 1 121 ? -3.988 -1.263 -16.969 1 96.69 121 SER B C 1
ATOM 2944 O O . SER B 1 121 ? -3.154 -0.729 -17.703 1 96.69 121 SER B O 1
ATOM 2946 N N . ASP B 1 122 ? -4.562 -2.4 -17.266 1 98.06 122 ASP B N 1
ATOM 2947 C CA . ASP B 1 122 ? -4.137 -3.195 -18.406 1 98.06 122 ASP B CA 1
ATOM 2948 C C . ASP B 1 122 ? -2.623 -3.396 -18.406 1 98.06 122 ASP B C 1
ATOM 2950 O O . ASP B 1 122 ? -1.955 -3.166 -19.422 1 98.06 122 ASP B O 1
ATOM 2954 N N . SER B 1 123 ? -2.109 -3.723 -17.297 1 98.25 123 SER B N 1
ATOM 2955 C CA . SER B 1 123 ? -0.684 -3.924 -17.062 1 98.25 123 SER B CA 1
ATOM 2956 C C . SER B 1 123 ? -0.344 -5.406 -16.953 1 98.25 123 SER B C 1
ATOM 2958 O O . SER B 1 123 ? -1.11 -6.191 -16.391 1 98.25 123 SER B O 1
ATOM 2960 N N . PHE B 1 124 ? 0.854 -5.758 -17.562 1 98.69 124 PHE B N 1
ATOM 2961 C CA . PHE B 1 124 ? 1.269 -7.156 -17.562 1 98.69 124 PHE B CA 1
ATOM 2962 C C . PHE B 1 124 ? 2.695 -7.301 -17.047 1 98.69 124 PHE B C 1
ATOM 2964 O O . PHE B 1 124 ? 3.576 -6.52 -17.422 1 98.69 124 PHE B O 1
ATOM 2971 N N . VAL B 1 125 ? 2.877 -8.289 -16.281 1 98.81 125 VAL B N 1
ATOM 2972 C CA . VAL B 1 125 ? 4.188 -8.906 -16.094 1 98.81 125 VAL B CA 1
ATOM 2973 C C . VAL B 1 125 ? 4.254 -10.227 -16.859 1 98.81 125 VAL B C 1
ATOM 2975 O O . VAL B 1 125 ? 3.371 -11.078 -16.719 1 98.81 125 VAL B O 1
ATOM 2978 N N . PHE B 1 126 ? 5.23 -10.375 -17.656 1 98.81 126 PHE B N 1
ATOM 2979 C CA . PHE B 1 126 ? 5.504 -11.625 -18.359 1 98.81 126 PHE B CA 1
ATOM 2980 C C . PHE B 1 126 ? 6.926 -12.102 -18.078 1 98.81 126 PHE B C 1
ATOM 2982 O O . PHE B 1 126 ? 7.852 -11.289 -18 1 98.81 126 PHE B O 1
ATOM 2989 N N . ALA B 1 127 ? 7.051 -13.367 -17.984 1 98.75 127 ALA B N 1
ATOM 2990 C CA . ALA B 1 127 ? 8.398 -13.93 -17.906 1 98.75 127 ALA B CA 1
ATOM 2991 C C . ALA B 1 127 ? 8.414 -15.383 -18.391 1 98.75 127 ALA B C 1
ATOM 2993 O O . ALA B 1 127 ? 7.418 -16.094 -18.25 1 98.75 127 ALA B O 1
ATOM 2994 N N . GLU B 1 128 ? 9.43 -15.758 -18.922 1 98.56 128 GLU B N 1
ATOM 2995 C CA . GLU B 1 128 ? 9.711 -17.125 -19.344 1 98.56 128 GLU B CA 1
ATOM 2996 C C . GLU B 1 128 ? 11.195 -17.453 -19.188 1 98.56 128 GLU B C 1
ATOM 2998 O O . GLU B 1 128 ? 12.055 -16.625 -19.5 1 98.56 128 GLU B O 1
ATOM 3003 N N . ARG B 1 129 ? 11.43 -18.641 -18.672 1 97.94 129 ARG B N 1
ATOM 3004 C CA . ARG B 1 129 ? 12.82 -19.031 -18.422 1 97.94 129 ARG B CA 1
ATOM 3005 C C . ARG B 1 129 ? 13.656 -18.906 -19.703 1 97.94 129 ARG B C 1
ATOM 3007 O O . ARG B 1 129 ? 13.305 -19.469 -20.734 1 97.94 129 ARG B O 1
ATOM 3014 N N . GLY B 1 130 ? 14.703 -18.156 -19.562 1 97.44 130 GLY B N 1
ATOM 3015 C CA . GLY B 1 130 ? 15.633 -17.969 -20.672 1 97.44 130 GLY B CA 1
ATOM 3016 C C . GLY B 1 130 ? 15.227 -16.859 -21.609 1 97.44 130 GLY B C 1
ATOM 3017 O O . GLY B 1 130 ? 15.969 -16.516 -22.531 1 97.44 130 GLY B O 1
ATOM 3018 N N . LYS B 1 131 ? 14.094 -16.266 -21.375 1 97.62 131 LYS B N 1
ATOM 3019 C CA . LYS B 1 131 ? 13.609 -15.25 -22.312 1 97.62 131 LYS B CA 1
ATOM 3020 C C . LYS B 1 131 ? 13.43 -13.906 -21.625 1 97.62 131 LYS B C 1
ATOM 3022 O O . LYS B 1 131 ? 13.016 -12.93 -22.25 1 97.62 131 LYS B O 1
ATOM 3027 N N . GLY B 1 132 ? 13.672 -13.812 -20.328 1 97.94 132 GLY B N 1
ATOM 3028 C CA . GLY B 1 132 ? 13.648 -12.539 -19.625 1 97.94 132 GLY B CA 1
ATOM 3029 C C . GLY B 1 132 ? 12.312 -12.258 -18.953 1 97.94 132 GLY B C 1
ATOM 3030 O O . GLY B 1 132 ? 11.391 -13.07 -19.016 1 97.94 132 GLY B O 1
ATOM 3031 N N . ALA B 1 133 ? 12.242 -11.195 -18.266 1 98.5 133 ALA B N 1
ATOM 3032 C CA . ALA B 1 133 ? 11.039 -10.656 -17.625 1 98.5 133 ALA B CA 1
ATOM 3033 C C . ALA B 1 133 ? 10.672 -9.297 -18.219 1 98.5 133 ALA B C 1
ATOM 3035 O O . ALA B 1 133 ? 11.555 -8.484 -18.516 1 98.5 133 ALA B O 1
ATOM 3036 N N . TYR B 1 134 ? 9.422 -9.094 -18.359 1 98.44 134 TYR B N 1
ATOM 3037 C CA . TYR B 1 134 ? 8.93 -7.863 -18.984 1 98.44 134 TYR B CA 1
ATOM 3038 C C . TYR B 1 134 ? 7.777 -7.27 -18.172 1 98.44 134 TYR B C 1
ATOM 3040 O O . TYR B 1 134 ? 6.91 -8 -17.688 1 98.44 134 TYR B O 1
ATOM 3048 N N . LEU B 1 135 ? 7.797 -6.012 -18.031 1 98.19 135 LEU B N 1
ATOM 3049 C CA . LEU B 1 135 ? 6.695 -5.223 -17.484 1 98.19 135 LEU B CA 1
ATOM 3050 C C . LEU B 1 135 ? 6.168 -4.242 -18.531 1 98.19 135 LEU B C 1
ATOM 3052 O O . LEU B 1 135 ? 6.875 -3.318 -18.938 1 98.19 135 LEU B O 1
ATOM 3056 N N . ASP B 1 136 ? 5.012 -4.527 -18.953 1 97.5 136 ASP B N 1
ATOM 3057 C CA . ASP B 1 136 ? 4.355 -3.717 -19.969 1 97.5 136 ASP B CA 1
ATOM 3058 C C . ASP B 1 136 ? 5.246 -3.553 -21.203 1 97.5 136 ASP B C 1
ATOM 3060 O O . ASP B 1 136 ? 5.422 -2.439 -21.703 1 97.5 136 ASP B O 1
ATOM 3064 N N . GLY B 1 137 ? 5.801 -4.637 -21.547 1 96.5 137 GLY B N 1
ATOM 3065 C CA . GLY B 1 137 ? 6.566 -4.684 -22.781 1 96.5 137 GLY B CA 1
ATOM 3066 C C . GLY B 1 137 ? 8.016 -4.285 -22.609 1 96.5 137 GLY B C 1
ATOM 3067 O O . GLY B 1 137 ? 8.836 -4.477 -23.5 1 96.5 137 GLY B O 1
ATOM 3068 N N . ARG B 1 138 ? 8.406 -3.76 -21.5 1 96.44 138 ARG B N 1
ATOM 3069 C CA . ARG B 1 138 ? 9.781 -3.355 -21.234 1 96.44 138 ARG B CA 1
ATOM 3070 C C . ARG B 1 138 ? 10.531 -4.43 -20.453 1 96.44 138 ARG B C 1
ATOM 3072 O O . ARG B 1 138 ? 10.055 -4.906 -19.422 1 96.44 138 ARG B O 1
ATOM 3079 N N . ARG B 1 139 ? 11.664 -4.785 -20.906 1 97.44 139 ARG B N 1
ATOM 3080 C CA . ARG B 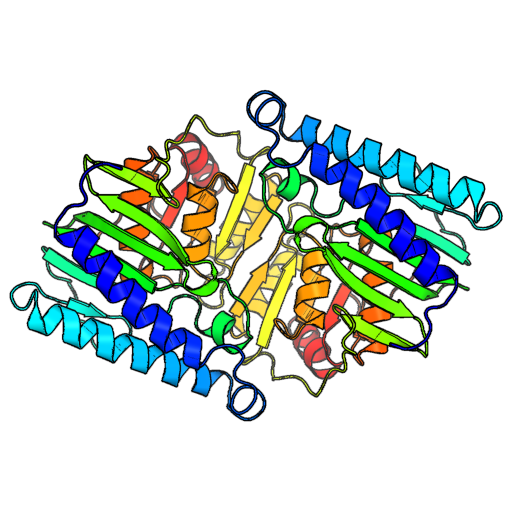1 139 ? 12.477 -5.789 -20.234 1 97.44 139 ARG B CA 1
ATOM 3081 C C . ARG B 1 139 ? 12.969 -5.277 -18.875 1 97.44 139 ARG B C 1
ATOM 3083 O O . ARG B 1 139 ? 13.367 -4.113 -18.766 1 97.44 139 ARG B O 1
ATOM 3090 N N . ILE B 1 140 ? 12.961 -6.125 -17.953 1 97 140 ILE B N 1
ATOM 3091 C CA . ILE B 1 140 ? 13.391 -5.77 -16.594 1 97 140 ILE B CA 1
ATOM 3092 C C . ILE B 1 140 ? 14.703 -6.48 -16.281 1 97 140 ILE B C 1
ATOM 3094 O O . ILE B 1 140 ? 14.828 -7.691 -16.469 1 97 140 ILE B O 1
ATOM 3098 N N . GLU B 1 141 ? 15.578 -5.75 -15.836 1 96 141 GLU B N 1
ATOM 3099 C CA . GLU B 1 141 ? 16.844 -6.262 -15.32 1 96 141 GLU B CA 1
ATOM 3100 C C . GLU B 1 141 ? 17.25 -5.523 -14.047 1 96 141 GLU B C 1
ATOM 3102 O O . GLU B 1 141 ? 17.391 -4.301 -14.047 1 96 141 GLU B O 1
ATOM 3107 N N . PHE B 1 142 ? 17.391 -6.27 -13.031 1 94 142 PHE B N 1
ATOM 3108 C CA . PHE B 1 142 ? 17.828 -5.66 -11.781 1 94 142 PHE B CA 1
ATOM 3109 C C . PHE B 1 142 ? 19.297 -5.297 -11.844 1 94 142 PHE B C 1
ATOM 3111 O O . PHE B 1 142 ? 20.109 -6.047 -12.406 1 94 142 PHE B O 1
ATOM 3118 N N . SER B 1 143 ? 19.531 -3.959 -11.539 1 80.06 143 SER B N 1
ATOM 3119 C CA . SER B 1 143 ? 20.906 -3.482 -11.477 1 80.06 143 SER B CA 1
ATOM 3120 C C . SER B 1 143 ? 21.328 -3.203 -10.039 1 80.06 143 SER B C 1
ATOM 3122 O O . SER B 1 143 ? 20.891 -2.227 -9.438 1 80.06 143 SER B O 1
ATOM 3124 N N . GLY B 1 144 ? 22.016 -3.982 -9.32 1 71.31 144 GLY B N 1
ATOM 3125 C CA . GLY B 1 144 ? 22.531 -3.783 -7.973 1 71.31 144 GLY B CA 1
ATOM 3126 C C . GLY B 1 144 ? 21.469 -3.354 -6.984 1 71.31 144 GLY B C 1
ATOM 3127 O O . GLY B 1 144 ? 20.328 -3.047 -7.371 1 71.31 144 GLY B O 1
ATOM 3128 N N . SER B 1 145 ? 21.609 -3.643 -5.793 1 70.44 145 SER B N 1
ATOM 3129 C CA . SER B 1 145 ? 20.672 -3.24 -4.758 1 70.44 145 SER B CA 1
ATOM 3130 C C . SER B 1 145 ? 21.312 -2.295 -3.75 1 70.44 145 SER B C 1
ATOM 3132 O O . SER B 1 145 ? 22.547 -2.279 -3.607 1 70.44 145 SER B O 1
ATOM 3134 N N . PHE B 1 146 ? 20.516 -1.43 -3.258 1 81.88 146 PHE B N 1
ATOM 3135 C CA . PHE B 1 146 ? 20.844 -0.583 -2.117 1 81.88 146 PHE B CA 1
ATOM 3136 C C . PHE B 1 146 ? 20.953 -1.411 -0.843 1 81.88 146 PHE B C 1
ATOM 3138 O O . PHE B 1 146 ? 20.359 -2.488 -0.743 1 81.88 146 PHE B O 1
ATOM 3145 N N . PRO B 1 147 ? 21.906 -0.899 0.048 1 91.44 147 PRO B N 1
ATOM 3146 C CA . PRO B 1 147 ? 21.828 -1.515 1.374 1 91.44 147 PRO B CA 1
ATOM 3147 C C . PRO B 1 147 ? 20.438 -1.37 2.004 1 91.44 147 PRO B C 1
ATOM 3149 O O . PRO B 1 147 ? 19.672 -0.5 1.604 1 91.44 147 PRO B O 1
ATOM 3152 N N . LEU B 1 148 ? 20.188 -2.258 2.889 1 95.12 148 LEU B N 1
ATOM 3153 C CA . LEU B 1 148 ? 18.875 -2.291 3.533 1 95.12 148 LEU B CA 1
ATOM 3154 C C . LEU B 1 148 ? 18.484 -0.911 4.051 1 95.12 148 LEU B C 1
ATOM 3156 O O . LEU B 1 148 ? 17.344 -0.485 3.9 1 95.12 148 LEU B O 1
ATOM 3160 N N . ALA B 1 149 ? 19.422 -0.144 4.57 1 93.88 149 ALA B N 1
ATOM 3161 C CA . ALA B 1 149 ? 19.172 1.158 5.184 1 93.88 149 ALA B CA 1
ATOM 3162 C C . ALA B 1 149 ? 18.672 2.162 4.148 1 93.88 149 ALA B C 1
ATOM 3164 O O . ALA B 1 149 ? 18.062 3.176 4.5 1 93.88 149 ALA B O 1
ATOM 3165 N N . LYS B 1 150 ? 18.891 1.922 2.9 1 91.88 150 LYS B N 1
ATOM 3166 C CA . LYS B 1 150 ? 18.453 2.809 1.826 1 91.88 150 LYS B CA 1
ATOM 3167 C C . LYS B 1 150 ? 17.391 2.143 0.958 1 91.88 150 LYS B C 1
ATOM 3169 O O . LYS B 1 150 ? 17.125 2.59 -0.159 1 91.88 150 LYS B O 1
ATOM 3174 N N . SER B 1 151 ? 16.812 1.02 1.475 1 93.94 151 SER B N 1
ATOM 3175 C CA . SER B 1 151 ? 15.867 0.231 0.683 1 93.94 151 SER B CA 1
ATOM 3176 C C . SER B 1 151 ? 14.43 0.515 1.092 1 93.94 151 SER B C 1
ATOM 3178 O O . SER B 1 151 ? 14.156 0.861 2.244 1 93.94 151 SER B O 1
ATOM 3180 N N . VAL B 1 152 ? 13.594 0.481 0.109 1 94.81 152 VAL B N 1
ATOM 3181 C CA . VAL B 1 152 ? 12.156 0.407 0.349 1 94.81 152 VAL B CA 1
ATOM 3182 C C . VAL B 1 152 ? 11.703 -1.051 0.316 1 94.81 152 VAL B C 1
ATOM 3184 O O . VAL B 1 152 ? 11.953 -1.766 -0.656 1 94.81 152 VAL B O 1
ATOM 3187 N N . ILE B 1 153 ? 10.969 -1.493 1.38 1 97.06 153 ILE B N 1
ATOM 3188 C CA . ILE B 1 153 ? 10.625 -2.904 1.524 1 97.06 153 ILE B CA 1
ATOM 3189 C C . ILE B 1 153 ? 9.125 -3.092 1.325 1 97.06 153 ILE B C 1
ATOM 3191 O O . ILE B 1 153 ? 8.32 -2.301 1.828 1 97.06 153 ILE B O 1
ATOM 3195 N N . SER B 1 154 ? 8.836 -4.078 0.542 1 98.25 154 SER B N 1
ATOM 3196 C CA . SER B 1 154 ? 7.457 -4.535 0.425 1 98.25 154 SER B CA 1
ATOM 3197 C C . SER B 1 154 ? 7.164 -5.676 1.398 1 98.25 154 SER B C 1
ATOM 3199 O O . SER B 1 154 ? 7.996 -6.566 1.586 1 98.25 154 SER B O 1
ATOM 3201 N N . LEU B 1 155 ? 6.016 -5.566 2.029 1 98.56 155 LEU B N 1
ATOM 3202 C CA . LEU B 1 155 ? 5.598 -6.543 3.027 1 98.56 155 LEU B CA 1
ATOM 3203 C C . LEU B 1 155 ? 4.246 -7.145 2.666 1 98.56 155 LEU B C 1
ATOM 3205 O O . LEU B 1 155 ? 3.461 -6.531 1.94 1 98.56 155 LEU B O 1
ATOM 3209 N N . GLU B 1 156 ? 4.047 -8.352 3.066 1 98 156 GLU B N 1
ATOM 3210 C CA . GLU B 1 156 ? 2.699 -8.898 3.209 1 98 156 GLU B CA 1
ATOM 3211 C C . GLU B 1 156 ? 2.318 -9.047 4.68 1 98 156 GLU B C 1
ATOM 3213 O O . GLU B 1 156 ? 2.68 -10.031 5.324 1 98 156 GLU B O 1
ATOM 3218 N N . ILE B 1 157 ? 1.599 -8.086 5.176 1 97.94 157 ILE B N 1
ATOM 3219 C CA . ILE B 1 157 ? 1.131 -8.094 6.559 1 97.94 157 ILE B CA 1
ATOM 3220 C C . ILE B 1 157 ? -0.302 -8.617 6.617 1 97.94 157 ILE B C 1
ATOM 3222 O O . ILE B 1 157 ? -1.233 -7.953 6.16 1 97.94 157 ILE B O 1
ATOM 3226 N N . ASN B 1 158 ? -0.446 -9.789 7.211 1 96.56 158 ASN B N 1
ATOM 3227 C CA . ASN B 1 158 ? -1.764 -10.414 7.203 1 96.56 158 ASN B CA 1
ATOM 3228 C C . ASN B 1 158 ? -2.01 -11.219 8.477 1 96.56 158 ASN B C 1
ATOM 3230 O O . ASN B 1 158 ? -1.135 -11.312 9.336 1 96.56 158 ASN B O 1
ATOM 3234 N N . ASN B 1 159 ? -3.188 -11.773 8.562 1 96.94 159 ASN B N 1
ATOM 3235 C CA . ASN B 1 159 ? -3.619 -12.383 9.812 1 96.94 159 ASN B CA 1
ATOM 3236 C C . ASN B 1 159 ? -3.094 -13.812 9.953 1 96.94 159 ASN B C 1
ATOM 3238 O O . ASN B 1 159 ? -3.385 -14.492 10.938 1 96.94 159 ASN B O 1
ATOM 3242 N N . THR B 1 160 ? -2.301 -14.297 9.016 1 96.88 160 THR B N 1
ATOM 3243 C CA . THR B 1 160 ? -1.732 -15.641 9.086 1 96.88 160 THR B CA 1
ATOM 3244 C C . THR B 1 160 ? -0.321 -15.594 9.664 1 96.88 160 THR B C 1
ATOM 3246 O O . THR B 1 160 ? 0.249 -16.641 10 1 96.88 160 THR B O 1
ATOM 3249 N N . LEU B 1 161 ? 0.259 -14.43 9.812 1 97.31 161 LEU B N 1
ATOM 3250 C CA . LEU B 1 161 ? 1.629 -14.289 10.297 1 97.31 161 LEU B CA 1
ATOM 3251 C C . LEU B 1 161 ? 1.762 -14.82 11.719 1 97.31 161 LEU B C 1
ATOM 3253 O O . LEU B 1 161 ? 0.886 -14.594 12.555 1 97.31 161 LEU B O 1
ATOM 3257 N N . SER B 1 162 ? 2.818 -15.539 11.969 1 97.25 162 SER B N 1
ATOM 3258 C CA . SER B 1 162 ? 3.158 -15.914 13.344 1 97.25 162 SER B CA 1
ATOM 3259 C C . SER B 1 162 ? 3.83 -14.758 14.078 1 97.25 162 SER B C 1
ATOM 3261 O O . SER B 1 162 ? 4.23 -13.766 13.461 1 97.25 162 SER B O 1
ATOM 3263 N N . GLU B 1 163 ? 3.93 -14.891 15.344 1 95.75 163 GLU B N 1
ATOM 3264 C CA . GLU B 1 163 ? 4.648 -13.891 16.141 1 95.75 163 GLU B CA 1
ATOM 3265 C C . GLU B 1 163 ? 6.109 -13.797 15.703 1 95.75 163 GLU B C 1
ATOM 3267 O O . GLU B 1 163 ? 6.68 -12.703 15.68 1 95.75 163 GLU B O 1
ATOM 3272 N N . ASP B 1 164 ? 6.676 -14.922 15.375 1 97 164 ASP B N 1
ATOM 3273 C CA . ASP B 1 164 ? 8.062 -14.945 14.922 1 97 164 ASP B CA 1
ATOM 3274 C C . ASP B 1 164 ? 8.211 -14.203 13.594 1 97 164 ASP B C 1
ATOM 3276 O O . ASP B 1 164 ? 9.18 -13.461 13.398 1 97 164 ASP B O 1
ATOM 3280 N N . ASP B 1 165 ? 7.293 -14.43 12.672 1 97.81 165 ASP B N 1
ATOM 3281 C CA . ASP B 1 165 ? 7.305 -13.711 11.406 1 97.81 165 ASP B CA 1
ATOM 3282 C C . ASP B 1 165 ? 7.223 -12.203 11.625 1 97.81 165 ASP B C 1
ATOM 3284 O O . ASP B 1 165 ? 7.98 -11.438 11.023 1 97.81 165 ASP B O 1
ATOM 3288 N N . PHE B 1 166 ? 6.324 -11.898 12.484 1 96.38 166 PHE B N 1
ATOM 3289 C CA . PHE B 1 166 ? 6.086 -10.484 12.758 1 96.38 166 PHE B CA 1
ATOM 3290 C C . PHE B 1 166 ? 7.312 -9.836 13.398 1 96.38 166 PHE B C 1
ATOM 3292 O O . PHE B 1 166 ? 7.672 -8.711 13.062 1 96.38 166 PHE B O 1
ATOM 3299 N N . SER B 1 167 ? 7.93 -10.5 14.281 1 97.31 167 SER B N 1
ATOM 3300 C CA . SER B 1 167 ? 9.156 -10.016 14.898 1 97.31 167 SER B CA 1
ATOM 3301 C C . SER B 1 167 ? 10.266 -9.828 13.867 1 97.31 167 SER B C 1
ATOM 3303 O O . SER B 1 167 ? 11.023 -8.859 13.93 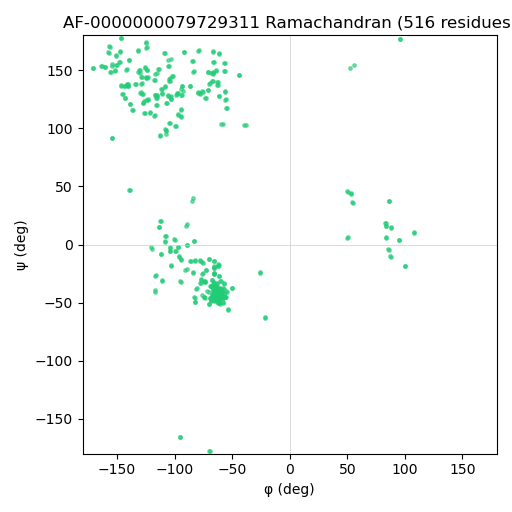1 97.31 167 SER B O 1
ATOM 3305 N N . TRP B 1 168 ? 10.391 -10.766 12.961 1 98.56 168 TRP B N 1
ATOM 3306 C CA . TRP B 1 168 ? 11.375 -10.664 11.891 1 98.56 168 TRP B CA 1
ATOM 3307 C C . TRP B 1 168 ? 11.109 -9.438 11.023 1 98.56 168 TRP B C 1
ATOM 3309 O O . TRP B 1 168 ? 12.023 -8.672 10.719 1 98.56 168 TRP B O 1
ATOM 3319 N N . ILE B 1 169 ? 9.859 -9.242 10.703 1 98.62 169 ILE B N 1
ATOM 3320 C CA . ILE B 1 169 ? 9.461 -8.078 9.914 1 98.62 169 ILE B CA 1
ATOM 3321 C C . ILE B 1 169 ? 9.836 -6.797 10.656 1 98.62 169 ILE B C 1
ATOM 3323 O O . ILE B 1 169 ? 10.406 -5.875 10.062 1 98.62 169 ILE B O 1
ATOM 3327 N N . PHE B 1 170 ? 9.555 -6.762 11.938 1 98 170 PHE B N 1
ATOM 3328 C CA . PHE B 1 170 ? 9.852 -5.598 12.766 1 98 170 PHE B CA 1
ATOM 3329 C C . PHE B 1 170 ? 11.336 -5.254 12.695 1 98 170 PHE B C 1
ATOM 3331 O O . PHE B 1 170 ? 11.703 -4.094 12.5 1 98 170 PHE B O 1
ATOM 3338 N N . LYS B 1 171 ? 12.148 -6.223 12.797 1 98.44 171 LYS B N 1
ATOM 3339 C CA . LYS B 1 171 ? 13.594 -6.004 12.789 1 98.44 171 LYS B CA 1
ATOM 3340 C C . LYS B 1 171 ? 14.062 -5.477 11.438 1 98.44 171 LYS B C 1
ATOM 3342 O O . LYS B 1 171 ? 14.938 -4.609 11.375 1 98.44 171 LYS B O 1
ATOM 3347 N N . VAL B 1 172 ? 13.531 -6.008 10.398 1 98.69 172 VAL B N 1
ATOM 3348 C CA . VAL B 1 172 ? 13.906 -5.562 9.062 1 98.69 172 VAL B CA 1
ATOM 3349 C C . VAL B 1 172 ? 13.43 -4.133 8.836 1 98.69 172 VAL B C 1
ATOM 3351 O O . VAL B 1 172 ? 14.18 -3.287 8.352 1 98.69 172 VAL B O 1
ATOM 3354 N N . VAL B 1 173 ? 12.195 -3.877 9.25 1 98.31 173 VAL B N 1
ATOM 3355 C CA . VAL B 1 173 ? 11.594 -2.561 9.07 1 98.31 173 VAL B CA 1
ATOM 3356 C C . VAL B 1 173 ? 12.414 -1.512 9.82 1 98.31 173 VAL B C 1
ATOM 3358 O O . VAL B 1 173 ? 12.641 -0.412 9.305 1 98.31 173 VAL B O 1
ATOM 3361 N N . LYS B 1 174 ? 12.898 -1.839 10.953 1 98.06 174 LYS B N 1
ATOM 3362 C CA . LYS B 1 174 ? 13.664 -0.917 11.789 1 98.06 174 LYS B CA 1
ATOM 3363 C C . LYS B 1 174 ? 14.945 -0.479 11.086 1 98.06 174 LYS B C 1
ATOM 3365 O O . LYS B 1 174 ? 15.508 0.572 11.406 1 98.06 174 LYS B O 1
ATOM 3370 N N . ARG B 1 175 ? 15.367 -1.192 10.117 1 97.31 175 ARG B N 1
ATOM 3371 C CA . ARG B 1 175 ? 16.656 -0.928 9.492 1 97.31 175 ARG B CA 1
ATOM 3372 C C . ARG B 1 175 ? 16.469 -0.418 8.062 1 97.31 175 ARG B C 1
ATOM 3374 O O . ARG B 1 175 ? 17.438 -0.028 7.41 1 97.31 175 ARG B O 1
ATOM 3381 N N . ALA B 1 176 ? 15.297 -0.445 7.586 1 96.5 176 ALA B N 1
ATOM 3382 C CA . ALA B 1 176 ? 15.023 -0.038 6.207 1 96.5 176 ALA B CA 1
ATOM 3383 C C . ALA B 1 176 ? 14.664 1.443 6.137 1 96.5 176 ALA B C 1
ATOM 3385 O O . ALA B 1 176 ? 14.367 2.068 7.16 1 96.5 176 ALA B O 1
ATOM 3386 N N . MET B 1 177 ? 14.68 1.989 4.961 1 93.56 177 MET B N 1
ATOM 3387 C CA . MET B 1 177 ? 14.297 3.383 4.746 1 93.56 177 MET B CA 1
ATOM 3388 C C . MET B 1 177 ? 12.797 3.572 4.941 1 93.56 177 MET B C 1
ATOM 3390 O O . MET B 1 177 ? 12.367 4.523 5.598 1 93.56 177 MET B O 1
ATOM 3394 N N . THR B 1 178 ? 12.062 2.762 4.285 1 94.94 178 THR B N 1
ATOM 3395 C CA . THR B 1 178 ? 10.609 2.76 4.402 1 94.94 178 THR B CA 1
ATOM 3396 C C . THR B 1 178 ? 10.031 1.407 3.99 1 94.94 178 THR B C 1
ATOM 3398 O O . THR B 1 178 ? 10.766 0.525 3.543 1 94.94 178 THR B O 1
ATOM 3401 N N . SER B 1 179 ? 8.758 1.198 4.352 1 97.62 179 SER B N 1
ATOM 3402 C CA . SER B 1 179 ? 8.109 -0.062 4.008 1 97.62 179 SER B CA 1
ATOM 3403 C C . SER B 1 179 ? 6.668 0.165 3.562 1 97.62 179 SER B C 1
ATOM 3405 O O . SER B 1 179 ? 6.09 1.224 3.82 1 97.62 179 SER B O 1
ATOM 3407 N N . ARG B 1 180 ? 6.172 -0.774 2.863 1 97.62 180 ARG B N 1
ATOM 3408 C CA . ARG B 1 180 ? 4.777 -0.763 2.436 1 97.62 180 ARG B CA 1
ATOM 3409 C C . ARG B 1 180 ? 4.223 -2.18 2.344 1 97.62 180 ARG B C 1
ATOM 3411 O O . ARG B 1 180 ? 4.984 -3.148 2.279 1 97.62 180 ARG B O 1
ATOM 3418 N N . SER B 1 181 ? 2.984 -2.34 2.43 1 98.44 181 SER B N 1
ATOM 3419 C CA . SER B 1 181 ? 2.225 -3.576 2.285 1 98.44 181 SER B CA 1
ATOM 3420 C C . SER B 1 181 ? 0.975 -3.361 1.437 1 98.44 181 SER B C 1
ATOM 3422 O O . SER B 1 181 ? 0.012 -2.738 1.888 1 98.44 181 SER B O 1
ATOM 3424 N N . LEU B 1 182 ? 0.96 -4.008 0.317 1 98.12 182 LEU B N 1
ATOM 3425 C CA . LEU B 1 182 ? -0.087 -3.662 -0.637 1 98.12 182 LEU B CA 1
ATOM 3426 C C . LEU B 1 182 ? -1.288 -4.59 -0.487 1 98.12 182 LEU B C 1
ATOM 3428 O O . LEU 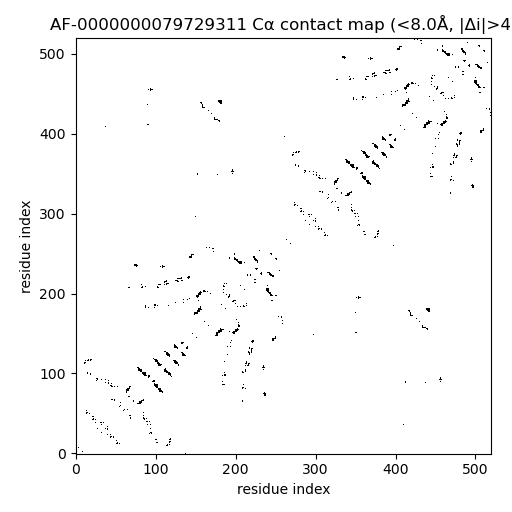B 1 182 ? -2.361 -4.316 -1.026 1 98.12 182 LEU B O 1
ATOM 3432 N N . GLY B 1 183 ? -1.202 -5.684 0.211 1 97.31 183 GLY B N 1
ATOM 3433 C CA . GLY B 1 183 ? -2.336 -6.539 0.524 1 97.31 183 GLY B CA 1
ATOM 3434 C C . GLY B 1 183 ? -2.672 -7.516 -0.587 1 97.31 183 GLY B C 1
ATOM 3435 O O . GLY B 1 183 ? -3.701 -8.188 -0.538 1 97.31 183 GLY B O 1
ATOM 3436 N N . ALA B 1 184 ? -1.842 -7.566 -1.623 1 97.75 184 ALA B N 1
ATOM 3437 C CA . ALA B 1 184 ? -1.951 -8.5 -2.736 1 97.75 184 ALA B CA 1
ATOM 3438 C C . ALA B 1 184 ? -0.572 -8.906 -3.254 1 97.75 184 ALA B C 1
ATOM 3440 O O . ALA B 1 184 ? 0.257 -8.047 -3.561 1 97.75 184 ALA B O 1
ATOM 3441 N N . THR B 1 185 ? -0.375 -10.203 -3.375 1 98.38 185 THR B N 1
ATOM 3442 C CA . THR B 1 185 ? 0.946 -10.719 -3.709 1 98.38 185 THR B CA 1
ATOM 3443 C C . THR B 1 185 ? 1.375 -10.258 -5.098 1 98.38 185 THR B C 1
ATOM 3445 O O . THR B 1 185 ? 2.521 -9.852 -5.293 1 98.38 185 THR B O 1
ATOM 3448 N N . GLY B 1 186 ? 0.452 -10.297 -6.07 1 98.75 186 GLY B N 1
ATOM 3449 C CA . GLY B 1 186 ? 0.759 -9.828 -7.41 1 98.75 186 GLY B CA 1
ATOM 3450 C C . GLY B 1 186 ? 1.236 -8.391 -7.441 1 98.75 186 GLY B C 1
ATOM 3451 O O . GLY B 1 186 ? 2.178 -8.055 -8.164 1 98.75 186 GLY B O 1
ATOM 3452 N N . ALA B 1 187 ? 0.562 -7.574 -6.656 1 98.62 187 ALA B N 1
ATOM 3453 C CA . ALA B 1 187 ? 0.956 -6.168 -6.578 1 98.62 187 ALA B CA 1
ATOM 3454 C C . ALA B 1 187 ? 2.355 -6.023 -5.984 1 98.62 187 ALA B C 1
ATOM 3456 O O . ALA B 1 187 ? 3.131 -5.164 -6.41 1 98.62 187 ALA B O 1
ATOM 3457 N N . GLY B 1 188 ? 2.67 -6.82 -4.996 1 98.56 188 GLY B N 1
ATOM 3458 C CA . GLY B 1 188 ? 4.012 -6.82 -4.434 1 98.56 188 GLY B CA 1
ATOM 3459 C C . GLY B 1 188 ? 5.082 -7.18 -5.445 1 98.56 188 GLY B C 1
ATOM 3460 O O . GLY B 1 188 ? 6.117 -6.516 -5.527 1 98.56 188 GLY B O 1
ATOM 3461 N N . PHE B 1 189 ? 4.797 -8.211 -6.223 1 98.81 189 PHE B N 1
ATOM 3462 C CA . PHE B 1 189 ? 5.734 -8.617 -7.262 1 98.81 189 PHE B CA 1
ATOM 3463 C C . PHE B 1 189 ? 5.922 -7.504 -8.289 1 98.81 189 PHE B C 1
ATOM 3465 O O . PHE B 1 189 ? 7.047 -7.191 -8.68 1 98.81 189 PHE B O 1
ATOM 3472 N N . ARG B 1 190 ? 4.816 -6.922 -8.727 1 98.31 190 ARG B N 1
ATOM 3473 C CA . ARG B 1 190 ? 4.906 -5.871 -9.734 1 98.31 190 ARG B CA 1
ATOM 3474 C C . ARG B 1 190 ? 5.742 -4.699 -9.234 1 98.31 190 ARG B C 1
ATOM 3476 O O . ARG B 1 190 ? 6.555 -4.145 -9.977 1 98.31 190 ARG B O 1
ATOM 3483 N N . GLU B 1 191 ? 5.535 -4.324 -8.031 1 97.12 191 GLU B N 1
ATOM 3484 C CA . GLU B 1 191 ? 6.254 -3.176 -7.488 1 97.12 191 GLU B CA 1
ATOM 3485 C C . GLU B 1 191 ? 7.746 -3.471 -7.355 1 97.12 191 GLU B C 1
ATOM 3487 O O . GLU B 1 191 ? 8.578 -2.592 -7.582 1 97.12 191 GLU B O 1
ATOM 3492 N N . LEU B 1 192 ? 8.094 -4.645 -6.965 1 97.06 192 LEU B N 1
ATOM 3493 C CA . LEU B 1 192 ? 9.5 -5.047 -6.918 1 97.06 192 LEU B CA 1
ATOM 3494 C C . LEU B 1 192 ? 10.109 -5.055 -8.312 1 97.06 192 LEU B C 1
ATOM 3496 O O . LEU B 1 192 ? 11.188 -4.5 -8.523 1 97.06 192 LEU B O 1
ATOM 3500 N N . LEU B 1 193 ? 9.398 -5.602 -9.25 1 97.75 193 LEU B N 1
ATOM 3501 C CA . LEU B 1 193 ? 9.883 -5.727 -10.617 1 97.75 193 LEU B CA 1
ATOM 3502 C C . LEU B 1 193 ? 10.008 -4.359 -11.281 1 97.75 193 LEU B C 1
ATOM 3504 O O . LEU B 1 193 ? 10.898 -4.145 -12.102 1 97.75 193 LEU B O 1
ATOM 3508 N N . SER B 1 194 ? 9.164 -3.451 -10.883 1 95 194 SER B N 1
ATOM 3509 C CA . SER B 1 194 ? 9.195 -2.109 -11.453 1 95 194 SER B CA 1
ATOM 3510 C C . SER B 1 194 ? 10.328 -1.282 -10.859 1 95 194 SER B C 1
ATOM 3512 O O . SER B 1 194 ? 10.633 -0.191 -11.352 1 95 194 SER B O 1
ATOM 3514 N N . GLY B 1 195 ? 10.875 -1.771 -9.789 1 92.69 195 GLY B N 1
ATOM 3515 C CA . GLY B 1 195 ? 11.953 -1.044 -9.141 1 92.69 195 GLY B CA 1
ATOM 3516 C C . GLY B 1 195 ? 11.477 -0.156 -8.008 1 92.69 195 GLY B C 1
ATOM 3517 O O . GLY B 1 195 ? 12.281 0.541 -7.379 1 92.69 195 GLY B O 1
ATOM 3518 N N . GLY B 1 196 ? 10.227 -0.209 -7.715 1 93.38 196 GLY B N 1
ATOM 3519 C CA . GLY B 1 196 ? 9.68 0.588 -6.629 1 93.38 196 GLY B CA 1
ATOM 3520 C C . GLY B 1 196 ? 10.156 0.136 -5.262 1 93.38 196 GLY B C 1
ATOM 3521 O O . GLY B 1 196 ? 10.305 0.952 -4.348 1 93.38 196 GLY B O 1
ATOM 3522 N N . THR B 1 197 ? 10.32 -1.143 -5.098 1 95.88 197 THR B N 1
ATOM 3523 C CA . THR B 1 197 ? 10.836 -1.708 -3.859 1 95.88 197 THR B CA 1
ATOM 3524 C C . THR B 1 197 ? 12.055 -2.582 -4.137 1 95.88 197 THR B C 1
ATOM 3526 O O . THR B 1 197 ? 12.383 -2.859 -5.293 1 95.88 197 THR B O 1
ATOM 3529 N N . ASP B 1 198 ? 12.758 -2.963 -3.02 1 96.06 198 ASP B N 1
ATOM 3530 C CA . ASP B 1 198 ? 14.031 -3.666 -3.186 1 96.06 198 ASP B CA 1
ATOM 3531 C C . ASP B 1 198 ? 13.953 -5.078 -2.609 1 96.06 198 ASP B C 1
ATOM 3533 O O . ASP B 1 198 ? 14.742 -5.949 -2.98 1 96.06 198 ASP B O 1
ATOM 3537 N N . LEU B 1 199 ? 13.125 -5.215 -1.714 1 97.5 199 LEU B N 1
ATOM 3538 C CA . LEU B 1 199 ? 12.922 -6.453 -0.968 1 97.5 199 LEU B CA 1
ATOM 3539 C C . LEU B 1 199 ? 11.445 -6.691 -0.692 1 97.5 199 LEU B C 1
ATOM 3541 O O . LEU B 1 199 ? 10.703 -5.75 -0.395 1 97.5 199 LEU B O 1
ATOM 3545 N N . PHE B 1 200 ? 11.023 -7.922 -0.85 1 98.69 200 PHE B N 1
ATOM 3546 C CA . PHE B 1 200 ? 9.633 -8.297 -0.595 1 98.69 200 PHE B CA 1
ATOM 3547 C C . PHE B 1 200 ? 9.562 -9.461 0.388 1 98.69 200 PHE B C 1
ATOM 3549 O O . PHE B 1 200 ? 9.977 -10.578 0.069 1 98.69 200 PHE B O 1
ATOM 3556 N N . LEU B 1 201 ? 9.031 -9.195 1.589 1 98.88 201 LEU B N 1
ATOM 3557 C CA . LEU B 1 201 ? 8.859 -10.211 2.615 1 98.88 201 LEU B CA 1
ATOM 3558 C C . LEU B 1 201 ? 7.426 -10.727 2.635 1 98.88 201 LEU B C 1
ATOM 3560 O O . LEU B 1 201 ? 6.516 -10.023 3.082 1 98.88 201 LEU B O 1
ATOM 3564 N N . ASN B 1 202 ? 7.211 -11.844 2.092 1 98.81 202 ASN B N 1
ATOM 3565 C CA . ASN B 1 202 ? 5.969 -12.609 2.176 1 98.81 202 ASN B CA 1
ATOM 3566 C C . ASN B 1 202 ? 6.16 -13.906 2.961 1 98.81 202 ASN B C 1
ATOM 3568 O O . ASN B 1 202 ? 6.512 -14.938 2.389 1 98.81 202 ASN B O 1
ATOM 3572 N N . LEU B 1 203 ? 5.855 -13.805 4.277 1 98.69 203 LEU B N 1
ATOM 3573 C CA . LEU B 1 203 ? 6.395 -14.805 5.184 1 98.69 203 LEU B CA 1
ATOM 3574 C C . LEU B 1 203 ? 5.32 -15.812 5.586 1 98.69 203 LEU B C 1
ATOM 3576 O O . LEU B 1 203 ? 5.609 -16.797 6.273 1 98.69 203 LEU B O 1
ATOM 3580 N N . ASN B 1 204 ? 4.09 -15.539 5.156 1 97.38 204 ASN B N 1
ATOM 3581 C CA . ASN B 1 204 ? 3.031 -16.5 5.43 1 97.38 204 ASN B CA 1
ATOM 3582 C C . ASN B 1 204 ? 1.742 -16.156 4.699 1 97.38 204 ASN B C 1
ATOM 3584 O O . ASN B 1 204 ? 1.544 -15 4.305 1 97.38 204 ASN B O 1
ATOM 3588 N N . GLY B 1 205 ? 0.988 -17.188 4.414 1 96 205 GLY B N 1
ATOM 3589 C CA . GLY B 1 205 ? -0.348 -16.969 3.883 1 96 205 GLY B CA 1
ATOM 3590 C C . GLY B 1 205 ? -0.427 -17.141 2.379 1 96 205 GLY B C 1
ATOM 3591 O O . GLY B 1 205 ? -1.511 -17.344 1.828 1 96 205 GLY B O 1
ATOM 3592 N N . ALA B 1 206 ? 0.688 -17.078 1.712 1 97.56 206 ALA B N 1
ATOM 3593 C CA . ALA B 1 206 ? 0.674 -17.203 0.257 1 97.56 206 ALA B CA 1
ATOM 3594 C C . ALA B 1 206 ? 0.682 -18.672 -0.167 1 97.56 206 ALA B C 1
ATOM 3596 O O . ALA B 1 206 ? 0.962 -19.562 0.644 1 97.56 206 ALA B O 1
ATOM 3597 N N . LYS B 1 207 ? 0.235 -18.906 -1.366 1 98.31 207 LYS B N 1
ATOM 3598 C CA . LYS B 1 207 ? 0.186 -20.234 -1.984 1 98.31 207 LYS B CA 1
ATOM 3599 C C . LYS B 1 207 ? 0.917 -20.234 -3.324 1 98.31 207 LYS B C 1
ATOM 3601 O O . LYS B 1 207 ? 1.386 -19.203 -3.787 1 98.31 207 LYS B O 1
ATOM 3606 N N . VAL B 1 208 ? 1.023 -21.391 -3.877 1 98.69 208 VAL B N 1
ATOM 3607 C CA . VAL B 1 208 ? 1.807 -21.609 -5.09 1 98.69 208 VAL B CA 1
ATOM 3608 C C . VAL B 1 208 ? 1.246 -20.766 -6.227 1 98.69 208 VAL B C 1
ATOM 3610 O O . VAL B 1 208 ? 2 -20.266 -7.066 1 98.69 208 VAL B O 1
ATOM 3613 N N . TRP B 1 209 ? -0.068 -20.5 -6.27 1 98.69 209 TRP B N 1
ATOM 3614 C CA . TRP B 1 209 ? -0.681 -19.719 -7.348 1 98.69 209 TRP B CA 1
ATOM 3615 C C . TRP B 1 209 ? -0.379 -18.234 -7.195 1 98.69 209 TRP B C 1
ATOM 3617 O O . TRP B 1 209 ? -0.513 -17.469 -8.148 1 98.69 209 TRP B O 1
ATOM 3627 N N . ASP B 1 210 ? 0.069 -17.891 -6 1 98.62 210 ASP B N 1
ATOM 3628 C CA . ASP B 1 210 ? 0.481 -16.5 -5.773 1 98.62 210 ASP B CA 1
ATOM 3629 C C . ASP B 1 210 ? 1.92 -16.281 -6.23 1 98.62 210 ASP B C 1
ATOM 3631 O O . ASP B 1 210 ? 2.293 -15.164 -6.598 1 98.62 210 ASP B O 1
ATOM 3635 N N . PHE B 1 211 ? 2.738 -17.312 -6.289 1 98.88 211 PHE B N 1
ATOM 3636 C CA . PHE B 1 211 ? 4.184 -17.125 -6.332 1 98.88 211 PHE B CA 1
ATOM 3637 C C . PHE B 1 211 ? 4.742 -17.516 -7.695 1 98.88 211 PHE B C 1
ATOM 3639 O O . PHE B 1 211 ? 5.742 -16.969 -8.148 1 98.88 211 PHE B O 1
ATOM 3646 N N . ALA B 1 212 ? 4.168 -18.453 -8.375 1 98.81 212 ALA B N 1
ATOM 3647 C CA . ALA B 1 212 ? 4.809 -19.109 -9.516 1 98.81 212 ALA B CA 1
ATOM 3648 C C . ALA B 1 212 ? 5.188 -18.094 -10.594 1 98.81 212 ALA B C 1
ATOM 3650 O O . ALA B 1 212 ? 6.332 -18.062 -11.039 1 98.81 212 ALA B O 1
ATOM 3651 N N . ALA B 1 213 ? 4.227 -17.266 -10.93 1 98.94 213 ALA B N 1
ATOM 3652 C CA . ALA B 1 213 ? 4.477 -16.297 -11.984 1 98.94 213 ALA B CA 1
ATOM 3653 C C . ALA B 1 213 ? 5.539 -15.281 -11.555 1 98.94 213 ALA B C 1
ATOM 3655 O O . ALA B 1 213 ? 6.465 -14.984 -12.312 1 98.94 213 ALA B O 1
ATOM 3656 N N . GLY B 1 214 ? 5.418 -14.805 -10.328 1 98.88 214 GLY B N 1
ATOM 3657 C CA . GLY B 1 214 ? 6.375 -13.836 -9.82 1 98.88 214 GLY B CA 1
ATOM 3658 C C . GLY B 1 214 ? 7.773 -14.398 -9.664 1 98.88 214 GLY B C 1
ATOM 3659 O O . GLY B 1 214 ? 8.758 -13.695 -9.867 1 98.88 214 GLY B O 1
ATOM 3660 N N . ALA B 1 215 ? 7.836 -15.656 -9.32 1 98.88 215 ALA B N 1
ATOM 3661 C CA . ALA B 1 215 ? 9.133 -16.297 -9.094 1 98.88 215 ALA B CA 1
ATOM 3662 C C . ALA B 1 215 ? 9.969 -16.312 -10.367 1 98.88 215 ALA B C 1
ATOM 3664 O O . ALA B 1 215 ? 11.133 -15.922 -10.359 1 98.88 215 ALA B O 1
ATOM 3665 N N . VAL B 1 216 ? 9.383 -16.75 -11.477 1 98.75 216 VAL B N 1
ATOM 3666 C CA . VAL B 1 216 ? 10.133 -16.812 -12.719 1 98.75 216 VAL B CA 1
ATOM 3667 C C . VAL B 1 216 ? 10.484 -15.391 -13.18 1 98.75 216 VAL B C 1
ATOM 3669 O O . VAL B 1 216 ? 11.57 -15.156 -13.719 1 98.75 216 VAL B O 1
ATOM 3672 N N . ALA B 1 217 ? 9.617 -14.438 -12.953 1 98.88 217 ALA B N 1
ATOM 3673 C CA . ALA B 1 217 ? 9.898 -13.055 -13.336 1 98.88 217 ALA B CA 1
ATOM 3674 C C . ALA B 1 217 ? 11.094 -12.508 -12.555 1 98.88 217 ALA B C 1
ATOM 3676 O O . ALA B 1 217 ? 11.992 -11.898 -13.133 1 98.88 217 ALA B O 1
ATOM 3677 N N . ILE B 1 218 ? 11.109 -12.734 -11.234 1 98.69 218 ILE B N 1
ATOM 3678 C CA . ILE B 1 218 ? 12.18 -12.242 -10.375 1 98.69 218 ILE B CA 1
ATOM 3679 C C . ILE B 1 218 ? 13.508 -12.867 -10.797 1 98.69 218 ILE B C 1
ATOM 3681 O O . ILE B 1 218 ? 14.516 -12.164 -10.93 1 98.69 218 ILE B O 1
ATOM 3685 N N . GLU B 1 219 ? 13.492 -14.125 -11.023 1 98.38 219 GLU B N 1
ATOM 3686 C CA . GLU B 1 219 ? 14.719 -14.82 -11.406 1 98.38 219 GLU B CA 1
ATOM 3687 C C . GLU B 1 219 ? 15.227 -14.336 -12.758 1 98.38 219 GLU B C 1
ATOM 3689 O O . GLU B 1 219 ? 16.422 -14.07 -12.922 1 98.38 219 GLU B O 1
ATOM 3694 N N . GLU B 1 220 ? 14.312 -14.195 -13.742 1 98.31 220 GLU B N 1
ATOM 3695 C CA . GLU B 1 220 ? 14.688 -13.734 -15.07 1 98.31 220 GLU B CA 1
ATOM 3696 C C . GLU B 1 220 ? 15.188 -12.289 -15.031 1 98.31 220 GLU B C 1
ATOM 3698 O O . GLU B 1 220 ? 16 -11.883 -15.859 1 98.31 220 GLU B O 1
ATOM 3703 N N . ALA B 1 221 ? 14.742 -11.555 -14.047 1 98.06 221 ALA B N 1
ATOM 3704 C CA . ALA B 1 221 ? 15.18 -10.172 -13.891 1 98.06 221 ALA B CA 1
ATOM 3705 C C . ALA B 1 221 ? 16.531 -10.109 -13.172 1 98.06 221 ALA B C 1
ATOM 3707 O O . ALA B 1 221 ? 17.141 -9.047 -13.102 1 98.06 221 ALA B O 1
ATOM 3708 N N . GLY B 1 222 ? 16.953 -11.172 -12.57 1 97.12 222 GLY B N 1
ATOM 3709 C CA . GLY B 1 222 ? 18.25 -11.227 -11.914 1 97.12 222 GLY B CA 1
ATOM 3710 C C . GLY B 1 222 ? 18.156 -11.242 -10.398 1 97.12 222 GLY B C 1
ATOM 3711 O O . GLY B 1 222 ? 19.156 -11.109 -9.703 1 97.12 222 GLY B O 1
ATOM 3712 N N . GLY B 1 223 ? 16.984 -11.414 -9.883 1 97.38 223 GLY B N 1
ATOM 3713 C CA . GLY B 1 223 ? 16.781 -11.484 -8.445 1 97.38 223 GLY B CA 1
ATOM 3714 C C . GLY B 1 223 ? 16.75 -12.906 -7.914 1 97.38 223 GLY B C 1
ATOM 3715 O O . GLY B 1 223 ? 17.234 -13.828 -8.57 1 97.38 223 GLY B O 1
ATOM 3716 N N . ALA B 1 224 ? 16.25 -13.016 -6.633 1 97.12 224 ALA B N 1
ATOM 3717 C CA . ALA B 1 224 ? 16.188 -14.328 -6 1 97.12 224 ALA B CA 1
ATOM 3718 C C . ALA B 1 224 ? 15.039 -14.406 -5 1 97.12 224 ALA B C 1
ATOM 3720 O O . ALA B 1 224 ? 14.555 -13.375 -4.523 1 97.12 224 ALA B O 1
ATOM 3721 N N . LEU B 1 225 ? 14.594 -15.578 -4.785 1 98.38 225 LEU B N 1
ATOM 3722 C CA . LEU B 1 225 ? 13.617 -15.914 -3.758 1 98.38 225 LEU B CA 1
ATOM 3723 C C . LEU B 1 225 ? 14.094 -17.094 -2.912 1 98.38 225 LEU B C 1
ATOM 3725 O O . LEU B 1 225 ? 14.523 -18.109 -3.451 1 98.38 225 LEU B O 1
ATOM 3729 N N . LEU B 1 226 ? 14.031 -16.906 -1.614 1 98.56 226 LEU B N 1
ATOM 3730 C CA . LEU B 1 226 ? 14.367 -17.984 -0.683 1 98.56 226 LEU B CA 1
ATOM 3731 C C . LEU B 1 226 ? 13.258 -18.188 0.341 1 98.56 226 LEU B C 1
ATOM 3733 O O . LEU B 1 226 ? 12.602 -17.219 0.753 1 98.56 226 LEU B O 1
ATOM 3737 N N . ASP B 1 227 ? 13.07 -19.453 0.696 1 98.06 227 ASP B N 1
ATOM 3738 C CA . ASP B 1 227 ? 12.094 -19.688 1.757 1 98.06 227 ASP B CA 1
ATOM 3739 C C . ASP B 1 227 ? 12.617 -19.172 3.1 1 98.06 227 ASP B C 1
ATOM 3741 O O . ASP B 1 227 ? 13.703 -18.594 3.172 1 98.06 227 ASP B O 1
ATOM 3745 N N . LYS B 1 228 ? 11.891 -19.344 4.133 1 9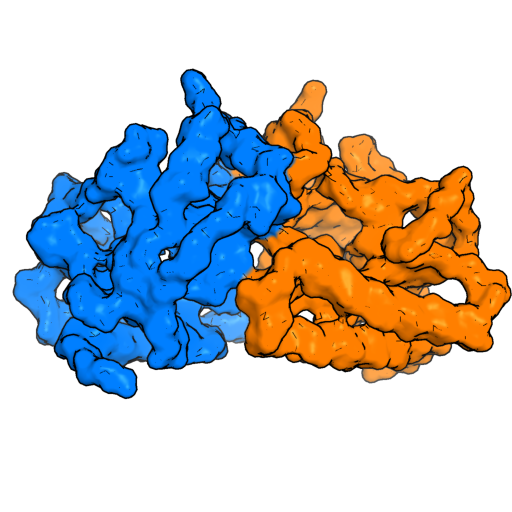7.69 228 LYS B N 1
ATOM 3746 C CA . LYS B 1 228 ? 12.211 -18.75 5.43 1 97.69 228 LYS B CA 1
ATOM 3747 C C . LYS B 1 228 ? 13.445 -19.406 6.043 1 97.69 228 LYS B C 1
ATOM 3749 O O . LYS B 1 228 ? 14.008 -18.906 7.016 1 97.69 228 LYS B O 1
ATOM 3754 N N . ASN B 1 229 ? 13.836 -20.5 5.477 1 96.44 229 ASN B N 1
ATOM 3755 C CA . ASN B 1 229 ? 15.031 -21.188 5.965 1 96.44 229 ASN B CA 1
ATOM 3756 C C . ASN B 1 229 ? 16.25 -20.875 5.09 1 96.44 229 ASN B C 1
ATOM 3758 O O . ASN B 1 229 ? 17.312 -21.453 5.293 1 96.44 229 ASN B O 1
ATOM 3762 N N . GLY B 1 230 ? 16.125 -20.062 4.152 1 97.12 230 GLY B N 1
ATOM 3763 C CA . GLY B 1 230 ? 17.234 -19.688 3.273 1 97.12 230 GLY B CA 1
ATOM 3764 C C . GLY B 1 230 ? 17.453 -20.672 2.148 1 97.12 230 GLY B C 1
ATOM 3765 O O . GLY B 1 230 ? 18.531 -20.703 1.548 1 97.12 230 GLY B O 1
ATOM 3766 N N . GLN B 1 231 ? 16.469 -21.469 1.879 1 97.62 231 GLN B N 1
ATOM 3767 C CA . GLN B 1 231 ? 16.562 -22.469 0.833 1 97.62 231 GLN B CA 1
ATOM 3768 C C . GLN B 1 231 ? 15.711 -22.109 -0.373 1 97.62 231 GLN B C 1
ATOM 3770 O O . GLN B 1 231 ? 14.867 -21.219 -0.291 1 97.62 231 GLN B O 1
ATOM 3775 N N . SER B 1 232 ? 15.992 -22.797 -1.464 1 97.5 232 SER B N 1
ATOM 3776 C CA . SER B 1 232 ? 15.164 -22.625 -2.654 1 97.5 232 SER B CA 1
ATOM 3777 C C . SER B 1 232 ? 13.734 -23.078 -2.41 1 97.5 232 SER B C 1
ATOM 3779 O O . SER B 1 232 ? 13.492 -24 -1.627 1 97.5 232 SER B O 1
ATOM 3781 N N . LEU B 1 233 ? 12.805 -22.469 -3.078 1 98.06 233 LEU B N 1
ATOM 3782 C CA . LEU B 1 233 ? 11.406 -22.844 -2.953 1 98.06 233 LEU B CA 1
ATOM 3783 C C . LEU B 1 233 ? 11.148 -24.203 -3.607 1 98.06 233 LEU B C 1
ATOM 3785 O O . LEU B 1 233 ? 11.805 -24.562 -4.59 1 98.06 233 LEU B O 1
ATOM 3789 N N . VAL B 1 234 ? 10.188 -24.891 -3.01 1 97.5 234 VAL B N 1
ATOM 3790 C CA . VAL B 1 234 ? 9.734 -26.172 -3.539 1 97.5 234 VAL B CA 1
ATOM 3791 C C . VAL B 1 234 ? 8.336 -26.016 -4.137 1 97.5 234 VAL B C 1
ATOM 3793 O O . VAL B 1 234 ? 7.441 -25.438 -3.51 1 97.5 234 VAL B O 1
ATOM 3796 N N . TRP B 1 235 ? 8.133 -26.594 -5.285 1 98.44 235 TRP B N 1
ATOM 3797 C CA . TRP B 1 235 ? 6.953 -26.234 -6.062 1 98.44 235 TRP B CA 1
ATOM 3798 C C . TRP B 1 235 ? 5.973 -27.406 -6.141 1 98.44 235 TRP B C 1
ATOM 3800 O O . TRP B 1 235 ? 5.16 -27.484 -7.062 1 98.44 235 TRP B O 1
ATOM 3810 N N . ASP B 1 236 ? 6.102 -28.359 -5.207 1 98.12 236 ASP B N 1
ATOM 3811 C CA . ASP B 1 236 ? 5.125 -29.438 -5.105 1 98.12 236 ASP B CA 1
ATOM 3812 C C . ASP B 1 236 ? 4.25 -29.281 -3.865 1 98.12 236 ASP B C 1
ATOM 3814 O O . ASP B 1 236 ? 3.494 -30.188 -3.51 1 98.12 236 ASP B O 1
ATOM 3818 N N . LYS B 1 237 ? 4.398 -28.172 -3.211 1 97.56 237 LYS B N 1
ATOM 3819 C CA . LYS B 1 237 ? 3.588 -27.812 -2.053 1 97.56 237 LYS B CA 1
ATOM 3820 C C . LYS B 1 237 ? 2.723 -26.594 -2.348 1 97.56 237 LYS B C 1
ATOM 3822 O O . LYS B 1 237 ? 3.119 -25.719 -3.117 1 97.56 237 LYS B O 1
ATOM 3827 N N . ILE B 1 238 ? 1.59 -26.531 -1.683 1 98 238 ILE B N 1
ATOM 3828 C CA . ILE B 1 238 ? 0.633 -25.453 -1.924 1 98 238 ILE B CA 1
ATOM 3829 C C . ILE B 1 238 ? 1.04 -24.219 -1.134 1 98 238 ILE B C 1
ATOM 3831 O O . ILE B 1 238 ? 1.106 -23.109 -1.686 1 98 238 ILE B O 1
ATOM 3835 N N . ARG B 1 239 ? 1.332 -24.359 0.179 1 97.25 239 ARG B N 1
ATOM 3836 C CA . ARG B 1 239 ? 1.692 -23.219 1.016 1 97.25 239 ARG B CA 1
ATOM 3837 C C . ARG B 1 239 ? 3.074 -22.688 0.654 1 97.25 239 ARG B C 1
ATOM 3839 O O . ARG B 1 239 ? 4.016 -23.469 0.475 1 97.25 239 ARG B O 1
ATOM 3846 N N . MET B 1 240 ? 3.145 -21.391 0.508 1 97.06 240 MET B N 1
ATOM 3847 C CA . MET B 1 240 ? 4.387 -20.734 0.1 1 97.06 240 MET B CA 1
ATOM 3848 C C . MET B 1 240 ? 4.723 -19.578 1.03 1 97.06 240 MET B C 1
ATOM 3850 O O . MET B 1 240 ? 3.828 -18.969 1.622 1 97.06 240 MET B O 1
ATOM 3854 N N . SER B 1 241 ? 5.941 -19.281 1.269 1 98.25 241 SER B N 1
ATOM 3855 C CA . SER B 1 241 ? 6.516 -18.078 1.874 1 98.25 241 SER B CA 1
ATOM 3856 C C . SER B 1 241 ? 7.93 -17.828 1.37 1 98.25 241 SER B C 1
ATOM 3858 O O . SER B 1 241 ? 8.633 -18.766 0.979 1 98.25 241 SER B O 1
ATOM 3860 N N . ALA B 1 242 ? 8.305 -16.562 1.311 1 98.75 242 ALA B N 1
ATOM 3861 C CA . ALA B 1 242 ? 9.641 -16.312 0.774 1 98.75 242 ALA B CA 1
ATOM 3862 C C . ALA B 1 242 ? 10.148 -14.938 1.182 1 98.75 242 ALA B C 1
ATOM 3864 O O . ALA B 1 242 ? 9.352 -14.047 1.494 1 98.75 242 ALA B O 1
ATOM 3865 N N . VAL B 1 243 ? 11.422 -14.828 1.249 1 98.81 243 VAL B N 1
ATOM 3866 C CA . VAL B 1 243 ? 12.164 -13.57 1.162 1 98.81 243 VAL B CA 1
ATOM 3867 C C . VAL B 1 243 ? 12.617 -13.336 -0.277 1 98.81 243 VAL B C 1
ATOM 3869 O O . VAL B 1 243 ? 13.359 -14.148 -0.839 1 98.81 243 VAL B O 1
ATOM 3872 N N . ILE B 1 244 ? 12.102 -12.273 -0.872 1 98.56 244 ILE B N 1
ATOM 3873 C CA . ILE B 1 244 ? 12.305 -12.008 -2.293 1 98.56 244 ILE B CA 1
ATOM 3874 C C . ILE B 1 244 ? 13.07 -10.703 -2.471 1 98.56 244 ILE B C 1
ATOM 3876 O O . ILE B 1 244 ? 12.734 -9.688 -1.862 1 98.56 244 ILE B O 1
ATOM 3880 N N . GLY B 1 245 ? 14.117 -10.734 -3.227 1 96.94 245 GLY B N 1
ATOM 3881 C CA . GLY B 1 245 ? 14.914 -9.523 -3.389 1 96.94 245 GLY B CA 1
ATOM 3882 C C . GLY B 1 245 ? 15.555 -9.406 -4.758 1 96.94 245 GLY B C 1
ATOM 3883 O O . GLY B 1 245 ? 15.57 -10.375 -5.527 1 96.94 245 GLY B O 1
ATOM 3884 N N . LYS B 1 246 ? 16.031 -8.219 -5.043 1 95.31 246 LYS B N 1
ATOM 3885 C CA . LYS B 1 246 ? 16.672 -7.906 -6.32 1 95.31 246 LYS B CA 1
ATOM 3886 C C . LYS B 1 246 ? 18.062 -8.555 -6.418 1 95.31 246 LYS B C 1
ATOM 3888 O O . LYS B 1 246 ? 18.609 -8.688 -7.516 1 95.31 246 LYS B O 1
ATOM 3893 N N . ASP B 1 247 ? 18.578 -8.844 -5.191 1 89.88 247 ASP B N 1
ATOM 3894 C CA . ASP B 1 247 ? 19.844 -9.578 -5.191 1 89.88 247 ASP B CA 1
ATOM 3895 C C . ASP B 1 247 ? 20.031 -10.344 -3.887 1 89.88 247 ASP B C 1
ATOM 3897 O O . ASP B 1 247 ? 19.297 -10.133 -2.922 1 89.88 247 ASP B O 1
ATOM 3901 N N . LYS B 1 248 ? 21.016 -11.164 -3.889 1 91.19 248 LYS B N 1
ATOM 3902 C CA . LYS B 1 248 ? 21.219 -12.07 -2.764 1 91.19 248 LYS B CA 1
ATOM 3903 C C . LYS B 1 248 ? 21.797 -11.336 -1.559 1 91.19 248 LYS B C 1
ATOM 3905 O O . LYS B 1 248 ? 21.641 -11.773 -0.419 1 91.19 248 LYS B O 1
ATOM 3910 N N . ASN B 1 249 ? 22.469 -10.234 -1.815 1 92.69 249 ASN B N 1
ATOM 3911 C CA . ASN B 1 249 ? 23.031 -9.484 -0.701 1 92.69 249 ASN B CA 1
ATOM 3912 C C . ASN B 1 249 ? 21.938 -8.898 0.188 1 92.69 249 ASN B C 1
ATOM 3914 O O . ASN B 1 249 ? 22 -9.008 1.413 1 92.69 249 ASN B O 1
ATOM 3918 N N . LEU B 1 250 ? 21 -8.281 -0.434 1 94.94 250 LEU B N 1
ATOM 3919 C CA . LEU B 1 250 ? 19.891 -7.707 0.32 1 94.94 250 LEU B CA 1
ATOM 3920 C C . LEU B 1 250 ? 19.094 -8.789 1.045 1 94.94 250 LEU B C 1
ATOM 3922 O O . LEU B 1 250 ? 18.688 -8.609 2.193 1 94.94 250 LEU B O 1
ATOM 3926 N N . ILE B 1 251 ? 18.906 -9.914 0.434 1 96.88 251 ILE B N 1
ATOM 3927 C CA . ILE B 1 251 ? 18.25 -11.055 1.066 1 96.88 251 ILE B CA 1
ATOM 3928 C C . ILE B 1 251 ? 19.062 -11.5 2.285 1 96.88 251 ILE B C 1
ATOM 3930 O O . ILE B 1 251 ? 18.484 -11.781 3.344 1 96.88 251 ILE B O 1
ATOM 3934 N N . GLY B 1 252 ? 20.359 -11.531 2.086 1 96.94 252 GLY B N 1
ATOM 3935 C CA . GLY B 1 252 ? 21.234 -11.891 3.195 1 96.94 252 GLY B CA 1
ATOM 3936 C C . GLY B 1 252 ? 21.094 -10.953 4.383 1 96.94 252 GLY B C 1
ATOM 3937 O O . GLY B 1 252 ? 21.125 -11.398 5.531 1 96.94 252 GLY B O 1
ATOM 3938 N N . GLU B 1 253 ? 20.984 -9.68 4.121 1 97.38 253 GLU B N 1
ATOM 3939 C CA . GLU B 1 253 ? 20.781 -8.711 5.199 1 97.38 253 GLU B CA 1
ATOM 3940 C C . GLU B 1 253 ? 19.5 -9 5.973 1 97.38 253 GLU B C 1
ATOM 3942 O O . GLU B 1 253 ? 19.469 -8.875 7.199 1 97.38 253 GLU B O 1
ATOM 3947 N N . ALA B 1 254 ? 18.469 -9.336 5.258 1 98 254 ALA B N 1
ATOM 3948 C CA . ALA B 1 254 ? 17.219 -9.68 5.922 1 98 254 ALA B CA 1
ATOM 3949 C C . ALA B 1 254 ? 17.375 -10.906 6.809 1 98 254 ALA B C 1
ATOM 3951 O O . ALA B 1 254 ? 16.906 -10.93 7.945 1 98 254 ALA B O 1
ATOM 3952 N N . PHE B 1 255 ? 18.047 -11.906 6.305 1 98.38 255 PHE B N 1
ATOM 3953 C CA . PHE B 1 255 ? 18.25 -13.133 7.07 1 98.38 255 PHE B CA 1
ATOM 3954 C C . PHE B 1 255 ? 19.125 -12.859 8.297 1 98.38 255 PHE B C 1
ATOM 3956 O O . PHE B 1 255 ? 18.953 -13.5 9.336 1 98.38 255 PHE B O 1
ATOM 3963 N N . GLY B 1 256 ? 20.031 -11.945 8.156 1 98.12 256 GLY B N 1
ATOM 3964 C CA . GLY B 1 256 ? 20.859 -11.57 9.297 1 98.12 256 GLY B CA 1
ATOM 3965 C C . GLY B 1 256 ? 20.062 -11.008 10.453 1 98.12 256 GLY B C 1
ATOM 3966 O O . GLY B 1 256 ? 20.547 -10.969 11.586 1 98.12 256 GLY B O 1
ATOM 3967 N N . LEU B 1 257 ? 18.859 -10.602 10.18 1 98.25 257 LEU B N 1
ATOM 3968 C CA . LEU B 1 257 ? 18.016 -9.977 11.195 1 98.25 257 LEU B CA 1
ATOM 3969 C C . LEU B 1 257 ? 16.953 -10.945 11.695 1 98.25 257 LEU B C 1
ATOM 3971 O O . LEU B 1 257 ? 16.109 -10.578 12.523 1 98.25 257 LEU B O 1
ATOM 3975 N N . LYS B 1 258 ? 16.891 -12.125 11.156 1 97.31 258 LYS B N 1
ATOM 3976 C CA . LYS B 1 258 ? 15.93 -13.125 11.594 1 97.31 258 LYS B CA 1
ATOM 3977 C C . LYS B 1 258 ? 16.156 -13.5 13.062 1 97.31 258 LYS B C 1
ATOM 3979 O O . LYS B 1 258 ? 17.281 -13.82 13.461 1 97.31 258 LYS B O 1
ATOM 3984 N N . PRO B 1 259 ? 15.047 -13.414 13.797 1 90.62 259 PRO B N 1
ATOM 3985 C CA . PRO B 1 259 ? 15.227 -13.781 15.203 1 90.62 259 PRO B CA 1
ATOM 3986 C C . PRO B 1 259 ? 15.641 -15.242 15.383 1 90.62 259 PRO B C 1
ATOM 3988 O O . PRO B 1 259 ? 15.258 -16.094 14.578 1 90.62 259 PRO B O 1
ATOM 3991 N N . GLY B 1 260 ? 16.531 -15.602 16.266 1 79 260 GLY B N 1
ATOM 3992 C CA . GLY B 1 260 ? 17.016 -16.938 16.594 1 79 260 GLY B CA 1
ATOM 3993 C C . GLY B 1 260 ? 15.93 -17.844 17.156 1 79 260 GLY B C 1
ATOM 3994 O O . GLY B 1 260 ? 14.93 -17.359 17.688 1 79 260 GLY B O 1
#

Secondary structure (DSSP, 8-state):
--PPPHHHHHHHHHHHHHHHHHHTTTT-HHHHHHS-HHHHHHHHHHHHHHHHHHHHHHH-TTS-EEETTS---SSPPSSEEEEEEEETHHHHHTT-S--EEEEEEEETTEEEEEEEEETTTTEEEEEETTTEEEETTEEE-------GGG-EEEE---TT--HHHHHHHHHHHHHSSEEEE-S-HHHHHHHHHTTS-SEEEEEEEEEHHHHHHHHHHHHHHT-EEE-TTSS---TT-SEEEEEEESSHHHHHHHHHTS--/--PPPHHHHHHHHHHHHHHHHHHTTTT-HHHHTTS-HHHHHHHHHHHHHHHHHHHHHHH-TTS-EEETTS---SSPPSSEEEEEEEETHHHHHTT-S--EEEEEEEETTEEEEEEEEETTTTEEEEEETTTEEEETTEEE-------GGG-EEEE---TT--HHHHHHHHHHHHHSSEEEE-S-HHHHHHHHHTTS-SEEEEEEEEEHHHHHHHHHHHHHHT-EEE-TTSS---TT-SEEEEEEESSHHHHHHHHHTS--

Sequence (520 aa):
MPVRSEILSAFEVVARKAGAEILKAFRSSSEFRLKDPMQVLTDADLASHEILAGFFARDFSEIPLVLEEQENLEPLPKTYFVCDELDGSALFSRGISDFSVILGYVENGRPFAGCIYFPISDSFVFAERGKGAYLDGRRIEFSGSFPLAKSVISLEINNTLSEDDFSWIFKVVKRAMTSRSLGATGAGFRELLSGGTDLFLNLNGAKVWDFAAGAVAIEEAGGALLDKNGQSLVWDKIRMSAVIGKDKNLIGEAFGLKPGMPVRSEILSAFEVVARKAGAEILKAFRSSSEFRLKDPMQVLTDADLASHEILAGFFARDFSEIPLVLEEQENLEPLPKTYFVCDELDGSALFSRGISDFSVILGYVENGRPFAGCIYFPISDSFVFAERGKGAYLDGRRIEFSGSFPLAKSVISLEINNTLSEDDFSWIFKVVKRAMTSRSLGATGAGFRELLSGGTDLFLNLNGAKVWDFAAGAVAIEEAGGALLDKNGQSLVWDKIRMSAVIGKDKNLIGEAFGLKPG

Foldseek 3Di:
DPDDDPVVVLVLVLQQVLLVQLVVLFPPPPDLVPPDLVVNLVPSLVSLVVSVVVSCCPPPVVAAEAEPPDDDDFLADQWHKYKDSKFLSSCRSVNHQLIWIKIFIGHRFATAWIWTARSVVRWIWIFGVPPAIDTRRHGAAQDDDDAQQAWEEEEADDDFDDPLLVQLVVQSCVRHPYYDYDNGLSSRLNCQRVVVGFKYWFQWDAFLNSPSNSQRNLVRNPWHWAHLVRHHDTNSGTIGTTIIGNYVVNVVVSNVSRDD/DPDDDPVVVLVLVLQQVLLVQLVVLFPPPPDLVPPDLVVNLVVSLVSLVVSVVVSCCPPPVPAAEAEPPDDDDFQADQWHKYKDSKFLSSCRSVRHQLIWIKIFIGHRFATAWIWTARSVVRWIWIFGVPPAIDTRRHGAAQDDDDAQQAWEEEEADDDFDDPLLVQLVVQSCVRHPYYDYDNGLSSRLNCQRVVVGFKYWFQWDAFLNSPRNSQRNLVRNPWHWAHLVRHHDTNSGTIDTTIIGNYVVNVVVSNVSRDD

Solvent-accessible surface area (backbone atoms only — not comparable to full-atom values): 26189 Å² total; per-residue (Å²): 121,81,83,70,52,72,64,57,50,51,46,51,56,52,43,51,54,27,33,57,57,36,53,68,64,50,73,39,71,76,54,57,81,66,38,55,54,66,50,51,32,46,53,40,35,50,54,16,39,53,48,52,52,52,48,41,55,68,78,39,61,88,47,50,77,46,48,70,95,49,94,77,68,79,70,40,62,44,48,30,39,28,26,21,51,49,38,19,40,72,42,38,45,37,58,38,72,60,27,27,33,28,36,21,32,30,50,80,54,35,54,36,31,19,31,40,34,27,55,82,75,71,38,41,37,40,17,30,75,96,71,34,13,26,52,71,79,41,74,37,66,61,73,82,72,60,58,54,59,70,22,34,32,34,38,51,58,49,51,63,52,48,73,67,53,49,50,28,49,48,49,45,40,52,46,26,59,40,33,29,16,77,54,16,61,58,48,48,43,50,36,40,68,70,51,46,27,47,35,36,44,34,74,43,79,42,33,44,37,56,39,34,20,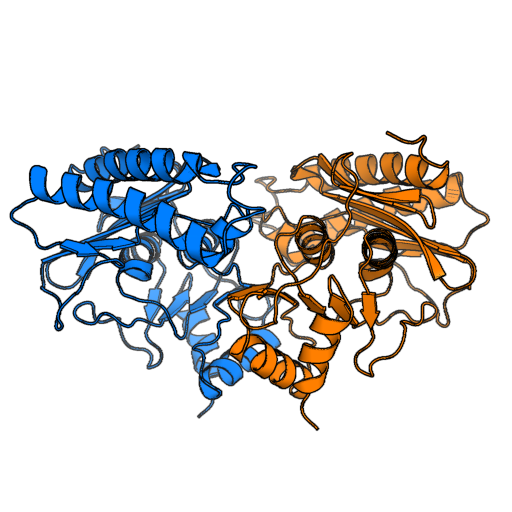46,50,32,24,37,46,46,16,53,24,42,61,22,24,92,83,73,40,76,76,69,61,37,46,56,76,37,44,28,46,32,21,49,30,66,65,54,45,47,56,50,58,73,44,46,73,130,122,80,82,70,51,73,66,55,50,49,47,51,56,51,44,51,53,29,32,56,57,35,52,68,64,50,73,38,72,76,53,58,83,68,37,55,55,66,51,51,32,48,54,40,34,49,55,15,40,52,48,51,52,52,50,41,56,69,78,39,62,88,47,50,77,43,49,70,93,50,92,77,68,78,70,41,62,45,48,29,39,28,26,23,50,47,37,21,38,71,42,38,44,38,59,38,71,62,28,28,33,28,35,20,31,29,49,81,53,35,54,35,30,18,30,41,34,25,54,82,76,72,39,42,36,39,18,33,74,94,70,33,13,26,51,70,80,40,76,38,66,60,73,82,72,59,58,54,58,71,21,35,33,35,38,51,56,51,50,64,53,48,72,66,53,50,52,27,49,52,48,46,38,52,46,24,60,41,30,28,15,76,55,15,60,59,46,48,44,49,36,41,66,71,52,46,26,48,34,36,44,35,73,42,79,42,33,42,36,56,39,33,19,47,50,32,24,38,44,46,17,53,24,41,62,22,24,92,84,72,38,76,75,69,61,37,48,56,76,36,43,29,46,32,20,50,31,67,66,54,45,47,55,50,58,72,44,47,73,130